Protein AF-0000000066116203 (afdb_homodimer)

pLDDT: mean 93.69, std 8.97, range [34.09, 98.94]

Radius of gyration: 23.57 Å; Cα contacts (8 Å, |Δi|>4): 1132; chains: 2; bounding box: 52×73×51 Å

Sequence (568 aa):
MGPGKEKFALITGCGDGGIGHALANNFVQNGFIVIATLLPHESRTHLEHAKIHVIDLDVTKEDQMIPFRSTLEEITGGTLDVLVNNAGICYTMTAADTDVKQVEKMFAVNVFGPMRLVHHLHRMLIAAPRGVIVNIGSIGGVCPYVFGASYNATKAALHHWGNTLRVEMKPFGVHVVNIISGEVATNILKSDVRDNRTLPEDSVYAPLAQLFKDHVNRTPDAMSPDDYARGVVAMVQRRSLPAWFWHGNATGFIWTLDSFFPRTIWDWLFTRWFKLENLVGTQGMGPGKEKFALITGCGDGGIGHALANNFVQNGFIVIATLLPHESRTHLEHAKIHVIDLDVTKEDQMIPFRSTLEEITGGTLDVLVNNAGICYTMTAADTDVKQVEKMFAVNVFGPMRLVHHLHRMLIAAPRGVIVNIGSIGGVCPYVFGASYNATKAALHHWGNTLRVEMKPFGVHVVNIISGEVATNILKSDVRDNRTLPEDSVYAPLAQLFKDHVNRTPDAMSPDDYARGVVAMVQRRSLPAWFWHGNATGFIWTLDSFFPRTIWDWLFTRWFKLENLVGTQG

Structure (mmCIF, N/CA/C/O backbone):
data_AF-0000000066116203-model_v1
#
loop_
_entity.id
_entity.type
_entity.pdbx_description
1 polymer 'Short-chain dehydrogenase RED1'
#
loop_
_atom_site.group_PDB
_atom_site.id
_atom_site.type_symbol
_atom_site.label_atom_id
_atom_site.label_alt_id
_atom_site.label_comp_id
_atom_site.label_asym_id
_atom_site.label_entity_id
_atom_site.label_seq_id
_atom_site.pdbx_PDB_ins_code
_atom_site.Cartn_x
_atom_site.Cartn_y
_atom_site.Cartn_z
_atom_site.occupancy
_atom_site.B_iso_or_equiv
_atom_site.auth_seq_id
_atom_site.auth_comp_id
_atom_site.auth_asym_id
_atom_site.auth_atom_id
_atom_site.pdbx_PDB_model_num
ATOM 1 N N . MET A 1 1 ? 0.349 27.109 24.297 1 34.44 1 MET A N 1
ATOM 2 C CA . MET A 1 1 ? 0.078 27.766 23.031 1 34.44 1 MET A CA 1
ATOM 3 C C . MET A 1 1 ? -0.519 29.156 23.266 1 34.44 1 MET A C 1
ATOM 5 O O . MET A 1 1 ? -1.485 29.297 24.016 1 34.44 1 MET A O 1
ATOM 9 N N . GLY A 1 2 ? 0.107 30.141 23.109 1 39.03 2 GLY A N 1
ATOM 10 C CA . GLY A 1 2 ? -0.394 31.438 23.547 1 39.03 2 GLY A CA 1
ATOM 11 C C . GLY A 1 2 ? -1.8 31.734 23.062 1 39.03 2 GLY A C 1
ATOM 12 O O . GLY A 1 2 ? -2.252 31.141 22.078 1 39.03 2 GLY A O 1
ATOM 13 N N . PRO A 1 3 ? -2.758 32.188 23.938 1 51.47 3 PRO A N 1
ATOM 14 C CA . PRO A 1 3 ? -4.188 32.438 23.734 1 51.47 3 PRO A CA 1
ATOM 15 C C . PRO A 1 3 ? -4.551 32.625 22.266 1 51.47 3 PRO A C 1
ATOM 17 O O . PRO A 1 3 ? -5.625 32.188 21.828 1 51.47 3 PRO A O 1
ATOM 20 N N . GLY A 1 4 ? -3.957 33.656 21.328 1 59.47 4 GLY A N 1
ATOM 21 C CA . GLY A 1 4 ? -4.441 34.531 20.25 1 59.47 4 GLY A CA 1
ATOM 22 C C . GLY A 1 4 ? -4.199 33.938 18.875 1 59.47 4 GLY A C 1
ATOM 23 O O . GLY A 1 4 ? -4.57 34.562 17.859 1 59.47 4 GLY A O 1
ATOM 24 N N . LYS A 1 5 ? -3.369 32.844 18.688 1 79.38 5 LYS A N 1
ATOM 25 C CA . LYS A 1 5 ? -3.053 32.531 17.297 1 79.38 5 LYS A CA 1
ATOM 26 C C . LYS A 1 5 ? -4.066 31.531 16.703 1 79.38 5 LYS A C 1
ATOM 28 O O . LYS A 1 5 ? -4.438 30.562 17.359 1 79.38 5 LYS A O 1
ATOM 33 N N . GLU A 1 6 ? -4.758 31.922 15.742 1 93.81 6 GLU A N 1
ATOM 34 C CA . GLU A 1 6 ? -5.672 31.094 14.969 1 93.81 6 GLU A CA 1
ATOM 35 C C . GLU A 1 6 ? -5.035 29.75 14.609 1 93.81 6 GLU A C 1
ATOM 37 O O . GLU A 1 6 ? -3.84 29.688 14.32 1 93.81 6 GLU A O 1
ATOM 42 N N . LYS A 1 7 ? -5.781 28.672 14.859 1 97.56 7 LYS A N 1
ATOM 43 C CA . LYS A 1 7 ? -5.363 27.344 14.43 1 97.56 7 LYS A CA 1
ATOM 44 C C . LYS A 1 7 ? -6.039 26.953 13.117 1 97.56 7 LYS A C 1
ATOM 46 O O . LYS A 1 7 ? -7.238 27.188 12.938 1 97.56 7 LYS A O 1
ATOM 51 N N . PHE A 1 8 ? -5.293 26.406 12.234 1 98.62 8 PHE A N 1
ATOM 52 C CA . PHE A 1 8 ? -5.797 26.094 10.906 1 98.62 8 PHE A CA 1
ATOM 53 C C . PHE A 1 8 ? -5.805 24.578 10.672 1 98.62 8 PHE A C 1
ATOM 55 O O . PHE A 1 8 ? -4.832 23.891 11 1 98.62 8 PHE A O 1
ATOM 62 N N . ALA A 1 9 ? -6.883 24.031 10.156 1 98.88 9 ALA A N 1
ATOM 63 C CA . ALA A 1 9 ? -6.996 22.641 9.734 1 98.88 9 ALA A CA 1
ATOM 64 C C . ALA A 1 9 ? -7.352 22.547 8.25 1 98.88 9 ALA A C 1
ATOM 66 O O . ALA A 1 9 ? -8.305 23.172 7.793 1 98.88 9 ALA A O 1
ATOM 67 N N . LEU A 1 10 ? -6.547 21.844 7.508 1 98.94 10 LEU A N 1
ATOM 68 C CA . LEU A 1 10 ? -6.855 21.516 6.125 1 98.94 10 LEU A CA 1
ATOM 69 C C . LEU A 1 10 ? -7.438 20.109 6.023 1 98.94 10 LEU A C 1
ATOM 71 O O . LEU A 1 10 ? -6.844 19.156 6.52 1 98.94 10 LEU A O 1
ATOM 75 N N . ILE A 1 11 ? -8.562 19.969 5.406 1 98.94 11 ILE A N 1
ATOM 76 C CA . ILE A 1 11 ? -9.227 18.672 5.223 1 98.94 11 ILE A CA 1
ATOM 77 C C . ILE A 1 11 ? -9.523 18.453 3.74 1 98.94 11 ILE A C 1
ATOM 79 O O . ILE A 1 11 ? -10.203 19.266 3.107 1 98.94 11 ILE A O 1
ATOM 83 N N . THR A 1 12 ? -9.016 17.391 3.217 1 98.75 12 THR A N 1
ATOM 84 C CA . THR A 1 12 ? -9.273 17.109 1.809 1 98.75 12 THR A CA 1
ATOM 85 C C . THR A 1 12 ? -10.531 16.266 1.647 1 98.75 12 THR A C 1
ATOM 87 O O . THR A 1 12 ? -10.82 15.406 2.488 1 98.75 12 THR A O 1
ATOM 90 N N . GLY A 1 13 ? -11.219 16.422 0.532 1 97.06 13 GLY A N 1
ATOM 91 C CA . GLY A 1 13 ? -12.383 15.609 0.219 1 97.06 13 GLY A CA 1
ATOM 92 C C . GLY A 1 13 ? -13.539 15.828 1.175 1 97.06 13 GLY A C 1
ATOM 93 O O . GLY A 1 13 ? -14 14.891 1.826 1 97.06 13 GLY A O 1
ATOM 94 N N . CYS A 1 14 ? -14.141 17.031 1.116 1 97.62 14 CYS A N 1
ATOM 95 C CA . CYS A 1 14 ? -15.18 17.391 2.074 1 97.62 14 CYS A CA 1
ATOM 96 C C . CYS A 1 14 ? -16.562 17.359 1.418 1 97.62 14 CYS A C 1
ATOM 98 O O . CYS A 1 14 ? -17.359 18.266 1.607 1 97.62 14 CYS A O 1
ATOM 100 N N . GLY A 1 15 ? -16.781 16.312 0.708 1 94.12 15 GLY A N 1
ATOM 101 C CA . GLY A 1 15 ? -18.078 16.172 0.064 1 94.12 15 GLY A CA 1
ATOM 102 C C . GLY A 1 15 ? -19.234 16.141 1.047 1 94.12 15 GLY A C 1
ATOM 103 O O . GLY A 1 15 ? -19.062 15.766 2.207 1 94.12 15 GLY A O 1
ATOM 104 N N . ASP A 1 16 ? -20.438 16.391 0.539 1 93.12 16 ASP A N 1
ATOM 105 C CA . ASP A 1 16 ? -21.641 16.484 1.35 1 93.12 16 ASP A CA 1
ATOM 106 C C . ASP A 1 16 ? -22 15.133 1.964 1 93.12 16 ASP A C 1
ATOM 108 O O . ASP A 1 16 ? -22.047 14.117 1.262 1 93.12 16 ASP A O 1
ATOM 112 N N . GLY A 1 17 ? -22.125 15.141 3.285 1 88.5 17 GLY A N 1
ATOM 113 C CA . GLY A 1 17 ? -22.562 13.938 3.979 1 88.5 17 GLY A CA 1
ATOM 114 C C . GLY A 1 17 ? -21.422 12.984 4.293 1 88.5 17 GLY A C 1
ATOM 115 O O . GLY A 1 17 ? -21.641 11.914 4.863 1 88.5 17 GLY A O 1
ATOM 116 N N . GLY A 1 18 ? -20.234 13.375 3.998 1 91.19 18 GLY A N 1
ATOM 117 C CA . GLY A 1 18 ? -19.109 12.484 4.223 1 91.19 18 GLY A CA 1
ATOM 118 C C . GLY A 1 18 ? -18.359 12.797 5.504 1 91.19 18 GLY A C 1
ATOM 119 O O . GLY A 1 18 ? -18.75 13.664 6.273 1 91.19 18 GLY A O 1
ATOM 120 N N . ILE A 1 19 ? -17.344 12.008 5.715 1 93.81 19 ILE A N 1
ATOM 121 C CA . ILE A 1 19 ? -16.484 12.172 6.883 1 93.81 19 ILE A CA 1
ATOM 122 C C . ILE A 1 19 ? -15.852 13.562 6.863 1 93.81 19 ILE A C 1
ATOM 124 O O . ILE A 1 19 ? -15.781 14.234 7.898 1 93.81 19 ILE A O 1
ATOM 128 N N . GLY A 1 20 ? -15.438 14.016 5.691 1 96.81 20 GLY A N 1
ATOM 129 C CA . GLY A 1 20 ? -14.797 15.312 5.562 1 96.81 20 GLY A CA 1
ATOM 130 C C . GLY A 1 20 ? -15.688 16.469 5.996 1 96.81 20 GLY A C 1
ATOM 131 O O . GLY A 1 20 ? -15.234 17.391 6.676 1 96.81 20 GLY A O 1
ATOM 132 N N . HIS A 1 21 ? -16.922 16.375 5.578 1 96.56 21 HIS A N 1
ATOM 133 C CA . HIS A 1 21 ? -17.891 17.375 5.973 1 96.56 21 HIS A CA 1
ATOM 134 C C . HIS A 1 21 ? -18.062 17.422 7.488 1 96.56 21 HIS A C 1
ATOM 136 O O . HIS A 1 21 ? -18.047 18.5 8.094 1 96.56 21 HIS A O 1
ATOM 142 N N . ALA A 1 22 ? -18.203 16.281 8.086 1 97.12 22 ALA A N 1
ATOM 143 C CA . ALA A 1 22 ? -18.375 16.188 9.531 1 97.12 22 ALA A CA 1
ATOM 144 C C . ALA A 1 22 ? -17.125 16.688 10.258 1 97.12 22 ALA A C 1
ATOM 146 O O . ALA A 1 22 ? -17.234 17.359 11.281 1 97.12 22 ALA A O 1
ATOM 147 N N . LEU A 1 23 ? -15.977 16.375 9.727 1 98.5 23 LEU A N 1
ATOM 148 C CA . LEU A 1 23 ? -14.719 16.844 10.312 1 98.5 23 LEU A CA 1
ATOM 149 C C . LEU A 1 23 ? -14.625 18.359 10.258 1 98.5 23 LEU A C 1
ATOM 151 O O . LEU A 1 23 ? -14.25 19 11.234 1 98.5 23 LEU A O 1
ATOM 155 N N . ALA A 1 24 ? -14.961 18.891 9.109 1 98.69 24 ALA A N 1
ATOM 156 C CA . ALA A 1 24 ? -14.906 20.344 8.953 1 98.69 24 ALA A CA 1
ATOM 157 C C . ALA A 1 24 ? -15.758 21.031 10.016 1 98.69 24 ALA A C 1
ATOM 159 O O . ALA A 1 24 ? -15.273 21.938 10.703 1 98.69 24 ALA A O 1
ATOM 160 N N . ASN A 1 25 ? -16.938 20.562 10.188 1 98.25 25 ASN A N 1
ATOM 161 C CA . ASN A 1 25 ? -17.844 21.141 11.164 1 98.25 25 ASN A CA 1
ATOM 162 C C . ASN A 1 25 ? -17.312 21 12.586 1 98.25 25 ASN A C 1
ATOM 164 O O . ASN A 1 25 ? -17.359 21.953 13.375 1 98.25 25 ASN A O 1
ATOM 168 N N . ASN A 1 26 ? -16.812 19.859 12.906 1 98.56 26 ASN A N 1
ATOM 169 C CA . ASN A 1 26 ? -16.328 19.609 14.258 1 98.56 26 ASN A CA 1
ATOM 170 C C . ASN A 1 26 ? -15.062 20.406 14.562 1 98.56 26 ASN A C 1
ATOM 172 O O . ASN A 1 26 ? -14.875 20.875 15.688 1 98.56 26 ASN A O 1
ATOM 176 N N . PHE A 1 27 ? -14.164 20.562 13.594 1 98.81 27 PHE A N 1
ATOM 177 C CA . PHE A 1 27 ? -12.984 21.391 13.797 1 98.81 27 PHE A CA 1
ATOM 178 C C . PHE A 1 27 ? -13.383 22.844 14.062 1 98.81 27 PHE A C 1
ATOM 180 O O . PHE A 1 27 ? -12.82 23.484 14.945 1 98.81 27 PHE A O 1
ATOM 187 N N . VAL A 1 28 ? -14.383 23.344 13.336 1 98.56 28 VAL A N 1
ATOM 188 C CA . VAL A 1 28 ? -14.875 24.703 13.547 1 98.56 28 VAL A CA 1
ATOM 189 C C . VAL A 1 28 ? -15.43 24.844 14.961 1 98.56 28 VAL A C 1
ATOM 191 O O . VAL A 1 28 ? -15.117 25.812 15.664 1 98.56 28 VAL A O 1
ATOM 194 N N . GLN A 1 29 ? -16.156 23.875 15.359 1 98.12 29 GLN A N 1
ATOM 195 C CA . GLN A 1 29 ? -16.766 23.875 16.688 1 98.12 29 GLN A CA 1
ATOM 196 C C . GLN A 1 29 ? -15.695 23.875 17.781 1 98.12 29 GLN A C 1
ATOM 198 O O . GLN A 1 29 ? -15.953 24.297 18.906 1 98.12 29 GLN A O 1
ATOM 203 N N . ASN A 1 30 ? -14.562 23.438 17.453 1 98 30 ASN A N 1
ATOM 204 C CA . ASN A 1 30 ? -13.477 23.359 18.422 1 98 30 ASN A CA 1
ATOM 205 C C . ASN A 1 30 ? -12.469 24.484 18.234 1 98 30 ASN A C 1
ATOM 207 O O . ASN A 1 30 ? -11.328 24.391 18.688 1 98 30 ASN A O 1
ATOM 211 N N . GLY A 1 31 ? -12.805 25.5 17.438 1 97.56 31 GLY A N 1
ATOM 212 C CA . GLY A 1 31 ? -12.062 26.75 17.422 1 97.56 31 GLY A CA 1
ATOM 213 C C . GLY A 1 31 ? -11.086 26.859 16.281 1 97.56 31 GLY A C 1
ATOM 214 O O . GLY A 1 31 ? -10.336 27.828 16.188 1 97.56 31 GLY A O 1
ATOM 215 N N . PHE A 1 32 ? -11.078 25.922 15.352 1 98.44 32 PHE A N 1
ATOM 216 C CA . PHE A 1 32 ? -10.172 25.984 14.211 1 98.44 32 PHE A CA 1
ATOM 217 C C . PHE A 1 32 ? -10.773 26.797 13.078 1 98.44 32 PHE A C 1
ATOM 219 O O . PHE A 1 32 ? -12 26.859 12.938 1 98.44 32 PHE A O 1
ATOM 226 N N . ILE A 1 33 ? -9.977 27.406 12.328 1 98.69 33 ILE A N 1
ATOM 227 C CA . ILE A 1 33 ? -10.328 27.828 10.977 1 98.69 33 ILE A CA 1
ATOM 228 C C . ILE A 1 33 ? -10.055 26.672 10 1 98.69 33 ILE A C 1
ATOM 230 O O . ILE A 1 33 ? -8.961 26.094 10.008 1 98.69 33 ILE A O 1
ATOM 234 N N . VAL A 1 34 ? -11.031 26.422 9.188 1 98.81 34 VAL A N 1
ATOM 235 C CA . VAL A 1 34 ? -10.938 25.203 8.383 1 98.81 34 VAL A CA 1
ATOM 236 C C . VAL A 1 34 ? -10.773 25.578 6.91 1 98.81 34 VAL A C 1
ATOM 238 O O . VAL A 1 34 ? -11.453 26.484 6.414 1 98.81 34 VAL A O 1
ATOM 241 N N . ILE A 1 35 ? -9.844 25 6.242 1 98.88 35 ILE A N 1
ATOM 242 C CA . ILE A 1 35 ? -9.781 24.953 4.785 1 98.88 35 ILE A CA 1
ATOM 243 C C . ILE A 1 35 ? -10.297 23.609 4.289 1 98.88 35 ILE A C 1
ATOM 245 O O . ILE A 1 35 ? -9.695 22.562 4.559 1 98.88 35 ILE A O 1
ATOM 249 N N . ALA A 1 36 ? -11.398 23.594 3.639 1 98.75 36 ALA A N 1
ATOM 250 C CA . ALA A 1 36 ? -12.031 22.406 3.1 1 98.75 36 ALA A CA 1
ATOM 251 C C . ALA A 1 36 ? -11.859 22.328 1.584 1 98.75 36 ALA A C 1
ATOM 253 O O . ALA A 1 36 ? -12.062 23.312 0.88 1 98.75 36 ALA A O 1
ATOM 254 N N . THR A 1 37 ? -11.453 21.172 1.104 1 98.62 37 THR A N 1
ATOM 255 C CA . THR A 1 37 ? -11.312 21.062 -0.344 1 98.62 37 THR A CA 1
ATOM 256 C C . THR A 1 37 ? -12.383 20.141 -0.916 1 98.62 37 THR A C 1
ATOM 258 O O . THR A 1 37 ? -12.859 19.234 -0.229 1 98.62 37 THR A O 1
ATOM 261 N N . LEU A 1 38 ? -12.734 20.406 -2.135 1 96.62 38 LEU A N 1
ATOM 262 C CA . LEU A 1 38 ? -13.672 19.625 -2.943 1 96.62 38 LEU A CA 1
ATOM 263 C C . LEU A 1 38 ? -13.219 19.578 -4.398 1 96.62 38 LEU A C 1
ATOM 265 O O . LEU A 1 38 ? -12.359 20.359 -4.816 1 96.62 38 LEU A O 1
ATOM 269 N N . LEU A 1 39 ? -13.812 18.609 -5.062 1 96.31 39 LEU A N 1
ATOM 270 C CA . LEU A 1 39 ? -13.68 18.703 -6.512 1 96.31 39 LEU A CA 1
ATOM 271 C C . LEU A 1 39 ? -14.539 19.828 -7.078 1 96.31 39 LEU A C 1
ATOM 273 O O . LEU A 1 39 ? -15.57 20.172 -6.504 1 96.31 39 LEU A O 1
ATOM 277 N N . PRO A 1 40 ? -14.18 20.375 -8.242 1 94.44 40 PRO A N 1
ATOM 278 C CA . PRO A 1 40 ? -14.859 21.547 -8.789 1 94.44 40 PRO A CA 1
ATOM 279 C C . PRO A 1 40 ? -16.344 21.312 -9.031 1 94.44 40 PRO A C 1
ATOM 281 O O . PRO A 1 40 ? -17.156 22.234 -8.898 1 94.44 40 PRO A O 1
ATOM 284 N N . HIS A 1 41 ? -16.719 20.109 -9.336 1 95.31 41 HIS A N 1
ATOM 285 C CA . HIS A 1 41 ? -18.094 19.844 -9.727 1 95.31 41 HIS A CA 1
ATOM 286 C C . HIS A 1 41 ? -18.969 19.547 -8.516 1 95.31 41 HIS A C 1
ATOM 288 O O . HIS A 1 41 ? -20.188 19.438 -8.633 1 95.31 41 HIS A O 1
ATOM 294 N N . GLU A 1 42 ? -18.438 19.453 -7.391 1 94.62 42 GLU A N 1
ATOM 295 C CA . GLU A 1 42 ? -19.188 19.078 -6.191 1 94.62 42 GLU A CA 1
ATOM 296 C C . GLU A 1 42 ? -19.844 20.312 -5.562 1 94.62 42 GLU A C 1
ATOM 298 O O . GLU A 1 42 ? -19.281 21.406 -5.574 1 94.62 42 GLU A O 1
ATOM 303 N N . SER A 1 43 ? -21.031 20.078 -4.953 1 94.5 43 SER A N 1
ATOM 304 C CA . SER A 1 43 ? -21.719 21.141 -4.23 1 94.5 43 SER A CA 1
ATOM 305 C C . SER A 1 43 ? -20.922 21.578 -3.006 1 94.5 43 SER A C 1
ATOM 307 O O . SER A 1 43 ? -20.312 20.75 -2.32 1 94.5 43 SER A O 1
ATOM 309 N N . ARG A 1 44 ? -20.922 22.828 -2.738 1 95.94 44 ARG A N 1
ATOM 310 C CA . ARG A 1 44 ? -20.188 23.328 -1.586 1 95.94 44 ARG A CA 1
ATOM 311 C C . ARG A 1 44 ? -21.109 24.062 -0.623 1 95.94 44 ARG A C 1
ATOM 313 O O . ARG A 1 44 ? -20.641 24.625 0.374 1 95.94 44 ARG A O 1
ATOM 320 N N . THR A 1 45 ? -22.391 24.047 -0.82 1 97.38 45 THR A N 1
ATOM 321 C CA . THR A 1 45 ? -23.359 24.766 -0.006 1 97.38 45 THR A CA 1
ATOM 322 C C . THR A 1 45 ? -23.344 24.25 1.431 1 97.38 45 THR A C 1
ATOM 324 O O . THR A 1 45 ? -23.547 25.016 2.373 1 97.38 45 THR A O 1
ATOM 327 N N . HIS A 1 46 ? -23.078 22.984 1.616 1 96.81 46 HIS A N 1
ATOM 328 C CA . HIS A 1 46 ? -23.109 22.359 2.934 1 96.81 46 HIS A CA 1
ATOM 329 C C . HIS A 1 46 ? -21.938 22.797 3.789 1 96.81 46 HIS A C 1
ATOM 331 O O . HIS A 1 46 ? -21.906 22.547 4.996 1 96.81 46 HIS A O 1
ATOM 337 N N . LEU A 1 47 ? -20.984 23.531 3.172 1 97.94 47 LEU A N 1
ATOM 338 C CA . LEU A 1 47 ? -19.781 23.953 3.875 1 97.94 47 LEU A CA 1
ATOM 339 C C . LEU A 1 47 ? -19.812 25.469 4.141 1 97.94 47 LEU A C 1
ATOM 341 O O . LEU A 1 47 ? -18.812 26.031 4.59 1 97.94 47 LEU A O 1
ATOM 345 N N . GLU A 1 48 ? -20.875 26.078 3.807 1 97.5 48 GLU A N 1
ATOM 346 C CA . GLU A 1 48 ? -20.969 27.531 4.016 1 97.5 48 GLU A CA 1
ATOM 347 C C . GLU A 1 48 ? -20.906 27.875 5.5 1 97.5 48 GLU A C 1
ATOM 349 O O . GLU A 1 48 ? -21.781 27.5 6.273 1 97.5 48 GLU A O 1
ATOM 354 N N . HIS A 1 49 ? -19.922 28.5 5.883 1 97.75 49 HIS A N 1
ATOM 355 C CA . HIS A 1 49 ? -19.641 28.922 7.246 1 97.75 49 HIS A CA 1
ATOM 356 C C . HIS A 1 49 ? -18.547 29.984 7.277 1 97.75 49 HIS A C 1
ATOM 358 O O . HIS A 1 49 ? -17.594 29.938 6.484 1 97.75 49 HIS A O 1
ATOM 364 N N . ALA A 1 50 ? -18.531 30.953 8.219 1 97.69 50 ALA A N 1
ATOM 365 C CA . ALA A 1 50 ? -17.594 32.094 8.281 1 97.69 50 ALA A CA 1
ATOM 366 C C . ALA A 1 50 ? -16.172 31.609 8.531 1 97.69 50 ALA A C 1
ATOM 368 O O . ALA A 1 50 ? -15.211 32.281 8.133 1 97.69 50 ALA A O 1
ATOM 369 N N . LYS A 1 51 ? -16.047 30.453 9.148 1 98.25 51 LYS A N 1
ATOM 370 C CA . LYS A 1 51 ? -14.711 29.969 9.523 1 98.25 51 LYS A CA 1
ATOM 371 C C . LYS A 1 51 ? -14.266 28.828 8.617 1 98.25 51 LYS A C 1
ATOM 373 O O . LYS A 1 51 ? -13.336 28.094 8.953 1 98.25 51 LYS A O 1
ATOM 378 N N . ILE A 1 52 ? -14.914 28.562 7.484 1 98.62 52 ILE A N 1
ATOM 379 C CA . ILE A 1 52 ? -14.523 27.547 6.52 1 98.62 52 ILE A CA 1
ATOM 380 C C . ILE A 1 52 ? -14.203 28.203 5.176 1 98.62 52 ILE A C 1
ATOM 382 O O . ILE A 1 52 ? -15.055 28.891 4.594 1 98.62 52 ILE A O 1
ATOM 386 N N . HIS A 1 53 ? -13.016 28.047 4.715 1 98.56 53 HIS A N 1
ATOM 387 C CA . HIS A 1 53 ? -12.617 28.375 3.352 1 98.56 53 HIS A CA 1
ATOM 388 C C . HIS A 1 53 ? -12.711 27.156 2.439 1 98.56 53 HIS A C 1
ATOM 390 O O . HIS A 1 53 ? -12.039 26.156 2.67 1 98.56 53 HIS A O 1
ATOM 396 N N . VAL A 1 54 ? -13.531 27.266 1.423 1 98.44 54 VAL A N 1
ATOM 397 C CA . VAL A 1 54 ? -13.695 26.141 0.504 1 98.44 54 VAL A CA 1
ATOM 398 C C . VAL A 1 54 ? -12.859 26.375 -0.75 1 98.44 54 VAL A C 1
ATOM 400 O O . VAL A 1 54 ? -12.992 27.406 -1.411 1 98.44 54 VAL A O 1
ATOM 403 N N . ILE A 1 55 ? -11.992 25.453 -1.073 1 98.38 55 ILE A N 1
ATOM 404 C CA . ILE A 1 55 ? -11.094 25.594 -2.219 1 98.38 55 ILE A CA 1
ATOM 405 C C . ILE A 1 55 ? -11.227 24.359 -3.115 1 98.38 55 ILE A C 1
ATOM 407 O O . ILE A 1 55 ? -11.273 23.234 -2.627 1 98.38 55 ILE A O 1
ATOM 411 N N . ASP A 1 56 ? -11.281 24.547 -4.418 1 97.94 56 ASP A N 1
ATOM 412 C CA . ASP A 1 56 ? -11.258 23.453 -5.383 1 97.94 56 ASP A CA 1
ATOM 413 C C . ASP A 1 56 ? -9.875 22.797 -5.441 1 97.94 56 ASP A C 1
ATOM 415 O O . ASP A 1 56 ? -8.867 23.484 -5.617 1 97.94 56 ASP A O 1
ATOM 419 N N . LEU A 1 57 ? -9.891 21.469 -5.281 1 98.38 57 LEU A N 1
ATOM 420 C CA . LEU A 1 57 ? -8.625 20.75 -5.383 1 98.38 57 LEU A CA 1
ATOM 421 C C . LEU A 1 57 ? -8.867 19.297 -5.809 1 98.38 57 LEU A C 1
ATOM 423 O O . LEU A 1 57 ? -9.719 18.609 -5.242 1 98.38 57 LEU A O 1
ATOM 427 N N . ASP A 1 58 ? -8.234 18.906 -6.805 1 98.5 58 ASP A N 1
ATOM 428 C CA . ASP A 1 58 ? -8.055 17.5 -7.152 1 98.5 58 ASP A CA 1
ATOM 429 C C . ASP A 1 58 ? -6.684 16.984 -6.703 1 98.5 58 ASP A C 1
ATOM 431 O O . ASP A 1 58 ? -5.664 17.328 -7.309 1 98.5 58 ASP A O 1
ATOM 435 N N . VAL A 1 59 ? -6.68 16.172 -5.688 1 98.5 59 VAL A N 1
ATOM 436 C CA . VAL A 1 59 ? -5.438 15.789 -5.035 1 98.5 59 VAL A CA 1
ATOM 437 C C . VAL A 1 59 ? -4.578 14.969 -5.996 1 98.5 59 VAL A C 1
ATOM 439 O O . VAL A 1 59 ? -3.4 14.719 -5.727 1 98.5 59 VAL A O 1
ATOM 442 N N . THR A 1 60 ? -5.152 14.547 -7.168 1 98.25 60 THR A N 1
ATOM 443 C CA . THR A 1 60 ? -4.398 13.75 -8.125 1 98.25 60 THR A CA 1
ATOM 444 C C . THR A 1 60 ? -3.639 14.648 -9.102 1 98.25 60 THR A C 1
ATOM 446 O O . THR A 1 60 ? -2.863 14.164 -9.922 1 98.25 60 THR A O 1
ATOM 449 N N . LYS A 1 61 ? -3.846 15.945 -9.016 1 98.25 61 LYS A N 1
ATOM 450 C CA . LYS A 1 61 ? -3.289 16.844 -10.008 1 98.25 61 LYS A CA 1
ATOM 451 C C . LYS A 1 61 ? -2.09 17.609 -9.453 1 98.25 61 LYS A C 1
ATOM 453 O O . LYS A 1 61 ? -2.254 18.578 -8.711 1 98.25 61 LYS A O 1
ATOM 458 N N . GLU A 1 62 ? -0.959 17.281 -9.938 1 97.88 62 GLU A N 1
ATOM 459 C CA . GLU A 1 62 ? 0.287 17.891 -9.5 1 97.88 62 GLU A CA 1
ATOM 460 C C . GLU A 1 62 ? 0.306 19.391 -9.828 1 97.88 62 GLU A C 1
ATOM 462 O O . GLU A 1 62 ? 0.81 20.188 -9.047 1 97.88 62 GLU A O 1
ATOM 467 N N . ASP A 1 63 ? -0.206 19.75 -10.906 1 97.5 63 ASP A N 1
ATOM 468 C CA . ASP A 1 63 ? -0.117 21.125 -11.391 1 97.5 63 ASP A CA 1
ATOM 469 C C . ASP A 1 63 ? -0.982 22.047 -10.547 1 97.5 63 ASP A C 1
ATOM 471 O O . ASP A 1 63 ? -0.832 23.281 -10.617 1 97.5 63 ASP A O 1
ATOM 475 N N . GLN A 1 64 ? -1.852 21.547 -9.711 1 98 64 GLN A N 1
ATOM 476 C CA . GLN A 1 64 ? -2.701 22.375 -8.852 1 98 64 GLN A CA 1
ATOM 477 C C . GLN A 1 64 ? -2.018 22.672 -7.52 1 98 64 GLN A C 1
ATOM 479 O O . GLN A 1 64 ? -2.453 23.547 -6.777 1 98 64 GLN A O 1
ATOM 484 N N . MET A 1 65 ? -0.907 22 -7.227 1 98 65 MET A N 1
ATOM 485 C CA . MET A 1 65 ? -0.36 22.016 -5.871 1 98 65 MET A CA 1
ATOM 486 C C . MET A 1 65 ? 0.31 23.344 -5.566 1 98 65 MET A C 1
ATOM 488 O O . MET A 1 65 ? 0.165 23.891 -4.465 1 98 65 MET A O 1
ATOM 492 N N . ILE A 1 66 ? 1.016 23.891 -6.48 1 97.44 66 ILE A N 1
ATOM 493 C CA . ILE A 1 66 ? 1.738 25.141 -6.223 1 97.44 66 ILE A CA 1
ATOM 494 C C . ILE A 1 66 ? 0.746 26.281 -6.027 1 97.44 66 ILE A C 1
ATOM 496 O O . ILE A 1 66 ? 0.798 26.984 -5.02 1 97.44 66 ILE A O 1
ATOM 500 N N . PRO A 1 67 ? -0.22 26.469 -6.984 1 98.12 67 PRO A N 1
ATOM 501 C CA . PRO A 1 67 ? -1.238 27.484 -6.73 1 98.12 67 PRO A CA 1
ATOM 502 C C . PRO A 1 67 ? -2.01 27.25 -5.438 1 98.12 67 PRO A C 1
ATOM 504 O O . PRO A 1 67 ? -2.338 28.203 -4.723 1 98.12 67 PRO A O 1
ATOM 507 N N . PHE A 1 68 ? -2.299 26.047 -5.117 1 98.5 68 PHE A N 1
ATOM 508 C CA . PHE A 1 68 ? -3.012 25.703 -3.895 1 98.5 68 PHE A CA 1
ATOM 509 C C . PHE A 1 68 ? -2.221 26.125 -2.662 1 98.5 68 PHE A C 1
ATOM 511 O O . PHE A 1 68 ? -2.764 26.75 -1.754 1 98.5 68 PHE A O 1
ATOM 518 N N . ARG A 1 69 ? -0.95 25.766 -2.617 1 98.31 69 ARG A N 1
ATOM 519 C CA . ARG A 1 69 ? -0.079 26.141 -1.51 1 98.31 69 ARG A CA 1
ATOM 520 C C . ARG A 1 69 ? -0.037 27.656 -1.339 1 98.31 69 ARG A C 1
ATOM 522 O O . ARG A 1 69 ? -0.08 28.156 -0.215 1 98.31 69 ARG A O 1
ATOM 529 N N . SER A 1 70 ? 0.071 28.344 -2.438 1 98.19 70 SER A N 1
ATOM 530 C CA . SER A 1 70 ? 0.091 29.812 -2.383 1 98.19 70 SER A CA 1
ATOM 531 C C . SER A 1 70 ? -1.182 30.359 -1.746 1 98.19 70 SER A C 1
ATOM 533 O O . SER A 1 70 ? -1.124 31.25 -0.903 1 98.19 70 SER A O 1
ATOM 535 N N . THR A 1 71 ? -2.291 29.828 -2.133 1 98.25 71 THR A N 1
ATOM 536 C CA . THR A 1 71 ? -3.568 30.219 -1.554 1 98.25 71 THR A CA 1
ATOM 537 C C . THR A 1 71 ? -3.6 29.938 -0.056 1 98.25 71 THR A C 1
ATOM 539 O O . THR A 1 71 ? -4.078 30.75 0.73 1 98.25 71 THR A O 1
ATOM 542 N N . LEU A 1 72 ? -3.1 28.781 0.365 1 98.25 72 LEU A N 1
ATOM 543 C CA . LEU A 1 72 ? -3.043 28.422 1.774 1 98.25 72 LEU A CA 1
ATOM 544 C C . LEU A 1 72 ? -2.182 29.391 2.562 1 98.25 72 LEU A C 1
ATOM 546 O O . LEU A 1 72 ? -2.543 29.797 3.672 1 98.25 72 LEU A O 1
ATOM 550 N N . GLU A 1 73 ? -1.072 29.719 1.952 1 97.81 73 GLU A N 1
ATOM 551 C CA . GLU A 1 73 ? -0.171 30.656 2.607 1 97.81 73 GLU A CA 1
ATOM 552 C C . GLU A 1 73 ? -0.848 32 2.824 1 97.81 73 GLU A C 1
ATOM 554 O O . GLU A 1 73 ? -0.658 32.656 3.863 1 97.81 73 GLU A O 1
ATOM 559 N N . GLU A 1 74 ? -1.598 32.406 1.87 1 98.06 74 GLU A N 1
ATOM 560 C CA . GLU A 1 74 ? -2.318 33.656 1.986 1 98.06 74 GLU A CA 1
ATOM 561 C C . GLU A 1 74 ? -3.346 33.625 3.113 1 98.06 74 GLU A C 1
ATOM 563 O O . GLU A 1 74 ? -3.508 34.594 3.855 1 98.06 74 GLU A O 1
ATOM 568 N N . ILE A 1 75 ? -3.963 32.5 3.262 1 97.69 75 ILE A N 1
ATOM 569 C CA . ILE A 1 75 ? -5.031 32.344 4.242 1 97.69 75 ILE A CA 1
ATOM 570 C C . ILE A 1 75 ? -4.43 32.219 5.641 1 97.69 75 ILE A C 1
ATOM 572 O O . ILE A 1 75 ? -4.922 32.812 6.602 1 97.69 75 ILE A O 1
ATOM 576 N N . THR A 1 76 ? -3.303 31.438 5.797 1 97.5 76 THR A N 1
ATOM 577 C CA . THR A 1 76 ? -2.869 30.969 7.105 1 97.5 76 THR A CA 1
ATOM 578 C C . THR A 1 76 ? -1.648 31.734 7.59 1 97.5 76 THR A C 1
ATOM 580 O O . THR A 1 76 ? -1.235 31.594 8.742 1 97.5 76 THR A O 1
ATOM 583 N N . GLY A 1 77 ? -0.984 32.5 6.715 1 96.75 77 GLY A N 1
ATOM 584 C CA . GLY A 1 77 ? 0.274 33.156 7.051 1 96.75 77 GLY A CA 1
ATOM 585 C C . GLY A 1 77 ? 1.455 32.188 7.047 1 96.75 77 GLY A C 1
ATOM 586 O O . GLY A 1 77 ? 2.486 32.469 7.66 1 96.75 77 GLY A O 1
ATOM 587 N N . GLY A 1 78 ? 1.237 31.031 6.457 1 96.94 78 GLY A N 1
ATOM 588 C CA . GLY A 1 78 ? 2.359 30.125 6.25 1 96.94 78 GLY A CA 1
ATOM 589 C C . GLY A 1 78 ? 2.418 29 7.27 1 96.94 78 GLY A C 1
ATOM 590 O O . GLY A 1 78 ? 3.367 28.219 7.281 1 96.94 78 GLY A O 1
ATOM 591 N N . THR A 1 79 ? 1.37 28.938 8.141 1 97.31 79 THR A N 1
ATOM 592 C CA . THR A 1 79 ? 1.343 27.875 9.156 1 97.31 79 THR A CA 1
ATOM 593 C C . THR A 1 79 ? 0.097 27.016 9 1 97.31 79 THR A C 1
ATOM 595 O O . THR A 1 79 ? -0.98 27.516 8.672 1 97.31 79 THR A O 1
ATOM 598 N N . LEU A 1 80 ? 0.238 25.734 9.18 1 98.38 80 LEU A N 1
ATOM 599 C CA . LEU A 1 80 ? -0.855 24.766 9.18 1 98.38 80 LEU A CA 1
ATOM 600 C C . LEU A 1 80 ? -0.769 23.844 10.391 1 98.38 80 LEU A C 1
ATOM 602 O O . LEU A 1 80 ? 0.231 23.141 10.57 1 98.38 80 LEU A O 1
ATOM 606 N N . ASP A 1 81 ? -1.758 23.844 11.219 1 98.56 81 ASP A N 1
ATOM 607 C CA . ASP A 1 81 ? -1.706 23.078 12.461 1 98.56 81 ASP A CA 1
ATOM 608 C C . ASP A 1 81 ? -2.074 21.625 12.227 1 98.56 81 ASP A C 1
ATOM 610 O O . ASP A 1 81 ? -1.507 20.719 12.852 1 98.56 81 ASP A O 1
ATOM 614 N N . VAL A 1 82 ? -3.068 21.375 11.336 1 98.88 82 VAL A N 1
ATOM 615 C CA . VAL A 1 82 ? -3.543 20.016 11.109 1 98.88 82 VAL A CA 1
ATOM 616 C C . VAL A 1 82 ? -3.791 19.797 9.617 1 98.88 82 VAL A C 1
ATOM 618 O O . VAL A 1 82 ? -4.43 20.625 8.961 1 98.88 82 VAL A O 1
ATOM 621 N N . LEU A 1 83 ? -3.242 18.812 9.062 1 98.94 83 LEU A N 1
ATOM 622 C CA . LEU A 1 83 ? -3.586 18.281 7.746 1 98.94 83 LEU A CA 1
ATOM 623 C C . LEU A 1 83 ? -4.328 16.969 7.871 1 98.94 83 LEU A C 1
ATOM 625 O O . LEU A 1 83 ? -3.789 15.992 8.422 1 98.94 83 LEU A O 1
ATOM 629 N N . VAL A 1 84 ? -5.555 16.906 7.449 1 98.94 84 VAL A N 1
ATOM 630 C CA . VAL A 1 84 ? -6.324 15.672 7.426 1 98.94 84 VAL A CA 1
ATOM 631 C C . VAL A 1 84 ? -6.43 15.156 5.992 1 98.94 84 VAL A C 1
ATOM 633 O O . VAL A 1 84 ? -7.199 15.688 5.188 1 98.94 84 VAL A O 1
ATOM 636 N N . ASN A 1 85 ? -5.648 14.164 5.723 1 98.81 85 ASN A N 1
ATOM 637 C CA . ASN A 1 85 ? -5.801 13.43 4.469 1 98.81 85 ASN A CA 1
ATOM 638 C C . ASN A 1 85 ? -7.039 12.539 4.492 1 98.81 85 ASN A C 1
ATOM 640 O O . ASN A 1 85 ? -6.965 11.375 4.898 1 98.81 85 ASN A O 1
ATOM 644 N N . ASN A 1 86 ? -8.102 13.078 3.93 1 98.19 86 ASN A N 1
ATOM 645 C CA . ASN A 1 86 ? -9.406 12.422 4.027 1 98.19 86 ASN A CA 1
ATOM 646 C C . ASN A 1 86 ? -9.914 11.992 2.658 1 98.19 86 ASN A C 1
ATOM 648 O O . ASN A 1 86 ? -10.656 11.008 2.549 1 98.19 86 ASN A O 1
ATOM 652 N N . ALA A 1 87 ? -9.523 12.734 1.592 1 97.38 87 ALA A N 1
ATOM 653 C CA . ALA A 1 87 ? -9.984 12.367 0.257 1 97.38 87 ALA A CA 1
ATOM 654 C C . ALA A 1 87 ? -9.703 10.898 -0.037 1 97.38 87 ALA A C 1
ATOM 656 O O . ALA A 1 87 ? -8.594 10.414 0.205 1 97.38 87 ALA A O 1
ATOM 657 N N . GLY A 1 88 ? -10.68 10.211 -0.485 1 95.31 88 GLY A N 1
ATOM 658 C CA . GLY A 1 88 ? -10.547 8.797 -0.793 1 95.31 88 GLY A CA 1
ATOM 659 C C . GLY A 1 88 ? -11.703 8.25 -1.6 1 95.31 88 GLY A C 1
ATOM 660 O O . GLY A 1 88 ? -12.812 8.789 -1.558 1 95.31 88 GLY A O 1
ATOM 661 N N . ILE A 1 89 ? -11.453 7.238 -2.34 1 94.88 89 ILE A N 1
ATOM 662 C CA . ILE A 1 89 ? -12.477 6.539 -3.107 1 94.88 89 ILE A CA 1
ATOM 663 C C . ILE A 1 89 ? -12.297 5.031 -2.953 1 94.88 89 ILE A C 1
ATOM 665 O O . ILE A 1 89 ? -11.266 4.57 -2.457 1 94.88 89 ILE A O 1
ATOM 669 N N . CYS A 1 90 ? -13.328 4.32 -3.289 1 94 90 CYS A N 1
ATOM 670 C CA . CYS A 1 90 ? -13.312 2.869 -3.156 1 94 90 CYS A CA 1
ATOM 671 C C . CYS A 1 90 ? -13.656 2.197 -4.48 1 94 90 CYS A C 1
ATOM 673 O O . CYS A 1 90 ? -14.484 2.705 -5.246 1 94 90 CYS A O 1
ATOM 675 N N . TYR A 1 91 ? -13.008 1.175 -4.812 1 94.94 91 TYR A N 1
ATOM 676 C CA . TYR A 1 91 ? -13.273 0.245 -5.902 1 94.94 91 TYR A CA 1
ATOM 677 C C . TYR A 1 91 ? -13.422 -1.18 -5.383 1 94.94 91 TYR A C 1
ATOM 679 O O . TYR A 1 91 ? -12.445 -1.792 -4.945 1 94.94 91 TYR A O 1
ATOM 687 N N . THR A 1 92 ? -14.68 -1.708 -5.41 1 94.88 92 THR A N 1
ATOM 688 C CA . THR A 1 92 ? -14.977 -3.045 -4.91 1 94.88 92 THR A CA 1
ATOM 689 C C . THR A 1 92 ? -14.891 -4.074 -6.031 1 94.88 92 THR A C 1
ATOM 691 O O . THR A 1 92 ? -15.539 -3.926 -7.066 1 94.88 92 THR A O 1
ATOM 694 N N . MET A 1 93 ? -14.133 -5.082 -5.863 1 97.56 93 MET A N 1
ATOM 695 C CA . MET A 1 93 ? -13.984 -6.191 -6.801 1 97.56 93 MET A CA 1
ATOM 696 C C . MET A 1 93 ? -13.117 -7.297 -6.199 1 97.56 93 MET A C 1
ATOM 698 O O . MET A 1 93 ? -12.328 -7.051 -5.293 1 97.56 93 MET A O 1
ATOM 702 N N . THR A 1 94 ? -13.344 -8.531 -6.637 1 97.94 94 THR A N 1
ATOM 703 C CA . THR A 1 94 ? -12.414 -9.586 -6.262 1 97.94 94 THR A CA 1
ATOM 704 C C . THR A 1 94 ? -11.016 -9.297 -6.809 1 97.94 94 THR A C 1
ATOM 706 O O . THR A 1 94 ? -10.867 -8.586 -7.809 1 97.94 94 THR A O 1
ATOM 709 N N . ALA A 1 95 ? -10.008 -9.812 -6.16 1 98.38 95 ALA A N 1
ATOM 710 C CA . ALA A 1 95 ? -8.633 -9.578 -6.59 1 98.38 95 ALA A CA 1
ATOM 711 C C . ALA A 1 95 ? -8.414 -10.062 -8.016 1 98.38 95 ALA A C 1
ATOM 713 O O . ALA A 1 95 ? -7.801 -9.367 -8.828 1 98.38 95 ALA A O 1
ATOM 714 N N . ALA A 1 96 ? -8.961 -11.195 -8.336 1 98.19 96 ALA A N 1
ATOM 715 C CA . ALA A 1 96 ? -8.711 -11.828 -9.633 1 98.19 96 ALA A CA 1
ATOM 716 C C . ALA A 1 96 ? -9.469 -11.109 -10.75 1 98.19 96 ALA A C 1
ATOM 718 O O . ALA A 1 96 ? -9.07 -11.164 -11.914 1 98.19 96 ALA A O 1
ATOM 719 N N . ASP A 1 97 ? -10.555 -10.414 -10.422 1 98.12 97 ASP A N 1
ATOM 720 C CA . ASP A 1 97 ? -11.391 -9.773 -11.43 1 98.12 97 ASP A CA 1
ATOM 721 C C . ASP A 1 97 ? -11.062 -8.281 -11.547 1 98.12 97 ASP A C 1
ATOM 723 O O . ASP A 1 97 ? -11.703 -7.555 -12.305 1 98.12 97 ASP A O 1
ATOM 727 N N . THR A 1 98 ? -10.078 -7.898 -10.953 1 96.38 98 THR A N 1
ATOM 728 C CA . THR A 1 98 ? -9.742 -6.492 -10.773 1 96.38 98 THR A CA 1
ATOM 729 C C . THR A 1 98 ? -9.453 -5.828 -12.125 1 96.38 98 THR A C 1
ATOM 731 O O . THR A 1 98 ? -8.758 -6.398 -12.961 1 96.38 98 THR A O 1
ATOM 734 N N . ASP A 1 99 ? -10.047 -4.668 -12.336 1 96.06 99 ASP A N 1
ATOM 735 C CA . ASP A 1 99 ? -9.633 -3.752 -13.398 1 96.06 99 ASP A CA 1
ATOM 736 C C . ASP A 1 99 ? -8.523 -2.818 -12.906 1 96.06 99 ASP A C 1
ATOM 738 O O . ASP A 1 99 ? -8.789 -1.86 -12.18 1 96.06 99 ASP A O 1
ATOM 742 N N . VAL A 1 100 ? -7.34 -2.994 -13.391 1 97.69 100 VAL A N 1
ATOM 743 C CA . VAL A 1 100 ? -6.164 -2.32 -12.852 1 97.69 100 VAL A CA 1
ATOM 744 C C . VAL A 1 100 ? -6.262 -0.82 -13.117 1 97.69 100 VAL A C 1
ATOM 746 O O . VAL A 1 100 ? -5.785 -0.011 -12.312 1 97.69 100 VAL A O 1
ATOM 749 N N . LYS A 1 101 ? -6.891 -0.436 -14.203 1 97.06 101 LYS A N 1
ATOM 750 C CA . LYS A 1 101 ? -7.051 0.989 -14.477 1 97.06 101 LYS A CA 1
ATOM 751 C C . LYS A 1 101 ? -7.855 1.674 -13.375 1 97.06 101 LYS A C 1
ATOM 753 O O . LYS A 1 101 ? -7.543 2.799 -12.984 1 97.06 101 LYS A O 1
ATOM 758 N N . GLN A 1 102 ? -8.906 1.02 -12.891 1 96.94 102 GLN A N 1
ATOM 759 C CA . GLN A 1 102 ? -9.695 1.545 -11.781 1 96.94 102 GLN A CA 1
ATOM 760 C C . GLN A 1 102 ? -8.875 1.595 -10.492 1 96.94 102 GLN A C 1
ATOM 762 O O . GLN A 1 102 ? -9.008 2.525 -9.695 1 96.94 102 GLN A O 1
ATOM 767 N N . VAL A 1 103 ? -8.07 0.625 -10.352 1 98.25 103 VAL A N 1
ATOM 768 C CA . VAL A 1 103 ? -7.211 0.557 -9.172 1 98.25 103 VAL A CA 1
ATOM 769 C C . VAL A 1 103 ? -6.215 1.715 -9.195 1 98.25 103 VAL A C 1
ATOM 771 O O . VAL A 1 103 ? -5.965 2.342 -8.164 1 98.25 103 VAL A O 1
ATOM 774 N N . GLU A 1 104 ? -5.629 1.939 -10.352 1 98.5 104 GLU A N 1
ATOM 775 C CA . GLU A 1 104 ? -4.691 3.049 -10.492 1 98.5 104 GLU A CA 1
ATOM 776 C C . GLU A 1 104 ? -5.34 4.375 -10.109 1 98.5 104 GLU A C 1
ATOM 778 O O . GLU A 1 104 ? -4.73 5.195 -9.422 1 98.5 104 GLU A O 1
ATOM 783 N N . LYS A 1 105 ? -6.547 4.598 -10.523 1 97.81 105 LYS A N 1
ATOM 784 C CA . LYS A 1 105 ? -7.281 5.805 -10.156 1 97.81 105 LYS A CA 1
ATOM 785 C C . LYS A 1 105 ? -7.473 5.891 -8.641 1 97.81 105 LYS A C 1
ATOM 787 O O . LYS A 1 105 ? -7.32 6.961 -8.055 1 97.81 105 LYS A O 1
ATOM 792 N N . MET A 1 106 ? -7.828 4.805 -8.055 1 98.19 106 MET A N 1
ATOM 793 C CA . MET A 1 106 ? -8.047 4.754 -6.609 1 98.19 106 MET A CA 1
ATOM 794 C C . MET A 1 106 ? -6.758 5.066 -5.855 1 98.19 106 MET A C 1
ATOM 796 O O . MET A 1 106 ? -6.766 5.844 -4.898 1 98.19 106 MET A O 1
ATOM 800 N N . PHE A 1 107 ? -5.613 4.523 -6.277 1 98.81 107 PHE A N 1
ATOM 801 C CA . PHE A 1 107 ? -4.332 4.789 -5.637 1 98.81 107 PHE A CA 1
ATOM 802 C C . PHE A 1 107 ? -3.936 6.25 -5.809 1 98.81 107 PHE A C 1
ATOM 804 O O . PHE A 1 107 ? -3.328 6.844 -4.914 1 98.81 107 PHE A O 1
ATOM 811 N N . ALA A 1 108 ? -4.234 6.809 -6.973 1 98.75 108 ALA A N 1
ATOM 812 C CA . ALA A 1 108 ? -3.926 8.211 -7.23 1 98.75 108 ALA A CA 1
ATOM 813 C C . ALA A 1 108 ? -4.547 9.117 -6.168 1 98.75 108 ALA A C 1
ATOM 815 O O . ALA A 1 108 ? -3.934 10.094 -5.746 1 98.75 108 ALA A O 1
ATOM 816 N N . VAL A 1 109 ? -5.68 8.766 -5.695 1 98.38 109 VAL A N 1
ATOM 817 C CA . VAL A 1 109 ? -6.391 9.562 -4.703 1 98.38 109 VAL A CA 1
ATOM 818 C C . VAL A 1 109 ? -5.961 9.148 -3.301 1 98.38 109 VAL A C 1
ATOM 820 O O . VAL A 1 109 ? -5.496 9.969 -2.514 1 98.38 109 VAL A O 1
ATOM 823 N N . ASN A 1 110 ? -6.043 7.855 -2.994 1 98.62 110 ASN A N 1
ATOM 824 C CA . ASN A 1 110 ? -5.961 7.34 -1.63 1 98.62 110 ASN A CA 1
ATOM 825 C C . ASN A 1 110 ? -4.531 7.363 -1.106 1 98.62 110 ASN A C 1
ATOM 827 O O . ASN A 1 110 ? -4.309 7.402 0.105 1 98.62 110 ASN A O 1
ATOM 831 N N . VAL A 1 111 ? -3.586 7.281 -2.023 1 98.88 111 VAL A N 1
ATOM 832 C CA . VAL A 1 111 ? -2.211 7.074 -1.584 1 98.88 111 VAL A CA 1
ATOM 833 C C . VAL A 1 111 ? -1.328 8.211 -2.094 1 98.88 111 VAL A C 1
ATOM 835 O O . VAL A 1 111 ? -0.657 8.883 -1.309 1 98.88 111 VAL A O 1
ATOM 838 N N . PHE A 1 112 ? -1.404 8.5 -3.385 1 98.88 112 PHE A N 1
ATOM 839 C CA . PHE A 1 112 ? -0.516 9.508 -3.953 1 98.88 112 PHE A CA 1
ATOM 840 C C . PHE A 1 112 ? -0.988 10.906 -3.59 1 98.88 112 PHE A C 1
ATOM 842 O O . PHE A 1 112 ? -0.18 11.836 -3.494 1 98.88 112 PHE A O 1
ATOM 849 N N . GLY A 1 113 ? -2.291 11.086 -3.391 1 98.75 113 GLY A N 1
ATOM 850 C CA . GLY A 1 113 ? -2.822 12.359 -2.93 1 98.75 113 GLY A CA 1
ATOM 851 C C . GLY A 1 113 ? -2.176 12.844 -1.646 1 98.75 113 GLY A C 1
ATOM 852 O O . GLY A 1 113 ? -1.552 13.906 -1.623 1 98.75 113 GLY A O 1
ATOM 853 N N . PRO A 1 114 ? -2.283 12.031 -0.607 1 98.88 114 PRO A N 1
ATOM 854 C CA . PRO A 1 114 ? -1.616 12.391 0.648 1 98.88 114 PRO A CA 1
ATOM 855 C C . PRO A 1 114 ? -0.124 12.656 0.467 1 98.88 114 PRO A C 1
ATOM 857 O O . PRO A 1 114 ? 0.416 13.586 1.07 1 98.88 114 PRO A O 1
ATOM 860 N N . MET A 1 115 ? 0.572 11.859 -0.318 1 98.81 115 MET A N 1
ATOM 861 C CA . MET A 1 115 ? 2 12.062 -0.547 1 98.81 115 MET A CA 1
ATOM 862 C C . MET A 1 115 ? 2.268 13.43 -1.168 1 98.81 115 MET A C 1
ATOM 864 O O . MET A 1 115 ? 3.203 14.125 -0.769 1 98.81 115 MET A O 1
ATOM 868 N N . ARG A 1 116 ? 1.438 13.742 -2.15 1 98.62 116 ARG A N 1
ATOM 869 C CA . ARG A 1 116 ? 1.582 15.031 -2.824 1 98.62 116 ARG A CA 1
ATOM 870 C C . ARG A 1 116 ? 1.363 16.188 -1.852 1 98.62 116 ARG A C 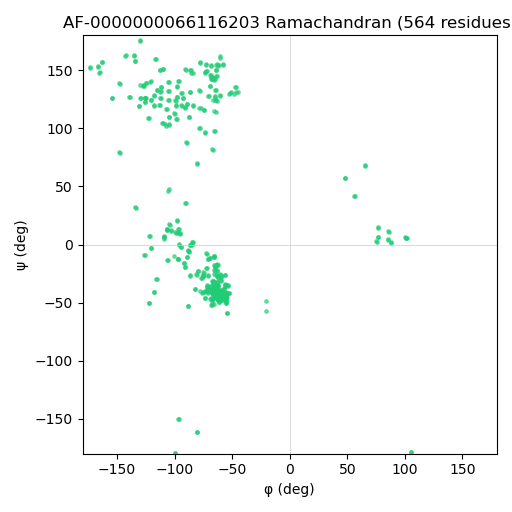1
ATOM 872 O O . ARG A 1 116 ? 2.123 17.156 -1.854 1 98.62 116 ARG A O 1
ATOM 879 N N . LEU A 1 117 ? 0.372 16.094 -1.034 1 98.81 117 LEU A N 1
ATOM 880 C CA . LEU A 1 117 ? 0.055 17.141 -0.075 1 98.81 117 LEU A CA 1
ATOM 881 C C . LEU A 1 117 ? 1.193 17.328 0.923 1 98.81 117 LEU A C 1
ATOM 883 O O . LEU A 1 117 ? 1.617 18.469 1.186 1 98.81 117 LEU A O 1
ATOM 887 N N . VAL A 1 118 ? 1.724 16.25 1.462 1 98.75 118 VAL A N 1
ATOM 888 C CA . VAL A 1 118 ? 2.811 16.344 2.432 1 98.75 118 VAL A CA 1
ATOM 889 C C . VAL A 1 118 ? 4.051 16.938 1.766 1 98.75 118 VAL A C 1
ATOM 891 O O . VAL A 1 118 ? 4.73 17.781 2.352 1 98.75 118 VAL A O 1
ATOM 894 N N . HIS A 1 119 ? 4.316 16.5 0.56 1 98.44 119 HIS A N 1
ATOM 895 C CA . HIS A 1 119 ? 5.473 17.031 -0.159 1 98.44 119 HIS A CA 1
ATOM 896 C C . HIS A 1 119 ? 5.414 18.547 -0.266 1 98.44 119 HIS A C 1
ATOM 898 O O . HIS A 1 119 ? 6.414 19.234 -0.036 1 98.44 119 HIS A O 1
ATOM 904 N N . HIS A 1 120 ? 4.289 19.094 -0.528 1 98.38 120 HIS A N 1
ATOM 905 C CA . HIS A 1 120 ? 4.168 20.516 -0.829 1 98.38 120 HIS A CA 1
ATOM 906 C C . HIS A 1 120 ? 3.908 21.328 0.436 1 98.38 120 HIS A C 1
ATOM 908 O O . HIS A 1 120 ? 4.188 22.516 0.477 1 98.38 120 HIS A O 1
ATOM 914 N N . LEU A 1 121 ? 3.432 20.656 1.542 1 98.69 121 LEU A N 1
ATOM 915 C CA . LEU A 1 121 ? 2.914 21.453 2.646 1 98.69 121 LEU A CA 1
ATOM 916 C C . LEU A 1 121 ? 3.695 21.188 3.928 1 98.69 121 LEU A C 1
ATOM 918 O O . LEU A 1 121 ? 3.443 21.812 4.961 1 98.69 121 LEU A O 1
ATOM 922 N N . HIS A 1 122 ? 4.672 20.25 3.908 1 98.44 122 HIS A N 1
ATOM 923 C CA . HIS A 1 122 ? 5.312 19.797 5.141 1 98.44 122 HIS A CA 1
ATOM 924 C C . HIS A 1 122 ? 5.977 20.969 5.867 1 98.44 122 HIS A C 1
ATOM 926 O O . HIS A 1 122 ? 6.027 20.984 7.102 1 98.44 122 HIS A O 1
ATOM 932 N N . ARG A 1 123 ? 6.41 22 5.148 1 97.94 123 ARG A N 1
ATOM 933 C CA . ARG A 1 123 ? 7.074 23.125 5.805 1 97.94 123 ARG A CA 1
ATOM 934 C C . ARG A 1 123 ? 6.082 23.953 6.613 1 97.94 123 ARG A C 1
ATOM 936 O O . ARG A 1 123 ? 6.43 24.5 7.66 1 97.94 123 ARG A O 1
ATOM 943 N N . MET A 1 124 ? 4.883 24.094 6.137 1 98.31 124 MET A N 1
ATOM 944 C CA . MET A 1 124 ? 3.848 24.812 6.875 1 98.31 124 MET A CA 1
ATOM 945 C C . MET A 1 124 ? 3.482 24.062 8.156 1 98.31 124 MET A C 1
ATOM 947 O O . MET A 1 124 ? 3.131 24.688 9.164 1 98.31 124 MET A O 1
ATOM 951 N N . LEU A 1 125 ? 3.562 22.734 8.125 1 98.5 125 LEU A N 1
ATOM 952 C CA . LEU A 1 125 ? 3.293 21.906 9.297 1 98.5 125 LEU A CA 1
ATOM 953 C C . LEU A 1 125 ? 4.43 22.031 10.312 1 98.5 125 LEU A C 1
ATOM 955 O O . LEU A 1 125 ? 4.191 22.062 11.516 1 98.5 125 LEU A O 1
ATOM 959 N N . ILE A 1 126 ? 5.629 22.062 9.812 1 98.06 126 ILE A N 1
ATOM 960 C CA . ILE A 1 126 ? 6.805 22.219 10.656 1 98.06 126 ILE A CA 1
ATOM 961 C C . ILE A 1 126 ? 6.773 23.578 11.344 1 98.06 126 ILE A C 1
ATOM 963 O O . ILE A 1 126 ? 7.172 23.719 12.5 1 98.06 126 ILE A O 1
ATOM 967 N N . ALA A 1 127 ? 6.246 24.594 10.641 1 97.06 127 ALA A N 1
ATOM 968 C CA . ALA A 1 127 ? 6.215 25.969 11.148 1 97.06 127 ALA A CA 1
ATOM 969 C C . ALA A 1 127 ? 5.191 26.109 12.273 1 97.06 127 ALA A C 1
ATOM 971 O O . ALA A 1 127 ? 5.242 27.062 13.047 1 97.06 127 ALA A O 1
ATOM 972 N N . ALA A 1 128 ? 4.234 25.203 12.367 1 96.31 128 ALA A N 1
ATOM 973 C CA . ALA A 1 128 ? 3.23 25.234 13.43 1 96.31 128 ALA A CA 1
ATOM 974 C C . ALA A 1 128 ? 3.834 24.812 14.766 1 96.31 128 ALA A C 1
ATOM 976 O O . ALA A 1 128 ? 4.789 24.031 14.797 1 96.31 128 ALA A O 1
ATOM 977 N N . PRO A 1 129 ? 3.348 25.359 15.852 1 93.31 129 PRO A N 1
ATOM 978 C CA . PRO A 1 129 ? 3.861 24.953 17.156 1 93.31 129 PRO A CA 1
ATOM 979 C C . PRO A 1 129 ? 3.758 23.438 17.391 1 93.31 129 PRO A C 1
ATOM 981 O O . PRO A 1 129 ? 4.633 22.844 18.031 1 93.31 129 PRO A O 1
ATOM 984 N N . ARG A 1 130 ? 2.686 22.891 16.844 1 94.38 130 ARG A N 1
ATOM 985 C CA . ARG A 1 130 ? 2.447 21.453 16.953 1 94.38 130 ARG A CA 1
ATOM 986 C C . ARG A 1 130 ? 1.73 20.922 15.711 1 94.38 130 ARG A C 1
ATOM 988 O O . ARG A 1 130 ? 0.524 20.672 15.742 1 94.38 130 ARG A O 1
ATOM 995 N N . GLY A 1 131 ? 2.479 20.719 14.641 1 97.69 131 GLY A N 1
ATOM 996 C CA . GLY A 1 131 ? 1.862 20.219 13.422 1 97.69 131 GLY A CA 1
ATOM 997 C C . GLY A 1 131 ? 1.385 18.781 13.539 1 97.69 131 GLY A C 1
ATOM 998 O O . GLY A 1 131 ? 2.047 17.953 14.164 1 97.69 131 GLY A O 1
ATOM 999 N N . VAL A 1 132 ? 0.167 18.469 13.031 1 98.81 132 VAL A N 1
ATOM 1000 C CA . VAL A 1 132 ? -0.404 17.141 13.07 1 98.81 132 VAL A CA 1
ATOM 1001 C C . VAL A 1 132 ? -0.88 16.734 11.68 1 98.81 132 VAL A C 1
ATOM 1003 O O . VAL A 1 132 ? -1.577 17.5 11.008 1 98.81 132 VAL A O 1
ATOM 1006 N N . ILE A 1 133 ? -0.435 15.625 11.219 1 98.88 133 ILE A N 1
ATOM 1007 C CA . ILE A 1 133 ? -0.952 15 10.008 1 98.88 133 ILE A CA 1
ATOM 1008 C C . ILE A 1 133 ? -1.826 13.805 10.375 1 98.88 133 ILE A C 1
ATOM 1010 O O . ILE A 1 133 ? -1.397 12.914 11.109 1 98.88 133 ILE A O 1
ATOM 1014 N N . VAL A 1 134 ? -3.039 13.812 9.914 1 98.94 134 VAL A N 1
ATOM 1015 C CA . VAL A 1 134 ? -3.992 12.734 10.141 1 98.94 134 VAL A CA 1
ATOM 1016 C C . VAL A 1 134 ? -4.305 12.031 8.828 1 98.94 134 VAL A C 1
ATOM 1018 O O . VAL A 1 134 ? -4.746 12.664 7.867 1 98.94 134 VAL A O 1
ATOM 1021 N N . ASN A 1 135 ? -4.031 10.766 8.734 1 98.81 135 ASN A N 1
ATOM 1022 C CA . ASN A 1 135 ? -4.438 9.938 7.602 1 98.81 135 ASN A CA 1
ATOM 1023 C C . ASN A 1 135 ? -5.699 9.133 7.914 1 98.81 135 ASN A C 1
ATOM 1025 O O . ASN A 1 135 ? -5.707 8.32 8.836 1 98.81 135 ASN A O 1
ATOM 1029 N N . ILE A 1 136 ? -6.734 9.367 7.168 1 97.94 136 ILE A N 1
ATOM 1030 C CA . ILE A 1 136 ? -7.953 8.586 7.363 1 97.94 136 ILE A CA 1
ATOM 1031 C C . ILE A 1 136 ? -7.793 7.211 6.715 1 97.94 136 ILE A C 1
ATOM 1033 O O . ILE A 1 136 ? -7.957 7.07 5.5 1 97.94 136 ILE A O 1
ATOM 1037 N N . GLY A 1 137 ? -7.516 6.289 7.559 1 96.88 137 GLY A N 1
ATOM 1038 C CA . GLY A 1 137 ? -7.336 4.918 7.109 1 96.88 137 GLY A CA 1
ATOM 1039 C C . GLY A 1 137 ? -8.586 4.07 7.266 1 96.88 137 GLY A C 1
ATOM 1040 O O . GLY A 1 137 ? -9.703 4.562 7.086 1 96.88 137 GLY A O 1
ATOM 1041 N N . SER A 1 138 ? -8.391 2.783 7.484 1 94.44 138 SER A N 1
ATOM 1042 C CA . SER A 1 138 ? -9.484 1.819 7.547 1 94.44 138 SER A CA 1
ATOM 1043 C C . SER A 1 138 ? -9.031 0.517 8.203 1 94.44 138 SER A C 1
ATOM 1045 O O . SER A 1 138 ? -7.848 0.176 8.172 1 94.44 138 SER A O 1
ATOM 1047 N N . ILE A 1 139 ? -9.984 -0.174 8.703 1 93.31 139 ILE A N 1
ATOM 1048 C CA . ILE A 1 139 ? -9.727 -1.54 9.148 1 93.31 139 ILE A CA 1
ATOM 1049 C C . ILE A 1 139 ? -9.383 -2.42 7.949 1 93.31 139 ILE A C 1
ATOM 1051 O O . ILE A 1 139 ? -8.703 -3.439 8.094 1 93.31 139 ILE A O 1
ATOM 1055 N N . GLY A 1 140 ? -9.805 -1.979 6.777 1 94 140 GLY A N 1
ATOM 1056 C CA . GLY A 1 140 ? -9.461 -2.689 5.559 1 94 140 GLY A CA 1
ATOM 1057 C C . GLY A 1 140 ? -7.965 -2.703 5.281 1 94 140 GLY A C 1
ATOM 1058 O O . GLY A 1 140 ? -7.488 -3.498 4.469 1 94 140 GLY A O 1
ATOM 1059 N N . GLY A 1 141 ? -7.23 -1.846 5.906 1 96.06 141 GLY A N 1
ATOM 1060 C CA . GLY A 1 141 ? -5.781 -1.842 5.793 1 96.06 141 GLY A CA 1
ATOM 1061 C C . GLY A 1 141 ? -5.102 -2.775 6.781 1 96.06 141 GLY A C 1
ATOM 1062 O O . GLY A 1 141 ? -3.875 -2.881 6.801 1 96.06 141 GLY A O 1
ATOM 1063 N N . VAL A 1 142 ? -5.926 -3.441 7.594 1 94.69 142 VAL A N 1
ATOM 1064 C CA . VAL A 1 142 ? -5.41 -4.328 8.633 1 94.69 142 VAL A CA 1
ATOM 1065 C C . VAL A 1 142 ? -5.871 -5.758 8.367 1 94.69 142 VAL A C 1
ATOM 1067 O O . VAL A 1 142 ? -5.086 -6.703 8.477 1 94.69 142 VAL A O 1
ATOM 1070 N N . CYS A 1 143 ? -7.098 -5.918 7.961 1 94.62 143 CYS A N 1
ATOM 1071 C CA . CYS A 1 143 ? -7.633 -7.25 7.703 1 94.62 143 CYS A CA 1
ATOM 1072 C C . CYS A 1 143 ? -7.922 -7.441 6.219 1 94.62 143 CYS A C 1
ATOM 1074 O O . CYS A 1 143 ? -8.273 -6.488 5.523 1 94.62 143 CYS A O 1
ATOM 1076 N N . PRO A 1 144 ? -7.816 -8.656 5.75 1 95.94 144 PRO A N 1
ATOM 1077 C CA . PRO A 1 144 ? -8.062 -8.945 4.336 1 95.94 144 PRO A CA 1
ATOM 1078 C C . PRO A 1 144 ? -9.547 -9.062 4.008 1 95.94 144 PRO A C 1
ATOM 1080 O O . PRO A 1 144 ? -10.008 -10.125 3.576 1 95.94 144 PRO A O 1
ATOM 1083 N N . TYR A 1 145 ? -10.227 -7.984 4.051 1 93.94 145 TYR A N 1
ATOM 1084 C CA . TYR A 1 145 ? -11.664 -7.965 3.791 1 93.94 145 TYR A CA 1
ATOM 1085 C C . TYR A 1 145 ? -11.961 -8.352 2.348 1 93.94 145 TYR A C 1
ATOM 1087 O O . TYR A 1 145 ? -11.422 -7.754 1.413 1 93.94 145 TYR A O 1
ATOM 1095 N N . VAL A 1 146 ? -12.836 -9.336 2.164 1 96.19 146 VAL A N 1
ATOM 1096 C CA . VAL A 1 146 ? -13.133 -9.945 0.872 1 96.19 146 VAL A CA 1
ATOM 1097 C C . VAL A 1 146 ? -13.867 -8.938 -0.014 1 96.19 146 VAL A C 1
ATOM 1099 O O . VAL A 1 146 ? -14.594 -8.07 0.485 1 96.19 146 VAL A O 1
ATOM 1102 N N . PHE A 1 147 ? -13.641 -8.953 -1.342 1 95.81 147 PHE A N 1
ATOM 1103 C CA . PHE A 1 147 ? -14.227 -8.117 -2.385 1 95.81 147 PHE A CA 1
ATOM 1104 C C . PHE A 1 147 ? -13.594 -6.73 -2.379 1 95.81 147 PHE A C 1
ATOM 1106 O O . PHE A 1 147 ? -14.016 -5.848 -3.131 1 95.81 147 PHE A O 1
ATOM 1113 N N . GLY A 1 148 ? -12.578 -6.504 -1.58 1 96 148 GLY A N 1
ATOM 1114 C CA . GLY A 1 148 ? -11.938 -5.207 -1.476 1 96 148 GLY A CA 1
ATOM 1115 C C . GLY A 1 148 ? -10.422 -5.289 -1.511 1 96 148 GLY A C 1
ATOM 1116 O O . GLY A 1 148 ? -9.734 -4.504 -0.85 1 96 148 GLY A O 1
ATOM 1117 N N . ALA A 1 149 ? -9.906 -6.238 -2.219 1 98 149 ALA A N 1
ATOM 1118 C CA . ALA A 1 149 ? -8.477 -6.535 -2.188 1 98 149 ALA A CA 1
ATOM 1119 C C . ALA A 1 149 ? -7.652 -5.297 -2.525 1 98 149 ALA A C 1
ATOM 1121 O O . ALA A 1 149 ? -6.711 -4.953 -1.806 1 98 149 ALA A O 1
ATOM 1122 N N . SER A 1 150 ? -8.008 -4.633 -3.641 1 98.25 150 SER A N 1
ATOM 1123 C CA . SER A 1 150 ? -7.223 -3.477 -4.062 1 98.25 150 SER A CA 1
ATOM 1124 C C . SER A 1 150 ? -7.441 -2.291 -3.129 1 98.25 150 SER A C 1
ATOM 1126 O O . SER A 1 150 ? -6.516 -1.524 -2.859 1 98.25 150 SER A O 1
ATOM 1128 N N . TYR A 1 151 ? -8.648 -2.084 -2.615 1 97.44 151 TYR A N 1
ATOM 1129 C CA . TYR A 1 151 ? -8.922 -1.042 -1.629 1 97.44 151 TYR A CA 1
ATOM 1130 C C . TYR A 1 151 ? -8.125 -1.284 -0.352 1 97.44 151 TYR A C 1
ATOM 1132 O O . TYR A 1 151 ? -7.496 -0.365 0.178 1 97.44 151 TYR A O 1
ATOM 1140 N N . ASN A 1 152 ? -8.164 -2.539 0.129 1 98.06 152 ASN A N 1
ATOM 1141 C CA . ASN A 1 152 ? -7.359 -2.916 1.287 1 98.06 152 ASN A CA 1
ATOM 1142 C C . ASN A 1 152 ? -5.891 -2.549 1.094 1 98.06 152 ASN A C 1
ATOM 1144 O O . ASN A 1 152 ? -5.242 -2.062 2.021 1 98.06 152 ASN A O 1
ATOM 1148 N N . ALA A 1 153 ? -5.438 -2.797 -0.088 1 98.75 153 ALA A N 1
ATOM 1149 C CA . ALA A 1 153 ? -4.047 -2.504 -0.419 1 98.75 153 ALA A CA 1
ATOM 1150 C C . ALA A 1 153 ? -3.758 -1.011 -0.303 1 98.75 153 ALA A C 1
ATOM 1152 O O . ALA A 1 153 ? -2.699 -0.613 0.189 1 98.75 153 ALA A O 1
ATOM 1153 N N . THR A 1 154 ? -4.641 -0.133 -0.762 1 98.69 154 THR A N 1
ATOM 1154 C CA . THR A 1 154 ? -4.445 1.31 -0.667 1 98.69 154 THR A CA 1
ATOM 1155 C C . THR A 1 154 ? -4.336 1.746 0.791 1 98.69 154 THR A C 1
ATOM 1157 O O . THR A 1 154 ? -3.484 2.568 1.136 1 98.69 154 THR A O 1
ATOM 1160 N N . LYS A 1 155 ? -5.195 1.215 1.585 1 98.56 155 LYS A N 1
ATOM 1161 C CA . LYS A 1 155 ? -5.227 1.635 2.982 1 98.56 155 LYS A CA 1
ATOM 1162 C C . LYS A 1 155 ? -4.012 1.104 3.742 1 98.56 155 LYS A C 1
ATOM 1164 O O . LYS A 1 155 ? -3.463 1.793 4.605 1 98.56 155 LYS A O 1
ATOM 1169 N N . ALA A 1 156 ? -3.594 -0.097 3.396 1 98.69 156 ALA A N 1
ATOM 1170 C CA . ALA A 1 156 ? -2.348 -0.604 3.967 1 98.69 156 ALA A CA 1
ATOM 1171 C C . ALA A 1 156 ? -1.165 0.27 3.562 1 98.69 156 ALA A C 1
ATOM 1173 O O . ALA A 1 156 ? -0.295 0.568 4.383 1 98.69 156 ALA A O 1
ATOM 1174 N N . ALA A 1 157 ? -1.136 0.608 2.295 1 98.88 157 ALA A N 1
ATOM 1175 C CA . ALA A 1 157 ? -0.078 1.484 1.796 1 98.88 157 ALA A CA 1
ATOM 1176 C C . ALA A 1 157 ? -0.075 2.816 2.539 1 98.88 157 ALA A C 1
ATOM 1178 O O . ALA A 1 157 ? 0.979 3.293 2.967 1 98.88 157 ALA A O 1
ATOM 1179 N N . LEU A 1 158 ? -1.214 3.379 2.721 1 98.81 158 LEU A N 1
ATOM 1180 C CA . LEU A 1 158 ? -1.35 4.66 3.408 1 98.81 158 LEU A CA 1
ATOM 1181 C C . LEU A 1 158 ? -0.87 4.555 4.852 1 98.81 158 LEU A C 1
ATOM 1183 O O . LEU A 1 158 ? -0.129 5.414 5.328 1 98.81 158 LEU A O 1
ATOM 1187 N N . HIS A 1 159 ? -1.334 3.492 5.562 1 98.62 159 HIS A N 1
ATOM 1188 C CA . HIS A 1 159 ? -0.904 3.275 6.938 1 98.62 159 HIS A CA 1
ATOM 1189 C C . HIS A 1 159 ? 0.616 3.209 7.035 1 98.62 159 HIS A C 1
ATOM 1191 O O . HIS A 1 159 ? 1.217 3.871 7.887 1 98.62 159 HIS A O 1
ATOM 1197 N N . HIS A 1 160 ? 1.143 2.412 6.168 1 98.62 160 HIS A N 1
ATOM 1198 C CA . HIS A 1 160 ? 2.57 2.143 6.297 1 98.62 160 HIS A CA 1
ATOM 1199 C C . HIS A 1 160 ? 3.4 3.35 5.871 1 98.62 160 HIS A C 1
ATOM 1201 O O . HIS A 1 160 ? 4.445 3.629 6.461 1 98.62 160 HIS A O 1
ATOM 1207 N N . TRP A 1 161 ? 2.998 4.031 4.805 1 98.81 161 TRP A N 1
ATOM 1208 C CA . TRP A 1 161 ? 3.613 5.309 4.453 1 98.81 161 TRP A CA 1
ATOM 1209 C C . TRP A 1 161 ? 3.547 6.281 5.625 1 98.81 161 TRP A C 1
ATOM 1211 O O . TRP A 1 161 ? 4.547 6.914 5.973 1 98.81 161 TRP A O 1
ATOM 1221 N N . GLY A 1 162 ? 2.404 6.375 6.266 1 98.75 162 GLY A N 1
ATOM 1222 C CA . GLY A 1 162 ? 2.215 7.223 7.434 1 98.75 162 GLY A CA 1
ATOM 1223 C C . GLY A 1 162 ? 3.133 6.859 8.586 1 98.75 162 GLY A C 1
ATOM 1224 O O . GLY A 1 162 ? 3.637 7.742 9.289 1 98.75 162 GLY A O 1
ATOM 1225 N N . ASN A 1 163 ? 3.348 5.582 8.805 1 98.44 163 ASN A N 1
ATOM 1226 C CA . ASN A 1 163 ? 4.27 5.141 9.852 1 98.44 163 ASN A CA 1
ATOM 1227 C C . ASN A 1 163 ? 5.68 5.676 9.617 1 98.44 163 ASN A C 1
ATOM 1229 O O . ASN A 1 163 ? 6.332 6.137 10.555 1 98.44 163 ASN A O 1
ATOM 1233 N N . THR A 1 164 ? 6.16 5.539 8.383 1 98.44 164 THR A N 1
ATOM 1234 C CA . THR A 1 164 ? 7.504 6.02 8.086 1 98.44 164 THR A CA 1
ATOM 1235 C C . THR A 1 164 ? 7.566 7.543 8.164 1 98.44 164 THR A C 1
ATOM 1237 O O . THR A 1 164 ? 8.531 8.102 8.68 1 98.44 164 THR A O 1
ATOM 1240 N N . LEU A 1 165 ? 6.547 8.164 7.656 1 98.69 165 LEU A N 1
ATOM 1241 C CA . LEU A 1 165 ? 6.449 9.617 7.758 1 98.69 165 LEU A CA 1
ATOM 1242 C C . LEU A 1 165 ? 6.535 10.07 9.211 1 98.69 165 LEU A C 1
ATOM 1244 O O . LEU A 1 165 ? 7.207 11.055 9.523 1 98.69 165 LEU A O 1
ATOM 1248 N N . ARG A 1 166 ? 5.859 9.391 10.102 1 98.44 166 ARG A N 1
ATOM 1249 C CA . ARG A 1 166 ? 5.863 9.703 11.531 1 98.44 166 ARG A CA 1
ATOM 1250 C C . ARG A 1 166 ? 7.285 9.711 12.086 1 98.44 166 ARG A C 1
ATOM 1252 O O . ARG A 1 166 ? 7.688 10.656 12.766 1 98.44 166 ARG A O 1
ATOM 1259 N N . VAL A 1 167 ? 8.023 8.672 11.727 1 98.06 167 VAL A N 1
ATOM 1260 C CA . VAL A 1 167 ? 9.398 8.547 12.203 1 98.06 167 VAL A CA 1
ATOM 1261 C C . VAL A 1 167 ? 10.242 9.695 11.641 1 98.06 167 VAL A C 1
ATOM 1263 O O . VAL A 1 167 ? 10.984 10.344 12.383 1 98.06 167 VAL A O 1
ATOM 1266 N N . GLU A 1 168 ? 10.094 10.023 10.422 1 98.25 168 GLU A N 1
ATOM 1267 C CA . GLU A 1 168 ? 10.938 10.984 9.727 1 98.25 168 GLU A CA 1
ATOM 1268 C C . GLU A 1 168 ? 10.609 12.414 10.148 1 98.25 168 GLU A C 1
ATOM 1270 O O . GLU A 1 168 ? 11.477 13.297 10.117 1 98.25 168 GLU A O 1
ATOM 1275 N N . MET A 1 169 ? 9.391 12.664 10.562 1 97.88 169 MET A N 1
ATOM 1276 C CA . MET A 1 169 ? 8.961 14.031 10.844 1 97.88 169 MET A CA 1
ATOM 1277 C C . MET A 1 169 ? 9.07 14.344 12.336 1 97.88 169 MET A C 1
ATOM 1279 O O . MET A 1 169 ? 9.008 15.508 12.734 1 97.88 169 MET A O 1
ATOM 1283 N N . LYS A 1 170 ? 9.266 13.359 13.109 1 96.75 170 LYS A N 1
ATOM 1284 C CA . LYS A 1 170 ? 9.289 13.492 14.562 1 96.75 170 LYS A CA 1
ATOM 1285 C C . LYS A 1 170 ? 10.32 14.523 15.008 1 96.75 170 LYS A C 1
ATOM 1287 O O . LYS A 1 170 ? 10.031 15.367 15.859 1 96.75 170 LYS A O 1
ATOM 1292 N N . PRO A 1 171 ? 11.492 14.562 14.398 1 96.56 171 PRO A N 1
ATOM 1293 C CA . PRO A 1 171 ? 12.492 15.523 14.859 1 96.56 171 PRO A CA 1
ATOM 1294 C C . PRO A 1 171 ? 12.07 16.969 14.641 1 96.56 171 PRO A C 1
ATOM 1296 O O . PRO A 1 171 ? 12.625 17.891 15.258 1 96.56 171 PRO A O 1
ATOM 1299 N N . PHE A 1 172 ? 11.133 17.188 13.789 1 97.25 172 PHE A N 1
ATOM 1300 C CA . PHE A 1 172 ? 10.695 18.531 13.469 1 97.25 172 PHE A CA 1
ATOM 1301 C C . PHE A 1 172 ? 9.477 18.922 14.289 1 97.25 172 PHE A C 1
ATOM 1303 O O . PHE A 1 172 ? 8.875 19.969 14.062 1 97.25 172 PHE A O 1
ATOM 1310 N N . GLY A 1 173 ? 9.023 18 15.148 1 95.88 173 GLY A N 1
ATOM 1311 C CA . GLY A 1 173 ? 7.902 18.297 16.031 1 95.88 173 GLY A CA 1
ATOM 1312 C C . GLY A 1 173 ? 6.551 18.062 15.375 1 95.88 173 GLY A C 1
ATOM 1313 O O . GLY A 1 173 ? 5.523 18.516 15.883 1 95.88 173 GLY A O 1
ATOM 1314 N N . VAL A 1 174 ? 6.527 17.438 14.25 1 97.94 174 VAL A N 1
ATOM 1315 C CA . VAL A 1 174 ? 5.277 17.156 13.555 1 97.94 174 VAL A CA 1
ATOM 1316 C C . VAL A 1 174 ? 4.793 15.75 13.922 1 97.94 174 VAL A C 1
ATOM 1318 O O . VAL A 1 174 ? 5.57 14.789 13.891 1 97.94 174 VAL A O 1
ATOM 1321 N N . HIS A 1 175 ? 3.553 15.617 14.305 1 98.25 175 HIS A N 1
ATOM 1322 C CA . HIS A 1 175 ? 2.936 14.344 14.656 1 98.25 175 HIS A CA 1
ATOM 1323 C C . HIS A 1 175 ? 2.174 13.758 13.477 1 98.25 175 HIS A C 1
ATOM 1325 O O . HIS A 1 175 ? 1.576 14.492 12.688 1 98.25 175 HIS A O 1
ATOM 1331 N N . VAL A 1 176 ? 2.26 12.469 13.328 1 98.62 176 VAL A N 1
ATOM 1332 C CA . VAL A 1 176 ? 1.521 11.766 12.289 1 98.62 176 VAL A CA 1
ATOM 1333 C C . VAL A 1 176 ? 0.685 10.648 12.914 1 98.62 176 VAL A C 1
ATOM 1335 O O . VAL A 1 176 ? 1.209 9.812 13.648 1 98.62 176 VAL A O 1
ATOM 1338 N N . VAL A 1 177 ? -0.612 10.648 12.625 1 98.69 177 VAL A N 1
ATOM 1339 C CA . VAL A 1 177 ? -1.527 9.664 13.18 1 98.69 177 VAL A CA 1
ATOM 1340 C C . VAL A 1 177 ? -2.283 8.961 12.047 1 98.69 177 VAL A C 1
ATOM 1342 O O . VAL A 1 177 ? -2.85 9.625 11.172 1 98.69 177 VAL A O 1
ATOM 1345 N N . ASN A 1 178 ? -2.227 7.668 12.031 1 98.5 178 ASN A N 1
ATOM 1346 C CA . ASN A 1 178 ? -3.119 6.871 11.195 1 98.5 178 ASN A CA 1
ATOM 1347 C C . ASN A 1 178 ? -4.414 6.527 11.93 1 98.5 178 ASN A C 1
ATOM 1349 O O . ASN A 1 178 ? -4.383 5.918 13 1 98.5 178 ASN A O 1
ATOM 1353 N N . ILE A 1 179 ? -5.52 6.941 11.367 1 98.25 179 ILE A N 1
ATOM 1354 C CA . ILE A 1 179 ? -6.797 6.488 11.906 1 98.25 179 ILE A CA 1
ATOM 1355 C C . ILE A 1 179 ? -7.145 5.121 11.312 1 98.25 179 ILE A C 1
ATOM 1357 O O . ILE A 1 179 ? -7.195 4.961 10.094 1 98.25 179 ILE A O 1
ATOM 1361 N N . ILE A 1 180 ? -7.293 4.152 12.125 1 97.19 180 ILE A N 1
ATOM 1362 C CA . ILE A 1 180 ? -7.828 2.865 11.695 1 97.19 180 ILE A CA 1
ATOM 1363 C C . ILE A 1 180 ? -9.344 2.863 11.836 1 97.19 180 ILE A C 1
ATOM 1365 O O . ILE A 1 180 ? -9.875 2.465 12.875 1 97.19 180 ILE A O 1
ATOM 1369 N N . SER A 1 181 ? -9.914 3.316 10.781 1 93.31 181 SER A N 1
ATOM 1370 C CA . SER A 1 181 ? -11.352 3.596 10.781 1 93.31 181 SER A CA 1
ATOM 1371 C C . SER A 1 181 ? -12.164 2.314 10.633 1 93.31 181 SER A C 1
ATOM 1373 O O . SER A 1 181 ? -11.875 1.493 9.758 1 93.31 181 SER A O 1
ATOM 1375 N N . GLY A 1 182 ? -13.102 2.164 11.422 1 89.5 182 GLY A N 1
ATOM 1376 C CA . GLY A 1 182 ? -14.117 1.145 11.211 1 89.5 182 GLY A CA 1
ATOM 1377 C C . GLY A 1 182 ? -15.18 1.56 10.211 1 89.5 182 GLY A C 1
ATOM 1378 O O . GLY A 1 182 ? -14.938 2.422 9.359 1 89.5 182 GLY A O 1
ATOM 1379 N N . GLU A 1 183 ? -16.312 0.886 10.25 1 80.31 183 GLU A N 1
ATOM 1380 C CA . GLU A 1 183 ? -17.406 1.205 9.328 1 80.31 183 GLU A CA 1
ATOM 1381 C C . GLU A 1 183 ? -18.109 2.494 9.734 1 80.31 183 GLU A C 1
ATOM 1383 O O . GLU A 1 183 ? -18.547 2.641 10.875 1 80.31 183 GLU A O 1
ATOM 1388 N N . VAL A 1 184 ? -17.969 3.406 8.859 1 74.5 184 VAL A N 1
ATOM 1389 C CA . VAL A 1 184 ? -18.672 4.672 9.031 1 74.5 184 VAL A CA 1
ATOM 1390 C C . VAL A 1 184 ? -19.766 4.812 7.957 1 74.5 184 VAL A C 1
ATOM 1392 O O . VAL A 1 184 ? -19.547 4.418 6.805 1 74.5 184 VAL A O 1
ATOM 1395 N N . ALA A 1 185 ? -20.906 5.238 8.367 1 71.5 185 ALA A N 1
ATOM 1396 C CA . ALA A 1 185 ? -22.031 5.426 7.449 1 71.5 185 ALA A CA 1
ATOM 1397 C C . ALA A 1 185 ? -21.75 6.559 6.465 1 71.5 185 ALA A C 1
ATOM 1399 O O . ALA A 1 185 ? -22.078 7.719 6.73 1 71.5 185 ALA A O 1
ATOM 1400 N N . THR A 1 186 ? -21.031 6.172 5.488 1 68.25 186 THR A N 1
ATOM 1401 C CA . THR A 1 186 ? -20.656 7.191 4.512 1 68.25 186 THR A CA 1
ATOM 1402 C C . THR A 1 186 ? -20.953 6.707 3.092 1 68.25 186 THR A C 1
ATOM 1404 O O . THR A 1 186 ? -21.391 5.574 2.896 1 68.25 186 THR A O 1
ATOM 1407 N N . ASN A 1 187 ? -20.719 7.648 2.264 1 65.69 187 ASN A N 1
ATOM 1408 C CA . ASN A 1 187 ? -20.953 7.395 0.845 1 65.69 187 ASN A CA 1
ATOM 1409 C C . ASN A 1 187 ? -19.703 6.84 0.163 1 65.69 187 ASN A C 1
ATOM 1411 O O . ASN A 1 187 ? -19.422 7.156 -0.996 1 65.69 187 ASN A O 1
ATOM 1415 N N . ILE A 1 188 ? -18.938 6.043 0.833 1 71.75 188 ILE A N 1
ATOM 1416 C CA . ILE A 1 188 ? -17.672 5.605 0.241 1 71.75 188 ILE A CA 1
ATOM 1417 C C . ILE A 1 188 ? -17.953 4.641 -0.911 1 71.75 188 ILE A C 1
ATOM 1419 O O . ILE A 1 188 ? -17.172 4.555 -1.857 1 71.75 188 ILE A O 1
ATOM 1423 N N . LEU A 1 189 ? -19.062 3.998 -0.809 1 71.5 189 LEU A N 1
ATOM 1424 C CA . LEU A 1 189 ? -19.406 3.037 -1.849 1 71.5 189 LEU A CA 1
ATOM 1425 C C . LEU A 1 189 ? -20.312 3.676 -2.895 1 71.5 189 LEU A C 1
ATOM 1427 O O . LEU A 1 189 ? -20.859 2.984 -3.766 1 71.5 189 LEU A O 1
ATOM 1431 N N . LYS A 1 190 ? -20.5 4.945 -2.854 1 73.81 190 LYS A N 1
ATOM 1432 C CA . LYS A 1 190 ? -21.438 5.648 -3.719 1 73.81 190 LYS A CA 1
ATOM 1433 C C . LYS A 1 190 ? -21.156 5.363 -5.191 1 73.81 190 LYS A C 1
ATOM 1435 O O . LYS A 1 190 ? -22.078 5.137 -5.977 1 73.81 190 LYS A O 1
ATOM 1440 N N . SER A 1 191 ? -19.891 5.441 -5.488 1 76.06 191 SER A N 1
ATOM 1441 C CA . SER A 1 191 ? -19.547 5.195 -6.887 1 76.06 191 SER A CA 1
ATOM 1442 C C . SER A 1 191 ? -19.844 3.756 -7.285 1 76.06 191 SER A C 1
ATOM 1444 O O . SER A 1 191 ? -20.281 3.496 -8.406 1 76.06 191 SER A O 1
ATOM 1446 N N . ASP A 1 192 ? -19.594 2.795 -6.461 1 83.88 192 ASP A N 1
ATOM 1447 C CA . ASP A 1 192 ? -19.906 1.395 -6.742 1 83.88 192 ASP A CA 1
ATOM 1448 C C . ASP A 1 192 ? -21.406 1.185 -6.949 1 83.88 192 ASP A C 1
ATOM 1450 O O . ASP A 1 192 ? -21.812 0.451 -7.852 1 83.88 192 ASP A O 1
ATOM 1454 N N . VAL A 1 193 ? -22.188 1.874 -6.109 1 83.06 193 VAL A N 1
ATOM 1455 C CA . VAL A 1 193 ? -23.641 1.783 -6.207 1 83.06 193 VAL A CA 1
ATOM 1456 C C . VAL A 1 193 ? -24.125 2.451 -7.492 1 83.06 193 VAL A C 1
ATOM 1458 O O . VAL A 1 193 ? -24.906 1.871 -8.25 1 83.06 193 VAL A O 1
ATOM 1461 N N . ARG A 1 194 ? -23.609 3.602 -7.73 1 82.44 194 ARG A N 1
ATOM 1462 C CA . ARG A 1 194 ? -24 4.371 -8.906 1 82.44 194 ARG A CA 1
ATOM 1463 C C . ARG A 1 194 ? -23.688 3.609 -10.188 1 82.44 194 ARG A C 1
ATOM 1465 O O . ARG A 1 194 ? -24.484 3.584 -11.117 1 82.44 194 ARG A O 1
ATOM 1472 N N . ASP A 1 195 ? -22.531 2.965 -10.18 1 85.69 195 ASP A N 1
ATOM 1473 C CA . ASP A 1 195 ? -22.062 2.268 -11.375 1 85.69 195 ASP A CA 1
ATOM 1474 C C . ASP A 1 195 ? -22.656 0.859 -11.445 1 85.69 195 ASP A C 1
ATOM 1476 O O . ASP A 1 195 ? -22.406 0.127 -12.406 1 85.69 195 ASP A O 1
ATOM 1480 N N . ASN A 1 196 ? -23.438 0.493 -10.5 1 88.25 196 ASN A N 1
ATOM 1481 C CA . ASN A 1 196 ? -23.984 -0.854 -10.445 1 88.25 196 ASN A CA 1
ATOM 1482 C C . ASN A 1 196 ? -22.922 -1.915 -10.664 1 88.25 196 ASN A C 1
ATOM 1484 O O . ASN A 1 196 ? -23.047 -2.766 -11.547 1 88.25 196 ASN A O 1
ATOM 1488 N N . ARG A 1 197 ? -21.953 -1.85 -9.836 1 92.12 197 ARG A N 1
ATOM 1489 C CA . ARG A 1 197 ? -20.812 -2.76 -9.961 1 92.12 197 ARG A CA 1
ATOM 1490 C C . ARG A 1 197 ? -21.266 -4.211 -9.828 1 92.12 197 ARG A C 1
ATOM 1492 O O . ARG A 1 197 ? -21.984 -4.562 -8.891 1 92.12 197 ARG A O 1
ATOM 1499 N N . THR A 1 198 ? -20.859 -4.996 -10.805 1 94.75 198 THR A N 1
ATOM 1500 C CA . THR A 1 198 ? -21.141 -6.426 -10.797 1 94.75 198 THR A CA 1
ATOM 1501 C C . THR A 1 198 ? -19.891 -7.223 -11.172 1 94.75 198 THR A C 1
ATOM 1503 O O . THR A 1 198 ? -18.938 -6.672 -11.734 1 94.75 198 THR A O 1
ATOM 1506 N N . LEU A 1 199 ? -19.891 -8.453 -10.773 1 96.25 199 LEU A N 1
ATOM 1507 C CA . LEU A 1 199 ? -18.828 -9.336 -11.242 1 96.25 199 LEU A CA 1
ATOM 1508 C C . LEU A 1 199 ? -18.906 -9.523 -12.75 1 96.25 199 LEU A C 1
ATOM 1510 O O . LEU A 1 199 ? -20 -9.523 -13.328 1 96.25 199 LEU A O 1
ATOM 1514 N N . PRO A 1 200 ? -17.703 -9.648 -13.367 1 95.5 200 PRO A N 1
ATOM 1515 C CA . PRO A 1 200 ? -17.766 -10.008 -14.789 1 95.5 200 PRO A CA 1
ATOM 1516 C C . PRO A 1 200 ? -18.5 -11.32 -15.039 1 95.5 200 PRO A C 1
ATOM 1518 O O . PRO A 1 200 ? -18.531 -12.203 -14.172 1 95.5 200 PRO A O 1
ATOM 1521 N N . GLU A 1 201 ? -19.031 -11.469 -16.203 1 92.5 201 GLU A N 1
ATOM 1522 C CA . GLU A 1 201 ? -19.844 -12.641 -16.562 1 92.5 201 GLU A CA 1
ATOM 1523 C C . GLU A 1 201 ? -19.016 -13.922 -16.484 1 92.5 201 GLU A C 1
ATOM 1525 O O . GLU A 1 201 ? -19.516 -14.969 -16.078 1 92.5 201 GLU A O 1
ATOM 1530 N N . ASP A 1 202 ? -17.812 -13.859 -16.828 1 94.31 202 ASP A N 1
ATOM 1531 C CA . ASP A 1 202 ? -16.984 -15.055 -16.891 1 94.31 202 ASP A CA 1
ATOM 1532 C C . ASP A 1 202 ? -16.141 -15.195 -15.625 1 94.31 202 ASP A C 1
ATOM 1534 O O . ASP A 1 202 ? -15.156 -15.938 -15.602 1 94.31 202 ASP A O 1
ATOM 1538 N N . SER A 1 203 ? -16.547 -14.539 -14.562 1 97.38 203 SER A N 1
ATOM 1539 C CA . SER A 1 203 ? -15.789 -14.586 -13.312 1 97.38 203 SER A CA 1
ATOM 1540 C C . SER A 1 203 ? -15.836 -15.984 -12.695 1 97.38 203 SER A C 1
ATOM 1542 O O . SER A 1 203 ? -16.891 -16.625 -12.688 1 97.38 203 SER A O 1
ATOM 1544 N N . VAL A 1 204 ? -14.742 -16.406 -12.125 1 97.38 204 VAL A N 1
ATOM 1545 C CA . VAL A 1 204 ? -14.719 -17.672 -11.398 1 97.38 204 VAL A CA 1
ATOM 1546 C C . VAL A 1 204 ? -15.539 -17.547 -10.117 1 97.38 204 VAL A C 1
ATOM 1548 O O . VAL A 1 204 ? -15.891 -18.562 -9.5 1 97.38 204 VAL A O 1
ATOM 1551 N N . TYR A 1 205 ? -15.914 -16.328 -9.758 1 97.44 205 TYR A N 1
ATOM 1552 C CA . TYR A 1 205 ? -16.719 -16.062 -8.562 1 97.44 205 TYR A CA 1
ATOM 1553 C C . TYR A 1 205 ? -18.188 -15.945 -8.922 1 97.44 205 TYR A C 1
ATOM 1555 O O . TYR A 1 205 ? -19 -15.508 -8.094 1 97.44 205 TYR A O 1
ATOM 1563 N N . ALA A 1 206 ? -18.594 -16.328 -10.07 1 95.69 206 ALA A N 1
ATOM 1564 C CA . ALA A 1 206 ? -19.953 -16.156 -10.578 1 95.69 206 ALA A CA 1
ATOM 1565 C C . ALA A 1 206 ? -20.984 -16.734 -9.617 1 95.69 206 ALA A C 1
ATOM 1567 O O . ALA A 1 206 ? -22.062 -16.156 -9.445 1 95.69 206 ALA A O 1
ATOM 1568 N N . PRO A 1 207 ? -20.703 -17.797 -8.945 1 95.56 207 PRO A N 1
ATOM 1569 C CA . PRO A 1 207 ? -21.672 -18.344 -7.992 1 95.56 207 PRO A CA 1
ATOM 1570 C C . PRO A 1 207 ? -21.969 -17.375 -6.836 1 95.56 207 PRO A C 1
ATOM 1572 O O . PRO A 1 207 ? -22.969 -17.531 -6.141 1 95.56 207 PRO A O 1
ATOM 1575 N N . LEU A 1 208 ? -21.141 -16.422 -6.621 1 96.25 208 LEU A N 1
ATOM 1576 C CA . LEU A 1 208 ? -21.312 -15.469 -5.531 1 96.25 208 LEU A CA 1
ATOM 1577 C C . LEU A 1 208 ? -21.797 -14.125 -6.059 1 96.25 208 LEU A C 1
ATOM 1579 O O . LEU A 1 208 ? -21.703 -13.109 -5.363 1 96.25 208 LEU A O 1
ATOM 1583 N N . ALA A 1 209 ? -22.312 -14.094 -7.262 1 95.75 209 ALA A N 1
ATOM 1584 C CA . ALA A 1 209 ? -22.672 -12.844 -7.926 1 95.75 209 ALA A CA 1
ATOM 1585 C C . ALA A 1 209 ? -23.688 -12.062 -7.105 1 95.75 209 ALA A C 1
ATOM 1587 O O . ALA A 1 209 ? -23.578 -10.844 -6.957 1 95.75 209 ALA A O 1
ATOM 1588 N N . GLN A 1 210 ? -24.703 -12.734 -6.582 1 95 210 GLN A N 1
ATOM 1589 C CA . GLN A 1 210 ? -25.719 -12.047 -5.801 1 95 210 GLN A CA 1
ATOM 1590 C C . GLN A 1 210 ? -25.156 -11.523 -4.488 1 95 210 GLN A C 1
ATOM 1592 O O . GLN A 1 210 ? -25.469 -10.406 -4.07 1 95 210 GLN A O 1
ATOM 1597 N N . LEU A 1 211 ? -24.375 -12.305 -3.893 1 94.5 211 LEU A N 1
ATOM 1598 C CA . LEU A 1 211 ? -23.734 -11.867 -2.66 1 94.5 211 LEU A CA 1
ATOM 1599 C C . LEU A 1 211 ? -22.875 -10.633 -2.906 1 94.5 211 LEU A C 1
ATOM 1601 O O . LEU A 1 211 ? -22.875 -9.703 -2.09 1 94.5 211 LEU A O 1
ATOM 1605 N N . PHE A 1 212 ? -22.125 -10.672 -3.965 1 95.38 212 PHE A N 1
ATOM 1606 C CA . PHE A 1 212 ? -21.312 -9.523 -4.348 1 95.38 212 PHE A CA 1
ATOM 1607 C C . PHE A 1 212 ? -22.172 -8.281 -4.547 1 95.38 212 PHE A C 1
ATOM 1609 O O . PHE A 1 212 ? -21.859 -7.207 -4.039 1 95.38 212 PHE A O 1
ATOM 1616 N N . LYS A 1 213 ? -23.25 -8.461 -5.234 1 93.06 213 LYS A N 1
ATOM 1617 C CA . LYS A 1 213 ? -24.156 -7.352 -5.484 1 93.06 213 LYS A CA 1
ATOM 1618 C C . LYS A 1 213 ? -24.75 -6.812 -4.184 1 93.06 213 LYS A C 1
ATOM 1620 O O . LYS A 1 213 ? -24.859 -5.598 -4.004 1 93.06 213 LYS A O 1
ATOM 1625 N N . ASP A 1 214 ? -25.094 -7.668 -3.324 1 91 214 ASP A N 1
ATOM 1626 C CA . ASP A 1 214 ? -25.609 -7.266 -2.023 1 91 214 ASP A CA 1
ATOM 1627 C C . ASP A 1 214 ? -24.562 -6.496 -1.223 1 91 214 ASP A C 1
ATOM 1629 O O . ASP A 1 214 ? -24.891 -5.551 -0.505 1 91 214 ASP A O 1
ATOM 1633 N N . HIS A 1 215 ? -23.344 -6.957 -1.353 1 89.31 215 HIS A N 1
ATOM 1634 C CA . HIS A 1 215 ? -22.25 -6.301 -0.658 1 89.31 215 HIS A CA 1
ATOM 1635 C C . HIS A 1 215 ? -22.062 -4.871 -1.152 1 89.31 215 HIS A C 1
ATOM 1637 O O . HIS A 1 215 ? -21.844 -3.957 -0.352 1 89.31 215 HIS A O 1
ATOM 1643 N N . VAL A 1 216 ? -22.094 -4.664 -2.377 1 87.31 216 VAL A N 1
ATOM 1644 C CA . VAL A 1 216 ? -21.938 -3.357 -3.01 1 87.31 216 VAL A CA 1
ATOM 1645 C C . VAL A 1 216 ? -23.062 -2.43 -2.566 1 87.31 216 VAL A C 1
ATOM 1647 O O . VAL A 1 216 ? -22.859 -1.226 -2.395 1 87.31 216 VAL A O 1
ATOM 1650 N N . ASN A 1 217 ? -24.188 -2.961 -2.256 1 83.31 217 ASN A N 1
ATOM 1651 C CA . ASN A 1 217 ? -25.359 -2.152 -1.96 1 83.31 217 ASN A CA 1
ATOM 1652 C C . ASN A 1 217 ? -25.672 -2.145 -0.467 1 83.31 217 ASN A C 1
ATOM 1654 O O . ASN A 1 217 ? -26.734 -1.668 -0.053 1 83.31 217 ASN A O 1
ATOM 1658 N N . ARG A 1 218 ? -24.766 -2.613 0.25 1 79 218 ARG A N 1
ATOM 1659 C CA . ARG A 1 218 ? -25.016 -2.756 1.678 1 79 218 ARG A CA 1
ATOM 1660 C C . ARG A 1 218 ? -25.047 -1.397 2.369 1 79 218 ARG A C 1
ATOM 1662 O O . ARG A 1 218 ? -24.422 -0.443 1.896 1 79 218 ARG A O 1
ATOM 1669 N N . THR A 1 219 ? -25.859 -1.362 3.412 1 67.44 219 THR A N 1
ATOM 1670 C CA . THR A 1 219 ? -25.812 -0.254 4.359 1 67.44 219 THR A CA 1
ATOM 1671 C C . THR A 1 219 ? -25.203 -0.695 5.684 1 67.44 219 THR A C 1
ATOM 1673 O O . THR A 1 219 ? -25.781 -1.513 6.402 1 67.44 219 THR A O 1
ATOM 1676 N N . PRO A 1 220 ? -24.047 -0.358 5.906 1 61.56 220 PRO A N 1
ATOM 1677 C CA . PRO A 1 220 ? -23.422 -0.859 7.137 1 61.56 220 PRO A CA 1
ATOM 1678 C C . PRO A 1 220 ? -24.047 -0.267 8.398 1 61.56 220 PRO A C 1
ATOM 1680 O O . PRO A 1 220 ? -24.641 0.819 8.352 1 61.56 220 PRO A O 1
ATOM 1683 N N . ASP A 1 221 ? -24.109 -1.16 9.461 1 66.12 221 ASP A N 1
ATOM 1684 C CA . ASP A 1 221 ? -24.297 -0.603 10.797 1 66.12 221 ASP A CA 1
ATOM 1685 C C . ASP A 1 221 ? -23.078 0.227 11.219 1 66.12 221 ASP A C 1
ATOM 1687 O O . ASP A 1 221 ? -22.031 -0.324 11.586 1 66.12 221 ASP A O 1
ATOM 1691 N N . ALA A 1 222 ? -23.234 1.567 11.016 1 77.31 222 ALA A N 1
ATOM 1692 C CA . ALA A 1 222 ? -22.047 2.412 10.977 1 77.31 222 ALA A CA 1
ATOM 1693 C C . ALA A 1 222 ? -22.172 3.588 11.938 1 77.31 222 ALA A C 1
ATOM 1695 O O . ALA A 1 222 ? -23.297 4.039 12.234 1 77.31 222 ALA A O 1
ATOM 1696 N N . MET A 1 223 ? -21.062 3.885 12.711 1 86.25 223 MET A N 1
ATOM 1697 C CA . MET A 1 223 ? -20.922 5.145 13.438 1 86.25 223 MET A CA 1
ATOM 1698 C C . MET A 1 223 ? -21.281 6.328 12.547 1 86.25 223 MET A C 1
ATOM 1700 O O . MET A 1 223 ? -20.969 6.332 11.359 1 86.25 223 MET A O 1
ATOM 1704 N N . SER A 1 224 ? -22.062 7.262 13.148 1 89.81 224 SER A N 1
ATOM 1705 C CA . SER A 1 224 ? -22.391 8.438 12.359 1 89.81 224 SER A CA 1
ATOM 1706 C C . SER A 1 224 ? -21.156 9.25 12.016 1 89.81 224 SER A C 1
ATOM 1708 O O . SER A 1 224 ? -20.203 9.305 12.812 1 89.81 224 SER A O 1
ATOM 1710 N N . PRO A 1 225 ? -21.188 9.898 10.93 1 92.25 225 PRO A N 1
ATOM 1711 C CA . PRO A 1 225 ? -20.047 10.75 10.578 1 92.25 225 PRO A CA 1
ATOM 1712 C C . PRO A 1 225 ? -19.734 11.789 11.648 1 92.25 225 PRO A C 1
ATOM 1714 O O . PRO A 1 225 ? -18.562 12.07 11.93 1 92.25 225 PRO A O 1
ATOM 1717 N N . ASP A 1 226 ? -20.766 12.312 12.273 1 94.31 226 ASP A N 1
ATOM 1718 C CA . ASP A 1 226 ? -20.578 13.328 13.305 1 94.31 226 ASP A CA 1
ATOM 1719 C C . ASP A 1 226 ? -19.875 12.742 14.531 1 94.31 226 ASP A C 1
ATOM 1721 O O . ASP A 1 226 ? -18.938 13.344 15.07 1 94.31 226 ASP A O 1
ATOM 1725 N N . ASP A 1 227 ? -20.359 11.602 14.953 1 94.88 227 ASP A N 1
ATOM 1726 C CA . ASP A 1 227 ? -19.703 10.938 16.094 1 94.88 227 ASP A CA 1
ATOM 1727 C C . ASP A 1 227 ? -18.266 10.562 15.758 1 94.88 227 ASP A C 1
ATOM 1729 O O . ASP A 1 227 ? -17.375 10.711 16.594 1 94.88 227 ASP A O 1
ATOM 1733 N N . TYR A 1 228 ? -18.094 10.094 14.586 1 95.44 228 TYR A N 1
ATOM 1734 C CA . TYR A 1 228 ? -16.75 9.766 14.109 1 95.44 228 TYR A CA 1
ATOM 1735 C C . TYR A 1 228 ? -15.844 10.984 14.156 1 95.44 228 TYR A C 1
ATOM 1737 O O . TYR A 1 228 ? -14.742 10.922 14.711 1 95.44 228 TYR A O 1
ATOM 1745 N N . ALA A 1 229 ? -16.328 12.07 13.648 1 97.5 229 ALA A N 1
ATOM 1746 C CA . ALA A 1 229 ? -15.555 13.305 13.57 1 97.5 229 ALA A CA 1
ATOM 1747 C C . ALA A 1 229 ? -15.234 13.836 14.961 1 97.5 229 ALA A C 1
ATOM 1749 O O . ALA A 1 229 ? -14.117 14.312 15.211 1 97.5 229 ALA A O 1
ATOM 1750 N N . ARG A 1 230 ? -16.156 13.766 15.883 1 97.81 230 ARG A N 1
ATOM 1751 C CA . ARG A 1 230 ? -15.945 14.219 17.25 1 97.81 230 ARG A CA 1
ATOM 1752 C C . ARG A 1 230 ? -14.773 13.484 17.891 1 97.81 230 ARG A C 1
ATOM 1754 O O . ARG A 1 230 ? -13.953 14.094 18.578 1 97.81 230 ARG A O 1
ATOM 1761 N N . GLY A 1 231 ? -14.773 12.188 17.672 1 97.69 231 GLY A N 1
ATOM 1762 C CA . GLY A 1 231 ? -13.688 11.391 18.219 1 97.69 231 GLY A CA 1
ATOM 1763 C C . GLY A 1 231 ? -12.328 11.758 17.625 1 97.69 231 GLY A C 1
ATOM 1764 O O . GLY A 1 231 ? -11.352 11.883 18.359 1 97.69 231 GLY A O 1
ATOM 1765 N N . VAL A 1 232 ? -12.25 11.961 16.344 1 98.19 232 VAL A N 1
ATOM 1766 C CA . VAL A 1 232 ? -11 12.273 15.656 1 98.19 232 VAL A CA 1
ATOM 1767 C C . VAL A 1 232 ? -10.5 13.648 16.109 1 98.19 232 VAL A C 1
ATOM 1769 O O . VAL A 1 232 ? -9.32 13.805 16.438 1 98.19 232 VAL A O 1
ATOM 1772 N N . VAL A 1 233 ? -11.367 14.648 16.172 1 98.62 233 VAL A N 1
ATOM 1773 C CA . VAL A 1 233 ? -10.977 16.016 16.531 1 98.62 233 VAL A CA 1
ATOM 1774 C C . VAL A 1 233 ? -10.523 16.047 17.984 1 98.62 233 VAL A C 1
ATOM 1776 O O . VAL A 1 233 ? -9.539 16.703 18.328 1 98.62 233 VAL A O 1
ATOM 1779 N N . ALA A 1 234 ? -11.227 15.297 18.844 1 98.44 234 ALA A N 1
ATOM 1780 C CA . ALA A 1 234 ? -10.812 15.203 20.25 1 98.44 234 ALA A CA 1
ATOM 1781 C C . ALA A 1 234 ? -9.414 14.602 20.359 1 98.44 234 ALA A C 1
ATOM 1783 O O . ALA A 1 234 ? -8.586 15.086 21.141 1 98.44 234 ALA A O 1
ATOM 1784 N N . MET A 1 235 ? -9.156 13.57 19.594 1 98.06 235 MET A N 1
ATOM 1785 C CA . MET A 1 235 ? -7.855 12.906 19.609 1 98.06 235 MET A CA 1
ATOM 1786 C C . MET A 1 235 ? -6.75 13.859 19.172 1 98.06 235 MET A C 1
ATOM 1788 O O . MET A 1 235 ? -5.676 13.898 19.766 1 98.06 235 MET A O 1
ATOM 1792 N N . VAL A 1 236 ? -6.992 14.664 18.172 1 98 236 VAL A N 1
ATOM 1793 C CA . VAL A 1 236 ? -6.012 15.586 17.594 1 98 236 VAL A CA 1
ATOM 1794 C C . VAL A 1 236 ? -5.594 16.609 18.656 1 98 236 VAL A C 1
ATOM 1796 O O . VAL A 1 236 ? -4.465 17.109 18.625 1 98 236 VAL A O 1
ATOM 1799 N N . GLN A 1 237 ? -6.41 16.891 19.594 1 96.69 237 GLN A N 1
ATOM 1800 C CA . GLN A 1 237 ? -6.172 17.953 20.562 1 96.69 237 GLN A CA 1
ATOM 1801 C C . GLN A 1 237 ? -5.516 17.406 21.828 1 96.69 237 GLN A C 1
ATOM 1803 O O . GLN A 1 237 ? -5.188 18.172 22.75 1 96.69 237 GLN A O 1
ATOM 1808 N N . ARG A 1 238 ? -5.328 16.125 21.844 1 96.56 238 ARG A N 1
ATOM 1809 C CA . ARG A 1 238 ? -4.66 15.531 23 1 96.56 238 ARG A CA 1
ATOM 1810 C C . ARG A 1 238 ? -3.193 15.945 23.047 1 96.56 238 ARG A C 1
ATOM 1812 O O . ARG A 1 238 ? -2.604 16.281 22.031 1 96.56 238 ARG A O 1
ATOM 1819 N N . ARG A 1 239 ? -2.646 15.938 24.234 1 93.31 239 ARG A N 1
ATOM 1820 C CA . ARG A 1 239 ? -1.239 16.266 24.422 1 93.31 239 ARG A CA 1
ATOM 1821 C C . ARG A 1 239 ? -0.335 15.219 23.797 1 93.31 239 ARG A C 1
ATOM 1823 O O . ARG A 1 239 ? 0.661 15.547 23.156 1 93.31 239 ARG A O 1
ATOM 1830 N N . SER A 1 240 ? -0.742 13.961 24.016 1 94.5 240 SER A N 1
ATOM 1831 C CA . SER A 1 240 ? -0.032 12.828 23.422 1 94.5 240 SER A CA 1
ATOM 1832 C C . SER A 1 240 ? -0.886 12.125 22.359 1 94.5 240 SER A C 1
ATOM 1834 O O . SER A 1 240 ? -2.029 11.75 22.641 1 94.5 240 SER A O 1
ATOM 1836 N N . LEU A 1 241 ? -0.317 12 21.234 1 96.81 241 LEU A N 1
ATOM 1837 C CA . LEU A 1 241 ? -1.059 11.406 20.141 1 96.81 241 LEU A CA 1
ATOM 1838 C C . LEU A 1 241 ? -0.58 9.984 19.859 1 96.81 241 LEU A C 1
ATOM 1840 O O . LEU A 1 241 ? 0.618 9.695 19.953 1 96.81 241 LEU A O 1
ATOM 1844 N N . PRO A 1 242 ? -1.44 9.078 19.578 1 96.19 242 PRO A N 1
ATOM 1845 C CA . PRO A 1 242 ? -1.049 7.715 19.219 1 96.19 242 PRO A CA 1
ATOM 1846 C C . PRO A 1 242 ? -0.55 7.602 17.781 1 96.19 242 PRO A C 1
ATOM 1848 O O . PRO A 1 242 ? -0.876 8.445 16.938 1 96.19 242 PRO A O 1
ATOM 1851 N N . ALA A 1 243 ? 0.244 6.582 17.516 1 96.38 243 ALA A N 1
ATOM 1852 C CA . ALA A 1 243 ? 0.626 6.301 16.141 1 96.38 243 ALA A CA 1
ATOM 1853 C C . ALA A 1 243 ? -0.576 5.84 15.32 1 96.38 243 ALA A C 1
ATOM 1855 O O . ALA A 1 243 ? -0.757 6.262 14.172 1 96.38 243 ALA A O 1
ATOM 1856 N N . TRP A 1 244 ? -1.316 4.93 15.891 1 96.81 244 TRP A N 1
ATOM 1857 C CA . TRP A 1 244 ? -2.572 4.441 15.336 1 96.81 244 TRP A CA 1
ATOM 1858 C C . TRP A 1 244 ? -3.736 4.738 16.266 1 96.81 244 TRP A C 1
ATOM 1860 O O . TRP A 1 244 ? -3.646 4.496 17.484 1 96.81 244 TRP A O 1
ATOM 1870 N N . PHE A 1 245 ? -4.742 5.336 15.758 1 97.69 245 PHE A N 1
ATOM 1871 C CA . PHE A 1 245 ? -5.969 5.59 16.5 1 97.69 245 PHE A CA 1
ATOM 1872 C C . PHE A 1 245 ? -7.113 4.738 15.969 1 97.69 245 PHE A C 1
ATOM 1874 O O . PHE A 1 245 ? -7.652 5.016 14.898 1 97.69 245 PHE A O 1
ATOM 1881 N N . TRP A 1 246 ? -7.477 3.701 16.672 1 95.88 246 TRP A N 1
ATOM 1882 C CA . TRP A 1 246 ? -8.586 2.828 16.312 1 95.88 246 TRP A CA 1
ATOM 1883 C C . TRP A 1 246 ? -9.922 3.469 16.656 1 95.88 246 TRP A C 1
ATOM 1885 O O . TRP A 1 246 ? -10.188 3.762 17.828 1 95.88 246 TRP A O 1
ATOM 1895 N N . HIS A 1 247 ? -10.695 3.693 15.656 1 94.19 247 HIS A N 1
ATOM 1896 C CA . HIS A 1 247 ? -11.922 4.453 15.875 1 94.19 247 HIS A CA 1
ATOM 1897 C C . HIS A 1 247 ? -13.023 3.998 14.93 1 94.19 247 HIS A C 1
ATOM 1899 O O . HIS A 1 247 ? -12.773 3.758 13.742 1 94.19 247 HIS A O 1
ATOM 1905 N N . GLY A 1 248 ? -14.25 3.879 15.406 1 90 248 GLY A N 1
ATOM 1906 C CA . GLY A 1 248 ? -15.398 3.432 14.625 1 90 248 GLY A CA 1
ATOM 1907 C C . GLY A 1 248 ? -15.82 2.012 14.953 1 90 248 GLY A C 1
ATOM 1908 O O . GLY A 1 248 ? -15.188 1.342 15.773 1 90 248 GLY A O 1
ATOM 1909 N N . ASN A 1 249 ? -16.844 1.508 14.273 1 86.31 249 ASN A N 1
ATOM 1910 C CA . ASN A 1 249 ? -17.422 0.202 14.562 1 86.31 249 ASN A CA 1
ATOM 1911 C C . ASN A 1 249 ? -16.469 -0.931 14.203 1 86.31 249 ASN A C 1
ATOM 1913 O O . ASN A 1 249 ? -15.703 -0.826 13.242 1 86.31 249 ASN A O 1
ATOM 1917 N N . ALA A 1 250 ? -16.438 -1.968 14.938 1 86.56 250 ALA A N 1
ATOM 1918 C CA . ALA A 1 250 ? -15.773 -3.244 14.695 1 86.56 250 ALA A CA 1
ATOM 1919 C C . ALA A 1 250 ? -14.266 -3.127 14.93 1 86.56 250 ALA A C 1
ATOM 1921 O O . ALA A 1 250 ? -13.531 -4.102 14.766 1 86.56 250 ALA A O 1
ATOM 1922 N N . THR A 1 251 ? -13.797 -1.942 15.344 1 88.06 251 THR A N 1
ATOM 1923 C CA . THR A 1 251 ? -12.359 -1.759 15.461 1 88.06 251 THR A CA 1
ATOM 1924 C C . THR A 1 251 ? -11.797 -2.588 16.625 1 88.06 251 THR A C 1
ATOM 1926 O O . THR A 1 251 ? -10.711 -3.15 16.516 1 88.06 251 THR A O 1
ATOM 1929 N N . GLY A 1 252 ? -12.562 -2.617 17.719 1 86.88 252 GLY A N 1
ATOM 1930 C CA . GLY A 1 252 ? -12.102 -3.438 18.828 1 86.88 252 GLY A CA 1
ATOM 1931 C C . GLY A 1 252 ? -11.977 -4.906 18.469 1 86.88 252 GLY A C 1
ATOM 1932 O O . GLY A 1 252 ? -11 -5.559 18.828 1 86.88 252 GLY A O 1
ATOM 1933 N N . PHE A 1 253 ? -12.945 -5.391 17.75 1 88.75 253 PHE A N 1
ATOM 1934 C CA . PHE A 1 253 ? -12.969 -6.777 17.297 1 88.75 253 PHE A CA 1
ATOM 1935 C C . PHE A 1 253 ? -11.797 -7.062 16.375 1 88.75 253 PHE A C 1
ATOM 1937 O O . PHE A 1 253 ? -11.086 -8.055 16.547 1 88.75 253 PHE A O 1
ATOM 1944 N N . ILE A 1 254 ? -11.539 -6.188 15.477 1 89.31 254 ILE A N 1
ATOM 1945 C CA . ILE A 1 254 ? -10.477 -6.371 14.492 1 89.31 254 ILE A CA 1
ATOM 1946 C C . ILE A 1 254 ? -9.117 -6.238 15.18 1 89.31 254 ILE A C 1
ATOM 1948 O O . ILE A 1 254 ? -8.195 -7.012 14.898 1 89.31 254 ILE A O 1
ATOM 1952 N N . TRP A 1 255 ? -9.008 -5.32 16.031 1 88.56 255 TRP A N 1
ATOM 1953 C CA . TRP A 1 255 ? -7.766 -5.141 16.781 1 88.56 255 TRP A CA 1
ATOM 1954 C C . TRP A 1 255 ? -7.414 -6.402 17.562 1 88.56 255 TRP A C 1
ATOM 1956 O O . TRP A 1 255 ? -6.258 -6.828 17.578 1 88.56 255 TRP A O 1
ATOM 1966 N N . THR A 1 256 ? -8.383 -6.996 18.219 1 89.5 256 THR A N 1
ATOM 1967 C CA . THR A 1 256 ? -8.164 -8.195 19.016 1 89.5 256 THR A CA 1
ATOM 1968 C C . THR A 1 256 ? -7.668 -9.344 18.156 1 89.5 256 THR A C 1
ATOM 1970 O O . THR A 1 256 ? -6.684 -10.008 18.484 1 89.5 256 THR A O 1
ATOM 1973 N N . LEU A 1 257 ? -8.344 -9.516 17.062 1 89.19 257 LEU A N 1
ATOM 1974 C CA . LEU A 1 257 ? -7.969 -10.609 16.172 1 89.19 257 LEU A CA 1
ATOM 1975 C C . LEU A 1 257 ? -6.582 -10.375 15.578 1 89.19 257 LEU A C 1
ATOM 1977 O O . LEU A 1 257 ? -5.766 -11.297 15.523 1 89.19 257 LEU A O 1
ATOM 1981 N N . ASP A 1 258 ? -6.328 -9.188 15.195 1 87.25 258 ASP A N 1
ATOM 1982 C CA . ASP A 1 258 ? -5.059 -8.844 14.562 1 87.25 258 ASP A CA 1
ATOM 1983 C C . ASP A 1 258 ? -3.904 -8.961 15.555 1 87.25 258 ASP A C 1
ATOM 1985 O O . ASP A 1 258 ? -2.801 -9.367 15.188 1 87.25 258 ASP A O 1
ATOM 1989 N N . SER A 1 259 ? -4.168 -8.633 16.828 1 85.38 259 SER A N 1
ATOM 1990 C CA . SER A 1 259 ? -3.117 -8.539 17.828 1 85.38 259 SER A CA 1
ATOM 1991 C C . SER A 1 259 ? -2.84 -9.898 18.469 1 85.38 259 SER A C 1
ATOM 1993 O O . SER A 1 259 ? -1.705 -10.195 18.844 1 85.38 259 SER A O 1
ATOM 1995 N N . PHE A 1 260 ? -3.861 -10.781 18.469 1 87.69 260 PHE A N 1
ATOM 1996 C CA . PHE A 1 260 ? -3.684 -11.906 19.375 1 87.69 260 PHE A CA 1
ATOM 1997 C C . PHE A 1 260 ? -3.848 -13.227 18.641 1 87.69 260 PHE A C 1
ATOM 1999 O O . PHE A 1 260 ? -3.576 -14.289 19.203 1 87.69 260 PHE A O 1
ATOM 2006 N N . PHE A 1 261 ? -4.277 -13.234 17.422 1 88.75 261 PHE A N 1
ATOM 2007 C CA . PHE A 1 261 ? -4.504 -14.477 16.688 1 88.75 261 PHE A CA 1
ATOM 2008 C C . PHE A 1 261 ? -3.582 -14.57 15.477 1 88.75 261 PHE A C 1
ATOM 2010 O O . PHE A 1 261 ? -3.07 -13.555 15 1 88.75 261 PHE A O 1
ATOM 2017 N N . PRO A 1 262 ? -3.418 -15.789 15.031 1 88.25 262 PRO A N 1
ATOM 2018 C CA . PRO A 1 262 ? -2.609 -15.945 13.82 1 88.25 262 PRO A CA 1
ATOM 2019 C C . PRO A 1 262 ? -3.236 -15.273 12.602 1 88.25 262 PRO A C 1
ATOM 2021 O O . PRO A 1 262 ? -4.457 -15.094 12.547 1 88.25 262 PRO A O 1
ATOM 2024 N N . ARG A 1 263 ? -2.404 -14.938 11.695 1 86.12 263 ARG A N 1
ATOM 2025 C CA . ARG A 1 263 ? -2.818 -14.227 10.492 1 86.12 263 ARG A CA 1
ATOM 2026 C C . ARG A 1 263 ? -3.912 -14.992 9.75 1 86.12 263 ARG A C 1
ATOM 2028 O O . ARG A 1 263 ? -4.75 -14.391 9.078 1 86.12 263 ARG A O 1
ATOM 2035 N N . THR A 1 264 ? -3.99 -16.281 9.891 1 90.25 264 THR A N 1
ATOM 2036 C CA . THR A 1 264 ? -4.918 -17.109 9.133 1 90.25 264 THR A CA 1
ATOM 2037 C C . THR A 1 264 ? -6.289 -17.141 9.812 1 90.25 264 THR A C 1
ATOM 2039 O O . THR A 1 264 ? -7.227 -17.75 9.297 1 90.25 264 THR A O 1
ATOM 2042 N N . ILE A 1 265 ? -6.402 -16.406 10.898 1 91.56 265 ILE A N 1
ATOM 2043 C CA . ILE A 1 265 ? -7.715 -16.281 11.523 1 91.56 265 ILE A CA 1
ATOM 2044 C C . ILE A 1 265 ? -8.688 -15.609 10.555 1 91.56 265 ILE A C 1
ATOM 2046 O O . ILE A 1 265 ? -9.875 -15.938 10.531 1 91.56 265 ILE A O 1
ATOM 2050 N N . TRP A 1 266 ? -8.18 -14.75 9.844 1 91.88 266 TRP A N 1
ATOM 2051 C CA . TRP A 1 266 ? -8.984 -14.016 8.875 1 91.88 266 TRP A CA 1
ATOM 2052 C C . TRP A 1 266 ? -9.5 -14.938 7.781 1 91.88 266 TRP A C 1
ATOM 2054 O O . TRP A 1 266 ? -10.609 -14.758 7.273 1 91.88 266 TRP A O 1
ATOM 2064 N N . ASP A 1 267 ? -8.633 -15.914 7.402 1 93.19 267 ASP A N 1
ATOM 2065 C CA . ASP A 1 267 ? -9.023 -16.875 6.375 1 93.19 267 ASP A CA 1
ATOM 2066 C C . ASP A 1 267 ? -10.289 -17.625 6.785 1 93.19 267 ASP A C 1
ATOM 2068 O O . ASP A 1 267 ? -11.227 -17.766 5.992 1 93.19 267 ASP A O 1
ATOM 2072 N N . TRP A 1 268 ? -10.219 -18.016 7.961 1 92.06 268 TRP A N 1
ATOM 2073 C CA . TRP A 1 268 ? -11.367 -18.75 8.492 1 92.06 268 TRP A CA 1
ATOM 2074 C C . TRP A 1 268 ? -12.594 -17.844 8.578 1 92.06 268 TRP A C 1
ATOM 2076 O O . TRP A 1 268 ? -13.672 -18.203 8.094 1 92.06 268 TRP A O 1
ATOM 2086 N N . LEU A 1 269 ? -12.477 -16.719 9.156 1 93.38 269 LEU A N 1
ATOM 2087 C CA . LEU A 1 269 ? -13.578 -15.797 9.422 1 93.38 269 LEU A CA 1
ATOM 2088 C C . LEU A 1 269 ? -14.219 -15.328 8.125 1 93.38 269 LEU A C 1
ATOM 2090 O O . LEU A 1 269 ? -15.445 -15.406 7.973 1 93.38 269 LEU A O 1
ATOM 2094 N N . PHE A 1 270 ? -13.445 -14.914 7.168 1 93.69 270 PHE A N 1
ATOM 2095 C CA . PHE A 1 270 ? -14.008 -14.289 5.973 1 93.69 270 PHE A CA 1
ATOM 2096 C C . PHE A 1 270 ? -14.5 -15.352 4.996 1 93.69 270 PHE A C 1
ATOM 2098 O O . PHE A 1 270 ? -15.414 -15.102 4.211 1 93.69 270 PHE A O 1
ATOM 2105 N N . THR A 1 271 ? -13.922 -16.562 5.055 1 93.88 271 THR A N 1
ATOM 2106 C CA . THR A 1 271 ? -14.492 -17.672 4.289 1 93.88 271 THR A CA 1
ATOM 2107 C C . THR A 1 271 ? -15.938 -17.922 4.711 1 93.88 271 THR A C 1
ATOM 2109 O O . THR A 1 271 ? -16.812 -18.125 3.865 1 93.88 271 THR A O 1
ATOM 2112 N N . ARG A 1 272 ? -16.141 -17.859 6.004 1 93.06 272 ARG A N 1
ATOM 2113 C CA . ARG A 1 272 ? -17.484 -18.109 6.551 1 93.06 272 ARG A CA 1
ATOM 2114 C C . ARG A 1 272 ? -18.406 -16.938 6.277 1 93.06 272 ARG A C 1
ATOM 2116 O O . ARG A 1 272 ? -19.531 -17.125 5.809 1 93.06 272 ARG A O 1
ATOM 2123 N N . TRP A 1 273 ? -17.984 -15.727 6.508 1 91.88 273 TRP A N 1
ATOM 2124 C CA . TRP A 1 273 ? -18.797 -14.523 6.387 1 91.88 273 TRP A CA 1
ATOM 2125 C C . TRP A 1 273 ? -19.219 -14.289 4.941 1 91.88 273 TRP A C 1
ATOM 2127 O O . TRP A 1 273 ? -20.312 -13.781 4.68 1 91.88 273 TRP A O 1
ATOM 2137 N N . PHE A 1 274 ? -18.344 -14.695 4.023 1 94.5 274 PHE A N 1
ATOM 2138 C CA . PHE A 1 274 ? -18.625 -14.391 2.623 1 94.5 274 PHE A CA 1
ATOM 2139 C C . PHE A 1 274 ? -19 -15.656 1.857 1 94.5 274 PHE A C 1
ATOM 2141 O O . PHE A 1 274 ? -19.047 -15.656 0.625 1 94.5 274 PHE A O 1
ATOM 2148 N N . LYS A 1 275 ? -19.156 -16.781 2.564 1 94.88 275 LYS A N 1
ATOM 2149 C CA . LYS A 1 275 ? -19.641 -18.047 2.02 1 94.88 275 LYS A CA 1
ATOM 2150 C C . LYS A 1 275 ? -18.766 -18.5 0.851 1 94.88 275 LYS A C 1
ATOM 2152 O O . LYS A 1 275 ? -19.281 -18.906 -0.197 1 94.88 275 LYS A O 1
ATOM 2157 N N . LEU A 1 276 ? -17.484 -18.328 1.035 1 95.62 276 LEU A N 1
ATOM 2158 C CA . LEU A 1 276 ? -16.562 -18.688 -0.03 1 95.62 276 LEU A CA 1
ATOM 2159 C C . LEU A 1 276 ? -16.562 -20.188 -0.288 1 95.62 276 LEU A C 1
ATOM 2161 O O . LEU A 1 276 ? -16.109 -20.641 -1.343 1 95.62 276 LEU A O 1
ATOM 2165 N N . GLU A 1 277 ? -17.047 -20.938 0.612 1 93.56 277 GLU A N 1
ATOM 2166 C CA . GLU A 1 277 ? -17.141 -22.391 0.456 1 93.56 277 GLU A CA 1
ATOM 2167 C C . GLU A 1 277 ? -18.016 -22.766 -0.734 1 93.56 277 GLU A C 1
ATOM 2169 O O . GLU A 1 277 ? -17.875 -23.844 -1.31 1 93.56 277 GLU A O 1
ATOM 2174 N N . ASN A 1 278 ? -18.922 -21.875 -1.078 1 93.75 278 ASN A N 1
ATOM 2175 C CA . ASN A 1 278 ? -19.812 -22.109 -2.207 1 93.75 278 ASN A CA 1
ATOM 2176 C C . ASN A 1 278 ? -19.047 -22.156 -3.527 1 93.75 278 ASN A C 1
ATOM 2178 O O . ASN A 1 278 ? -19.594 -22.578 -4.551 1 93.75 278 ASN A O 1
ATOM 2182 N N . LEU A 1 279 ? -17.797 -21.781 -3.488 1 95 279 LEU A N 1
ATOM 2183 C CA . LEU A 1 279 ? -16.984 -21.781 -4.695 1 95 279 LEU A CA 1
ATOM 2184 C C . LEU A 1 279 ? -16.25 -23.109 -4.867 1 95 279 LEU A C 1
ATOM 2186 O O . LEU A 1 279 ? -15.734 -23.406 -5.945 1 95 279 LEU A O 1
ATOM 2190 N N . VAL A 1 280 ? -16.172 -23.891 -3.852 1 93.62 280 VAL A N 1
ATOM 2191 C CA . VAL A 1 280 ? -15.422 -25.141 -3.887 1 93.62 280 VAL A CA 1
ATOM 2192 C C . VAL A 1 280 ? -16.062 -26.094 -4.891 1 93.62 280 VAL A C 1
ATOM 2194 O O . VAL A 1 280 ? -17.266 -26.328 -4.859 1 93.62 280 VAL A O 1
ATOM 2197 N N . GLY A 1 281 ? -15.297 -26.578 -5.871 1 88.44 281 GLY A N 1
ATOM 2198 C CA . GLY A 1 281 ? -15.766 -27.578 -6.816 1 88.44 281 GLY A CA 1
ATOM 2199 C C . GLY A 1 281 ? -16.453 -26.984 -8.031 1 88.44 281 GLY A C 1
ATOM 2200 O O . GLY A 1 281 ? -16.984 -27.703 -8.875 1 88.44 281 GLY A O 1
ATOM 2201 N N . THR A 1 282 ? -16.516 -25.656 -8.102 1 85.38 282 THR A N 1
ATOM 2202 C CA . THR A 1 282 ? -17.219 -25.016 -9.203 1 85.38 282 THR A CA 1
ATOM 2203 C C . THR A 1 282 ? -16.359 -24.984 -10.461 1 85.38 282 THR A C 1
ATOM 2205 O O . THR A 1 282 ? -16.844 -24.719 -11.555 1 85.38 282 THR A O 1
ATOM 2208 N N . GLN A 1 283 ? -14.969 -25.062 -10.414 1 75.81 283 GLN A N 1
ATOM 2209 C CA . GLN A 1 283 ? -14.094 -24.953 -11.586 1 75.81 283 GLN A CA 1
ATOM 2210 C C . GLN A 1 283 ? -13.703 -26.328 -12.109 1 75.81 283 GLN A C 1
ATOM 2212 O O . GLN A 1 283 ? -12.977 -26.438 -13.094 1 75.81 283 GLN A O 1
ATOM 2217 N N . GLY A 1 284 ? -14.367 -27.344 -11.602 1 58.69 284 GLY A N 1
ATOM 2218 C CA . GLY A 1 284 ? -14.148 -28.688 -12.117 1 58.69 284 GLY A CA 1
ATOM 2219 C C . GLY A 1 284 ? -15.047 -29.047 -13.289 1 58.69 284 GLY A C 1
ATOM 2220 O O . GLY A 1 284 ? -16.062 -28.391 -13.508 1 58.69 284 GLY A O 1
ATOM 2221 N N . MET B 1 1 ? 0.73 -36.062 -7.086 1 34.09 1 MET B N 1
ATOM 2222 C CA . MET B 1 1 ? 0.861 -35.5 -8.422 1 34.09 1 MET B CA 1
ATOM 2223 C C . MET B 1 1 ? 1.444 -36.5 -9.398 1 34.09 1 MET B C 1
ATOM 2225 O O . MET B 1 1 ? 2.461 -37.125 -9.109 1 34.09 1 MET B O 1
ATOM 2229 N N . GLY B 1 2 ? 0.768 -37.062 -10.219 1 38.94 2 GLY B N 1
ATOM 2230 C CA . GLY B 1 2 ? 1.271 -38.188 -10.969 1 38.94 2 GLY B CA 1
ATOM 2231 C C . GLY B 1 2 ? 2.641 -37.969 -11.578 1 38.94 2 GLY B C 1
ATOM 2232 O O . GLY B 1 2 ? 3.041 -36.812 -11.781 1 38.94 2 GLY B O 1
ATOM 2233 N N . PRO B 1 3 ? 3.645 -38.875 -11.414 1 52.25 3 PRO B N 1
ATOM 2234 C CA . PRO B 1 3 ? 5.051 -38.844 -11.812 1 52.25 3 PRO B CA 1
ATOM 2235 C C . PRO B 1 3 ? 5.328 -37.844 -12.938 1 52.25 3 PRO B C 1
ATOM 2237 O O . PRO B 1 3 ? 6.406 -37.25 -12.984 1 52.25 3 PRO B O 1
ATOM 2240 N N . GLY B 1 4 ? 4.516 -37.719 -14.242 1 60.25 4 GLY B N 1
ATOM 2241 C CA . GLY B 1 4 ? 4.879 -37.375 -15.609 1 60.25 4 GLY B CA 1
ATOM 2242 C C . GLY B 1 4 ? 4.547 -35.938 -15.977 1 60.25 4 GLY B C 1
ATOM 2243 O O . GLY B 1 4 ? 4.824 -35.5 -17.094 1 60.25 4 GLY B O 1
ATOM 2244 N N . LYS B 1 5 ? 3.77 -35.125 -15.133 1 79.62 5 LYS B N 1
ATOM 2245 C CA . LYS B 1 5 ? 3.336 -33.844 -15.695 1 79.62 5 LYS B CA 1
ATOM 2246 C C . LYS B 1 5 ? 4.336 -32.75 -15.383 1 79.62 5 LYS B C 1
ATOM 2248 O O . LYS B 1 5 ? 4.816 -32.625 -14.25 1 79.62 5 LYS B O 1
ATOM 2253 N N . GLU B 1 6 ? 4.898 -32.188 -16.359 1 93.88 6 GLU B N 1
ATOM 2254 C CA . GLU B 1 6 ? 5.773 -31.016 -16.25 1 93.88 6 GLU B CA 1
ATOM 2255 C C . GLU B 1 6 ? 5.164 -29.938 -15.359 1 93.88 6 GLU B C 1
ATOM 2257 O O . GLU B 1 6 ? 3.951 -29.734 -15.375 1 93.88 6 GLU B O 1
ATOM 2262 N N . LYS B 1 7 ? 5.977 -29.453 -14.43 1 97.62 7 LYS B N 1
ATOM 2263 C CA . LYS B 1 7 ? 5.578 -28.312 -13.602 1 97.62 7 LYS B CA 1
ATOM 2264 C C . LYS B 1 7 ? 6.152 -27 -14.148 1 97.62 7 LYS B C 1
ATOM 2266 O O . LYS B 1 7 ? 7.32 -26.953 -14.539 1 97.62 7 LYS B O 1
ATOM 2271 N N . PHE B 1 8 ? 5.355 -26.016 -14.172 1 98.62 8 PHE B N 1
ATOM 2272 C CA . PHE B 1 8 ? 5.754 -24.734 -14.773 1 98.62 8 PHE B CA 1
ATOM 2273 C C . PHE B 1 8 ? 5.805 -23.641 -13.727 1 98.62 8 PHE B C 1
ATOM 2275 O O . PHE B 1 8 ? 4.895 -23.516 -12.898 1 98.62 8 PHE B O 1
ATOM 2282 N N . ALA B 1 9 ? 6.863 -22.844 -13.695 1 98.88 9 ALA B N 1
ATOM 2283 C CA . ALA B 1 9 ? 6.996 -21.656 -12.859 1 98.88 9 ALA B CA 1
ATOM 2284 C C . ALA B 1 9 ? 7.227 -20.406 -13.711 1 98.88 9 ALA B C 1
ATOM 2286 O O . ALA B 1 9 ? 8.109 -20.391 -14.57 1 98.88 9 ALA B O 1
ATOM 2287 N N . LEU B 1 10 ? 6.398 -19.438 -13.539 1 98.94 10 LEU B N 1
ATOM 2288 C CA . LEU B 1 10 ? 6.602 -18.109 -14.141 1 98.94 10 LEU B CA 1
ATOM 2289 C C . LEU B 1 10 ? 7.23 -17.156 -13.133 1 98.94 10 LEU B C 1
ATOM 2291 O O . LEU B 1 10 ? 6.723 -16.984 -12.023 1 98.94 10 LEU B O 1
ATOM 2295 N N . ILE B 1 11 ? 8.305 -16.531 -13.484 1 98.94 11 ILE B N 1
ATOM 2296 C CA . ILE B 1 11 ? 9 -15.57 -12.641 1 98.94 11 ILE B CA 1
ATOM 2297 C C . ILE B 1 11 ? 9.18 -14.258 -13.391 1 98.94 11 ILE B C 1
ATOM 2299 O O . ILE B 1 11 ? 9.773 -14.227 -14.469 1 98.94 11 ILE B O 1
ATOM 2303 N N . THR B 1 12 ? 8.68 -13.211 -12.82 1 98.75 12 THR B N 1
ATOM 2304 C CA . THR B 1 12 ? 8.828 -11.914 -13.484 1 98.75 12 THR B CA 1
ATOM 2305 C C . THR B 1 12 ? 10.102 -11.211 -13.016 1 98.75 12 THR B C 1
ATOM 2307 O O . THR B 1 12 ? 10.5 -11.344 -11.852 1 98.75 12 THR B O 1
ATOM 2310 N N . GLY B 1 13 ? 10.68 -10.398 -13.875 1 97.06 13 GLY B N 1
ATOM 2311 C CA . GLY B 1 13 ? 11.852 -9.602 -13.523 1 97.06 13 GLY B CA 1
ATOM 2312 C C . GLY B 1 13 ? 13.07 -10.445 -13.219 1 97.06 13 GLY B C 1
ATOM 2313 O O . GLY B 1 13 ? 13.633 -10.367 -12.125 1 97.06 13 GLY B O 1
ATOM 2314 N N . CYS B 1 14 ? 13.602 -11.117 -14.258 1 97.62 14 CYS B N 1
ATOM 2315 C CA . CYS B 1 14 ? 14.711 -12.039 -14.047 1 97.62 14 CYS B CA 1
ATOM 2316 C C . CYS B 1 14 ? 16.016 -11.438 -14.539 1 97.62 14 CYS B C 1
ATOM 2318 O O . CYS B 1 14 ? 16.797 -12.109 -15.219 1 97.62 14 CYS B O 1
ATOM 2320 N N . GLY B 1 15 ? 16.234 -10.234 -14.156 1 94.12 15 GLY B N 1
ATOM 2321 C CA . GLY B 1 15 ? 17.469 -9.578 -14.547 1 94.12 15 GLY B CA 1
ATOM 2322 C C . GLY B 1 15 ? 18.703 -10.289 -14.031 1 94.12 15 GLY B C 1
ATOM 2323 O O . GLY B 1 15 ? 18.656 -10.984 -13.016 1 94.12 15 GLY B O 1
ATOM 2324 N N . ASP B 1 16 ? 19.828 -10 -14.648 1 93.12 16 ASP B N 1
ATOM 2325 C CA . ASP B 1 16 ? 21.109 -10.641 -14.336 1 93.12 16 ASP B CA 1
ATOM 2326 C C . ASP B 1 16 ? 21.562 -10.289 -12.922 1 93.12 16 ASP B C 1
ATOM 2328 O O . ASP B 1 16 ? 21.594 -9.109 -12.547 1 93.12 16 ASP B O 1
ATOM 2332 N N . GLY B 1 17 ? 21.797 -11.328 -12.133 1 88.5 17 GLY B N 1
ATOM 2333 C CA . GLY B 1 17 ? 22.344 -11.125 -10.805 1 88.5 17 GLY B CA 1
ATOM 2334 C C . GLY B 1 17 ? 21.281 -10.836 -9.758 1 88.5 17 GLY B C 1
ATOM 2335 O O . GLY B 1 17 ? 21.594 -10.625 -8.586 1 88.5 17 GLY B O 1
ATOM 2336 N N . GLY B 1 18 ? 20.062 -10.898 -10.148 1 91.25 18 GLY B N 1
ATOM 2337 C CA . GLY B 1 18 ? 19 -10.586 -9.211 1 91.25 18 GLY B CA 1
ATOM 2338 C C . GLY B 1 18 ? 18.344 -11.812 -8.609 1 91.25 18 GLY B C 1
ATOM 2339 O O . GLY B 1 18 ? 18.781 -12.938 -8.867 1 91.25 18 GLY B O 1
ATOM 2340 N N . ILE B 1 19 ? 17.391 -11.539 -7.777 1 93.88 19 ILE B N 1
ATOM 2341 C CA . ILE B 1 19 ? 16.625 -12.602 -7.129 1 93.88 19 ILE B CA 1
ATOM 2342 C C . ILE B 1 19 ? 15.938 -13.469 -8.188 1 93.88 19 ILE B C 1
ATOM 2344 O O . ILE B 1 19 ? 15.93 -14.695 -8.078 1 93.88 19 ILE B O 1
ATOM 2348 N N . GLY B 1 20 ? 15.406 -12.836 -9.211 1 96.88 20 GLY B N 1
ATOM 2349 C CA . GLY B 1 20 ? 14.703 -13.555 -10.258 1 96.88 20 GLY B CA 1
ATOM 2350 C C . GLY B 1 20 ? 15.578 -14.562 -10.984 1 96.88 20 GLY B C 1
ATOM 2351 O O . GLY B 1 20 ? 15.148 -15.68 -11.266 1 96.88 20 GLY B O 1
ATOM 2352 N N . HIS B 1 21 ? 16.781 -14.109 -11.281 1 96.62 21 HIS B N 1
ATOM 2353 C CA . HIS B 1 21 ? 17.734 -15 -11.922 1 96.62 21 HIS B CA 1
ATOM 2354 C C . HIS B 1 21 ? 18.031 -16.219 -11.047 1 96.62 21 HIS B C 1
ATOM 2356 O O . HIS B 1 21 ? 18.031 -17.344 -11.531 1 96.62 21 HIS B O 1
ATOM 2362 N N . ALA B 1 22 ? 18.281 -15.984 -9.797 1 97.19 22 ALA B N 1
ATOM 2363 C CA . ALA B 1 22 ? 18.562 -17.062 -8.852 1 97.19 22 ALA B CA 1
ATOM 2364 C C . ALA B 1 22 ? 17.375 -18 -8.703 1 97.19 22 ALA B C 1
ATOM 2366 O O . ALA B 1 22 ? 17.531 -19.219 -8.633 1 97.19 22 ALA B O 1
ATOM 2367 N N . LEU B 1 23 ? 16.188 -17.453 -8.68 1 98.5 23 LEU B N 1
ATOM 2368 C CA . LEU B 1 23 ? 14.977 -18.25 -8.586 1 98.5 23 LEU B CA 1
ATOM 2369 C C . LEU B 1 23 ? 14.812 -19.141 -9.82 1 98.5 23 LEU B C 1
ATOM 2371 O O . LEU B 1 23 ? 14.5 -20.328 -9.703 1 98.5 23 LEU B O 1
ATOM 2375 N N . ALA B 1 24 ? 15.023 -18.531 -10.953 1 98.69 24 ALA B N 1
ATOM 2376 C CA . ALA B 1 24 ? 14.898 -19.281 -12.195 1 98.69 24 ALA B CA 1
ATOM 2377 C C . ALA B 1 24 ? 15.797 -20.516 -12.18 1 98.69 24 ALA B C 1
ATOM 2379 O O . ALA B 1 24 ? 15.344 -21.641 -12.438 1 98.69 24 ALA B O 1
ATOM 2380 N N . ASN B 1 25 ? 17.016 -20.312 -11.797 1 98.25 25 ASN 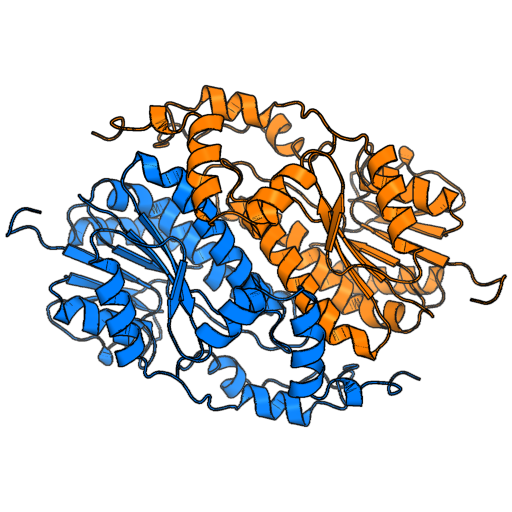B N 1
ATOM 2381 C CA . ASN B 1 25 ? 17.969 -21.406 -11.75 1 98.25 25 ASN B CA 1
ATOM 2382 C C . ASN B 1 25 ? 17.578 -22.469 -10.727 1 98.25 25 ASN B C 1
ATOM 2384 O O . ASN B 1 25 ? 17.656 -23.672 -11.008 1 98.25 25 ASN B O 1
ATOM 2388 N N . ASN B 1 26 ? 17.156 -22.047 -9.594 1 98.56 26 ASN B N 1
ATOM 2389 C CA . ASN B 1 26 ? 16.797 -22.984 -8.531 1 98.56 26 ASN B CA 1
ATOM 2390 C C . ASN B 1 26 ? 15.539 -23.766 -8.867 1 98.56 26 ASN B C 1
ATOM 2392 O O . ASN B 1 26 ? 15.438 -24.953 -8.547 1 98.56 26 ASN B O 1
ATOM 2396 N N . PHE B 1 27 ? 14.547 -23.125 -9.492 1 98.81 27 PHE B N 1
ATOM 2397 C CA . PHE B 1 27 ? 13.359 -23.844 -9.922 1 98.81 27 PHE B CA 1
ATOM 2398 C C . PHE B 1 27 ? 13.711 -24.922 -10.945 1 98.81 27 PHE B C 1
ATOM 2400 O O . PHE B 1 27 ? 13.203 -26.047 -10.875 1 98.81 27 PHE B O 1
ATOM 2407 N N . VAL B 1 28 ? 14.633 -24.625 -11.867 1 98.56 28 VAL B N 1
ATOM 2408 C CA . VAL B 1 28 ? 15.086 -25.594 -12.859 1 98.56 28 VAL B CA 1
ATOM 2409 C C . VAL B 1 28 ? 15.75 -26.781 -12.164 1 98.56 28 VAL B C 1
ATOM 2411 O O . VAL B 1 28 ? 15.461 -27.938 -12.477 1 98.56 28 VAL B O 1
ATOM 2414 N N . GLN B 1 29 ? 16.562 -26.469 -11.219 1 98.12 29 GLN B N 1
ATOM 2415 C CA . GLN B 1 29 ? 17.281 -27.5 -10.477 1 98.12 29 GLN B CA 1
ATOM 2416 C C . GLN B 1 29 ? 16.312 -28.406 -9.711 1 98.12 29 GLN B C 1
ATOM 2418 O O . GLN B 1 29 ? 16.656 -29.531 -9.383 1 98.12 29 GLN B O 1
ATOM 2423 N N . ASN B 1 30 ? 15.164 -27.922 -9.469 1 98 30 ASN B N 1
ATOM 2424 C CA . ASN B 1 30 ? 14.172 -28.688 -8.727 1 98 30 ASN B CA 1
ATOM 2425 C C . ASN B 1 30 ? 13.109 -29.281 -9.648 1 98 30 ASN B C 1
ATOM 2427 O O . ASN B 1 30 ? 12.016 -29.641 -9.195 1 98 30 ASN B O 1
ATOM 2431 N N . GLY B 1 31 ? 13.336 -29.234 -10.969 1 97.56 31 GLY B N 1
ATOM 2432 C CA . GLY B 1 31 ? 12.555 -30.031 -11.898 1 97.56 31 GLY B CA 1
ATOM 2433 C C . GLY B 1 31 ? 11.469 -29.234 -12.602 1 97.56 31 GLY B C 1
ATOM 2434 O O . GLY B 1 31 ? 10.672 -29.797 -13.359 1 97.56 31 GLY B O 1
ATOM 2435 N N . PHE B 1 32 ? 11.406 -27.922 -12.414 1 98.44 32 PHE B N 1
ATOM 2436 C CA . PHE B 1 32 ? 10.398 -27.094 -13.062 1 98.44 32 PHE B CA 1
ATOM 2437 C C . PHE B 1 32 ? 10.867 -26.672 -14.453 1 98.44 32 PHE B C 1
ATOM 2439 O O . PHE B 1 32 ? 12.07 -26.547 -14.695 1 98.44 32 PHE B O 1
ATOM 2446 N N . ILE B 1 33 ? 9.984 -26.484 -15.32 1 98.69 33 ILE B N 1
ATOM 2447 C CA . ILE B 1 33 ? 10.203 -25.656 -16.5 1 98.69 33 ILE B CA 1
ATOM 2448 C C . ILE B 1 33 ? 9.883 -24.203 -16.156 1 98.69 33 ILE B C 1
ATOM 2450 O O . ILE B 1 33 ? 8.828 -23.891 -15.602 1 98.69 33 ILE B O 1
ATOM 2454 N N . VAL B 1 34 ? 10.797 -23.344 -16.516 1 98.81 34 VAL B N 1
ATOM 2455 C CA . VAL B 1 34 ? 10.68 -21.969 -16.047 1 98.81 34 VAL B CA 1
ATOM 2456 C C . VAL B 1 34 ? 10.375 -21.047 -17.219 1 98.81 34 VAL B C 1
ATOM 2458 O O . VAL B 1 34 ? 10.977 -21.172 -18.297 1 98.81 34 VAL B O 1
ATOM 2461 N N . ILE B 1 35 ? 9.422 -20.203 -17.078 1 98.88 35 ILE B N 1
ATOM 2462 C CA . ILE B 1 35 ? 9.242 -19.031 -17.922 1 98.88 35 ILE B CA 1
ATOM 2463 C C . ILE B 1 35 ? 9.766 -17.781 -17.188 1 98.88 35 ILE B C 1
ATOM 2465 O O . ILE B 1 35 ? 9.234 -17.391 -16.156 1 98.88 35 ILE B O 1
ATOM 2469 N N . ALA B 1 36 ? 10.805 -17.219 -17.688 1 98.75 36 ALA B N 1
ATOM 2470 C CA . ALA B 1 36 ? 11.445 -16.047 -17.125 1 98.75 36 ALA B CA 1
ATOM 2471 C C . ALA B 1 36 ? 11.148 -14.805 -17.953 1 98.75 36 ALA B C 1
ATOM 2473 O O . ALA B 1 36 ? 11.258 -14.844 -19.188 1 98.75 36 ALA B O 1
ATOM 2474 N N . THR B 1 37 ? 10.75 -13.734 -17.312 1 98.62 37 THR B N 1
ATOM 2475 C CA . THR B 1 37 ? 10.492 -12.523 -18.078 1 98.62 37 THR B CA 1
ATOM 2476 C C . THR B 1 37 ? 11.547 -11.461 -17.781 1 98.62 37 THR B C 1
ATOM 2478 O O . THR B 1 37 ? 12.117 -11.438 -16.703 1 98.62 37 THR B O 1
ATOM 2481 N N . LEU B 1 38 ? 11.781 -10.641 -18.766 1 96.56 38 LEU B N 1
ATOM 2482 C CA . LEU B 1 38 ? 12.672 -9.484 -18.719 1 96.56 38 LEU B CA 1
ATOM 2483 C C . LEU B 1 38 ? 12.094 -8.32 -19.516 1 96.56 38 LEU B C 1
ATOM 2485 O O . LEU B 1 38 ? 11.172 -8.516 -20.312 1 96.56 38 LEU B O 1
ATOM 2489 N N . LEU B 1 39 ? 12.672 -7.184 -19.219 1 96.25 39 LEU B N 1
ATOM 2490 C CA . LEU B 1 39 ? 12.406 -6.094 -20.156 1 96.25 39 LEU B CA 1
ATOM 2491 C C . LEU B 1 39 ? 13.156 -6.297 -21.469 1 96.25 39 LEU B C 1
ATOM 2493 O O . LEU B 1 39 ? 14.227 -6.918 -21.484 1 96.25 39 LEU B O 1
ATOM 2497 N N . PRO B 1 40 ? 12.672 -5.738 -22.578 1 94.44 40 PRO B N 1
ATOM 2498 C CA . PRO B 1 40 ? 13.25 -6 -23.906 1 94.44 40 PRO B CA 1
ATOM 2499 C C . PRO B 1 40 ? 14.719 -5.59 -23.984 1 94.44 40 PRO B C 1
ATOM 2501 O O . PRO B 1 40 ? 15.492 -6.219 -24.719 1 94.44 40 PRO B O 1
ATOM 2504 N N . HIS B 1 41 ? 15.109 -4.602 -23.266 1 95.31 41 HIS B N 1
ATOM 2505 C CA . HIS B 1 41 ? 16.453 -4.07 -23.422 1 95.31 41 HIS B CA 1
ATOM 2506 C C . HIS B 1 41 ? 17.438 -4.812 -22.531 1 95.31 41 HIS B C 1
ATOM 2508 O O . HIS B 1 41 ? 18.656 -4.602 -22.625 1 95.31 41 HIS B O 1
ATOM 2514 N N . GLU B 1 42 ? 17.016 -5.664 -21.703 1 94.62 42 GLU B N 1
ATOM 2515 C CA . GLU B 1 42 ? 17.891 -6.355 -20.766 1 94.62 42 GLU B CA 1
ATOM 2516 C C . GLU B 1 42 ? 18.547 -7.574 -21.406 1 94.62 42 GLU B C 1
ATOM 2518 O O . GLU B 1 42 ? 17.922 -8.258 -22.234 1 94.62 42 GLU B O 1
ATOM 2523 N N . SER B 1 43 ? 19.797 -7.871 -20.969 1 94.5 43 SER B N 1
ATOM 2524 C CA . SER B 1 43 ? 20.484 -9.07 -21.438 1 94.5 43 SER B CA 1
ATOM 2525 C C . SER B 1 43 ? 19.781 -10.336 -20.953 1 94.5 43 SER B C 1
ATOM 2527 O O . SER B 1 43 ? 19.281 -10.383 -19.828 1 94.5 43 SER B O 1
ATOM 2529 N N . ARG B 1 44 ? 19.766 -11.297 -21.781 1 95.94 44 ARG B N 1
ATOM 2530 C CA . ARG B 1 44 ? 19.109 -12.539 -21.391 1 95.94 44 ARG B CA 1
ATOM 2531 C C . ARG B 1 44 ? 20.078 -13.719 -21.469 1 95.94 44 ARG B C 1
ATOM 2533 O O . ARG B 1 44 ? 19.688 -14.867 -21.266 1 95.94 44 ARG B O 1
ATOM 2540 N N . THR B 1 45 ? 21.344 -13.492 -21.703 1 97.38 45 THR B N 1
ATOM 2541 C CA . THR B 1 45 ? 22.344 -14.531 -21.859 1 97.38 45 THR B CA 1
ATOM 2542 C C . THR B 1 45 ? 22.484 -15.352 -20.578 1 97.38 45 THR B C 1
ATOM 2544 O O . THR B 1 45 ? 22.75 -16.547 -20.625 1 97.38 45 THR B O 1
ATOM 2547 N N . HIS B 1 46 ? 22.281 -14.727 -19.438 1 96.81 46 HIS B N 1
ATOM 2548 C CA . HIS B 1 46 ? 22.469 -15.383 -18.156 1 96.81 46 HIS B CA 1
ATOM 2549 C C . HIS B 1 46 ? 21.344 -16.391 -17.875 1 96.81 46 HIS B C 1
ATOM 2551 O O . HIS B 1 46 ? 21.438 -17.188 -16.953 1 96.81 46 HIS B O 1
ATOM 2557 N N . LEU B 1 47 ? 20.312 -16.406 -18.75 1 97.94 47 LEU B N 1
ATOM 2558 C CA . LEU B 1 47 ? 19.156 -17.266 -18.562 1 97.94 47 LEU B CA 1
ATOM 2559 C C . LEU B 1 47 ? 19.141 -18.391 -19.594 1 97.94 47 LEU B C 1
ATOM 2561 O O . LEU B 1 47 ? 18.172 -19.141 -19.688 1 97.94 47 LEU B O 1
ATOM 2565 N N . GLU B 1 48 ? 20.172 -18.484 -20.359 1 97.5 48 GLU B N 1
ATOM 2566 C CA . GLU B 1 48 ? 20.219 -19.516 -21.375 1 97.5 48 GLU B CA 1
ATOM 2567 C C . GLU B 1 48 ? 20.266 -20.906 -20.734 1 97.5 48 GLU B C 1
ATOM 2569 O O . GLU B 1 48 ? 21.219 -21.25 -20.047 1 97.5 48 GLU B O 1
ATOM 2574 N N . HIS B 1 49 ? 19.297 -21.641 -20.922 1 97.75 49 HIS B N 1
ATOM 2575 C CA . HIS B 1 49 ? 19.109 -23 -20.406 1 97.75 49 HIS B CA 1
ATOM 2576 C C . HIS B 1 49 ? 17.969 -23.703 -21.141 1 97.75 49 HIS B C 1
ATOM 2578 O O . HIS B 1 49 ? 16.969 -23.094 -21.484 1 97.75 49 HIS B O 1
ATOM 2584 N N . ALA B 1 50 ? 18 -25.047 -21.344 1 97.69 50 ALA B N 1
ATOM 2585 C CA . ALA B 1 50 ? 17.031 -25.828 -22.109 1 97.69 50 ALA B CA 1
ATOM 2586 C C . ALA B 1 50 ? 15.648 -25.781 -21.453 1 97.69 50 ALA B C 1
ATOM 2588 O O . ALA B 1 50 ? 14.625 -25.906 -22.141 1 97.69 50 ALA B O 1
ATOM 2589 N N . LYS B 1 51 ? 15.625 -25.562 -20.156 1 98.25 51 LYS B N 1
ATOM 2590 C CA . LYS B 1 51 ? 14.359 -25.625 -19.438 1 98.25 51 LYS B CA 1
ATOM 2591 C C . LYS B 1 51 ? 13.883 -24.234 -19.047 1 98.25 51 LYS B C 1
ATOM 2593 O O . LYS B 1 51 ? 13.016 -24.078 -18.188 1 98.25 51 LYS B O 1
ATOM 2598 N N . ILE B 1 52 ? 14.445 -23.141 -19.578 1 98.62 52 ILE B N 1
ATOM 2599 C CA . ILE B 1 52 ? 14.016 -21.781 -19.328 1 98.62 52 ILE B CA 1
ATOM 2600 C C . ILE B 1 52 ? 13.555 -21.125 -20.625 1 98.62 52 ILE B C 1
ATOM 2602 O O . ILE B 1 52 ? 14.32 -21.047 -21.594 1 98.62 52 ILE B O 1
ATOM 2606 N N . HIS B 1 53 ? 12.336 -20.719 -20.688 1 98.56 53 HIS B N 1
ATOM 2607 C CA . HIS B 1 53 ? 11.812 -19.859 -21.75 1 98.56 53 HIS B CA 1
ATOM 2608 C C . HIS B 1 53 ? 11.867 -18.391 -21.344 1 98.56 53 HIS B C 1
ATOM 2610 O O . HIS B 1 53 ? 11.266 -17.984 -20.344 1 98.56 53 HIS B O 1
ATOM 2616 N N . VAL B 1 54 ? 12.594 -17.609 -22.109 1 98.44 54 VAL B N 1
ATOM 2617 C CA . VAL B 1 54 ? 12.719 -16.203 -21.797 1 98.44 54 VAL B CA 1
ATOM 2618 C C . VAL B 1 54 ? 11.766 -15.383 -22.656 1 98.44 54 VAL B C 1
ATOM 2620 O O . VAL B 1 54 ? 11.797 -15.492 -23.891 1 98.44 54 VAL B O 1
ATOM 2623 N N . ILE B 1 55 ? 10.914 -14.609 -22.062 1 98.31 55 ILE B N 1
ATOM 2624 C CA . ILE B 1 55 ? 9.922 -13.82 -22.781 1 98.31 55 ILE B CA 1
ATOM 2625 C C . ILE B 1 55 ? 10.023 -12.359 -22.359 1 98.31 55 ILE B C 1
ATOM 2627 O O . ILE B 1 55 ? 10.148 -12.055 -21.172 1 98.31 55 ILE B O 1
ATOM 2631 N N . ASP B 1 56 ? 9.961 -11.438 -23.297 1 97.94 56 ASP B N 1
ATOM 2632 C CA . ASP B 1 56 ? 9.906 -10.008 -23.016 1 97.94 56 ASP B CA 1
ATOM 2633 C C . ASP B 1 56 ? 8.555 -9.625 -22.406 1 97.94 56 ASP B C 1
ATOM 2635 O O . ASP B 1 56 ? 7.504 -9.953 -22.969 1 97.94 56 ASP B O 1
ATOM 2639 N N . LEU B 1 57 ? 8.633 -8.945 -21.266 1 98.38 57 LEU B N 1
ATOM 2640 C CA . LEU B 1 57 ? 7.395 -8.469 -20.656 1 98.38 57 LEU B CA 1
ATOM 2641 C C . LEU B 1 57 ? 7.652 -7.242 -19.781 1 98.38 57 LEU B C 1
ATOM 2643 O O . LEU B 1 57 ? 8.586 -7.23 -18.984 1 98.38 57 LEU B O 1
ATOM 2647 N N . ASP B 1 58 ? 6.957 -6.234 -20.031 1 98.5 58 ASP B N 1
ATOM 2648 C CA . ASP B 1 58 ? 6.805 -5.109 -19.109 1 98.5 58 ASP B CA 1
ATOM 2649 C C . ASP B 1 58 ? 5.504 -5.219 -18.312 1 98.5 58 ASP B C 1
ATOM 2651 O O . ASP B 1 58 ? 4.418 -5 -18.859 1 98.5 58 ASP B O 1
ATOM 2655 N N . VAL B 1 59 ? 5.621 -5.527 -17.047 1 98.5 59 VAL B N 1
ATOM 2656 C CA . VAL B 1 59 ? 4.457 -5.867 -16.234 1 98.5 59 VAL B CA 1
ATOM 2657 C C . VAL B 1 59 ? 3.551 -4.645 -16.094 1 98.5 59 VAL B C 1
ATOM 2659 O O . VAL B 1 59 ? 2.414 -4.758 -15.633 1 98.5 59 VAL B O 1
ATOM 2662 N N . THR B 1 60 ? 4.035 -3.436 -16.516 1 98.25 60 THR B N 1
ATOM 2663 C CA . THR B 1 60 ? 3.232 -2.223 -16.406 1 98.25 60 THR B CA 1
ATOM 2664 C C . THR B 1 60 ? 2.352 -2.035 -17.625 1 98.25 60 THR B C 1
ATOM 2666 O O . THR B 1 60 ? 1.526 -1.122 -17.672 1 98.25 60 THR B O 1
ATOM 2669 N N . LYS B 1 61 ? 2.506 -2.879 -18.625 1 98.31 61 LYS B N 1
ATOM 2670 C CA . LYS B 1 61 ? 1.821 -2.668 -19.891 1 98.31 61 LYS B CA 1
ATOM 2671 C C . LYS B 1 61 ? 0.644 -3.625 -20.047 1 98.31 61 LYS B C 1
ATOM 2673 O O . LYS B 1 61 ? 0.83 -4.801 -20.375 1 98.31 61 LYS B O 1
ATOM 2678 N N . GLU B 1 62 ? -0.508 -3.082 -19.984 1 97.88 62 GLU B N 1
ATOM 2679 C CA . GLU B 1 62 ? -1.736 -3.863 -20.109 1 97.88 62 GLU B CA 1
ATOM 2680 C C . GLU B 1 62 ? -1.848 -4.512 -21.484 1 97.88 62 GLU B C 1
ATOM 2682 O O . GLU B 1 62 ? -2.311 -5.648 -21.609 1 97.88 62 GLU B O 1
ATOM 2687 N N . ASP B 1 63 ? -1.445 -3.854 -22.469 1 97.5 63 ASP B N 1
ATOM 2688 C CA . ASP B 1 63 ? -1.635 -4.312 -23.844 1 97.5 63 ASP B CA 1
ATOM 2689 C C . ASP B 1 63 ? -0.74 -5.512 -24.141 1 97.5 63 ASP B C 1
ATOM 2691 O O . ASP B 1 63 ? -0.947 -6.211 -25.141 1 97.5 63 ASP B O 1
ATOM 2695 N N . GLN B 1 64 ? 0.219 -5.832 -23.312 1 98 64 GLN B N 1
ATOM 2696 C CA . GLN B 1 64 ? 1.105 -6.973 -23.516 1 98 64 GLN B CA 1
ATOM 2697 C C . GLN B 1 64 ? 0.532 -8.234 -22.891 1 98 64 GLN B C 1
ATOM 2699 O O . GLN B 1 64 ? 0.995 -9.344 -23.172 1 98 64 GLN B O 1
ATOM 2704 N N . MET B 1 65 ? -0.523 -8.125 -22.094 1 98 65 MET B N 1
ATOM 2705 C CA . MET B 1 65 ? -0.95 -9.219 -21.234 1 98 65 MET B CA 1
ATOM 2706 C C . MET B 1 65 ? -1.644 -10.312 -22.047 1 98 65 MET B C 1
ATOM 2708 O O . MET B 1 65 ? -1.426 -11.5 -21.812 1 98 65 MET B O 1
ATOM 2712 N N . ILE B 1 66 ? -2.443 -9.945 -22.969 1 97.44 66 ILE B N 1
ATOM 2713 C CA . ILE B 1 66 ? -3.191 -10.938 -23.734 1 97.44 66 ILE B CA 1
ATOM 2714 C C . ILE B 1 66 ? -2.234 -11.742 -24.609 1 97.44 66 ILE B C 1
ATOM 2716 O O . ILE B 1 66 ? -2.229 -12.977 -24.547 1 97.44 66 ILE B O 1
ATOM 2720 N N . PRO B 1 67 ? -1.367 -11.0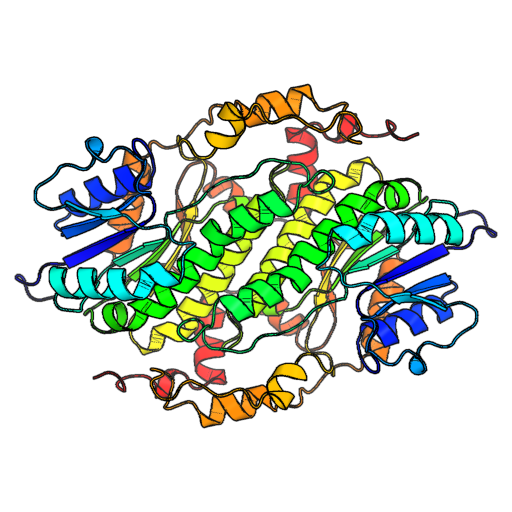62 -25.422 1 98.06 67 PRO B N 1
ATOM 2721 C CA . PRO B 1 67 ? -0.374 -11.844 -26.172 1 98.06 67 PRO B CA 1
ATOM 2722 C C . PRO B 1 67 ? 0.517 -12.688 -25.25 1 98.06 67 PRO B C 1
ATOM 2724 O O . PRO B 1 67 ? 0.869 -13.82 -25.609 1 98.06 67 PRO B O 1
ATOM 2727 N N . PHE B 1 68 ? 0.891 -12.195 -24.141 1 98.44 68 PHE B N 1
ATOM 2728 C CA . PHE B 1 68 ? 1.724 -12.914 -23.188 1 98.44 68 PHE B CA 1
ATOM 2729 C C . PHE B 1 68 ? 1.026 -14.18 -22.703 1 98.44 68 PHE B C 1
ATOM 2731 O O . PHE B 1 68 ? 1.622 -15.266 -22.703 1 98.44 68 PHE B O 1
ATOM 2738 N N . ARG B 1 69 ? -0.221 -14.047 -22.281 1 98.31 69 ARG B N 1
ATOM 2739 C CA . ARG B 1 69 ? -1.006 -15.195 -21.844 1 98.31 69 ARG B CA 1
ATOM 2740 C C . ARG B 1 69 ? -1.098 -16.25 -22.922 1 98.31 69 ARG B C 1
ATOM 2742 O O . ARG B 1 69 ? -0.979 -17.453 -22.656 1 98.31 69 ARG B O 1
ATOM 2749 N N . SER B 1 70 ? -1.329 -15.812 -24.125 1 98.19 70 SER B N 1
ATOM 2750 C CA . SER B 1 70 ? -1.406 -16.75 -25.25 1 98.19 70 SER B CA 1
ATOM 2751 C C . SER B 1 70 ? -0.107 -17.531 -25.406 1 98.19 70 SER B C 1
ATOM 2753 O O . SER B 1 70 ? -0.128 -18.75 -25.594 1 98.19 70 SER B O 1
ATOM 2755 N N . THR B 1 71 ? 0.99 -16.844 -25.312 1 98.25 71 THR B N 1
ATOM 2756 C CA . THR B 1 71 ? 2.295 -17.5 -25.391 1 98.25 71 THR B CA 1
ATOM 2757 C C . THR B 1 71 ? 2.469 -18.5 -24.266 1 98.25 71 THR B C 1
ATOM 2759 O O . THR B 1 71 ? 2.977 -19.609 -24.484 1 98.25 71 THR B O 1
ATOM 2762 N N . LEU B 1 72 ? 2.059 -18.156 -23.062 1 98.25 72 LEU B N 1
ATOM 2763 C CA . LEU B 1 72 ? 2.143 -19.047 -21.906 1 98.25 72 LEU B CA 1
ATOM 2764 C C . LEU B 1 72 ? 1.312 -20.312 -22.125 1 98.25 72 LEU B C 1
ATOM 2766 O O . LEU B 1 72 ? 1.75 -21.406 -21.797 1 98.25 72 LEU B O 1
ATOM 2770 N N . GLU B 1 73 ? 0.136 -20.078 -22.656 1 97.81 73 GLU B N 1
ATOM 2771 C CA . GLU B 1 73 ? -0.744 -21.203 -22.922 1 97.81 73 GLU B CA 1
ATOM 2772 C C . GLU B 1 73 ? -0.109 -22.172 -23.922 1 97.81 73 GLU B C 1
ATOM 2774 O O . GLU B 1 73 ? -0.235 -23.391 -23.781 1 97.81 73 GLU B O 1
ATOM 2779 N N . GLU B 1 74 ? 0.535 -21.625 -24.875 1 98 74 GLU B N 1
ATOM 2780 C CA . GLU B 1 74 ? 1.208 -22.469 -25.859 1 98 74 GLU B CA 1
ATOM 2781 C C . GLU B 1 74 ? 2.33 -23.281 -25.234 1 98 74 GLU B C 1
ATOM 2783 O O . GLU B 1 74 ? 2.518 -24.453 -25.562 1 98 74 GLU B O 1
ATOM 2788 N N . ILE B 1 75 ? 3.008 -22.688 -24.312 1 97.69 75 ILE B N 1
ATOM 2789 C CA . ILE B 1 75 ? 4.164 -23.328 -23.688 1 97.69 75 ILE B CA 1
ATOM 2790 C C . ILE B 1 75 ? 3.693 -24.359 -22.672 1 97.69 75 ILE B C 1
ATOM 2792 O O . ILE B 1 75 ? 4.238 -25.469 -22.594 1 97.69 75 ILE B O 1
ATOM 2796 N N . THR B 1 76 ? 2.611 -24.078 -21.875 1 97.5 76 THR B N 1
ATOM 2797 C CA . THR B 1 76 ? 2.312 -24.828 -20.656 1 97.5 76 THR B CA 1
ATOM 2798 C C . THR B 1 76 ? 1.107 -25.734 -20.875 1 97.5 76 THR B C 1
ATOM 2800 O O . THR B 1 76 ? 0.8 -26.578 -20.031 1 97.5 76 THR B O 1
ATOM 2803 N N . GLY B 1 77 ? 0.34 -25.547 -21.953 1 96.75 77 GLY B N 1
ATOM 2804 C CA . GLY B 1 77 ? -0.91 -26.266 -22.156 1 96.75 77 GLY B CA 1
ATOM 2805 C C . GLY B 1 77 ? -2.045 -25.734 -21.312 1 96.75 77 GLY B C 1
ATOM 2806 O O . GLY B 1 77 ? -3.027 -26.438 -21.062 1 96.75 77 GLY B O 1
ATOM 2807 N N . GLY B 1 78 ? -1.829 -24.547 -20.75 1 96.88 78 GLY B N 1
ATOM 2808 C CA . GLY B 1 78 ? -2.926 -23.875 -20.062 1 96.88 78 GLY B CA 1
ATOM 2809 C C . GLY B 1 78 ? -2.848 -24 -18.562 1 96.88 78 GLY B C 1
ATOM 2810 O O . GLY B 1 78 ? -3.756 -23.562 -17.844 1 96.88 78 GLY B O 1
ATOM 2811 N N . THR B 1 79 ? -1.729 -24.594 -18.078 1 97.31 79 THR B N 1
ATOM 2812 C CA . THR B 1 79 ? -1.571 -24.766 -16.625 1 97.31 79 THR B CA 1
ATOM 2813 C C . THR B 1 79 ? -0.306 -24.062 -16.141 1 97.31 79 THR B C 1
ATOM 2815 O O . THR B 1 79 ? 0.719 -24.078 -16.828 1 97.31 79 THR B O 1
ATOM 2818 N N . LEU B 1 80 ? -0.379 -23.422 -15.016 1 98.38 80 LEU B N 1
ATOM 2819 C CA . LEU B 1 80 ? 0.75 -22.781 -14.344 1 98.38 80 LEU B CA 1
ATOM 2820 C C . LEU B 1 80 ? 0.808 -23.188 -12.875 1 98.38 80 LEU B C 1
ATOM 2822 O O . LEU B 1 80 ? -0.141 -22.938 -12.125 1 98.38 80 LEU B O 1
ATOM 2826 N N . ASP B 1 81 ? 1.863 -23.797 -12.461 1 98.56 81 ASP B N 1
ATOM 2827 C CA . ASP B 1 81 ? 1.953 -24.312 -11.102 1 98.56 81 ASP B CA 1
ATOM 2828 C C . ASP B 1 81 ? 2.361 -23.219 -10.117 1 98.56 81 ASP B C 1
ATOM 2830 O O . ASP B 1 81 ? 1.889 -23.203 -8.977 1 98.56 81 ASP B O 1
ATOM 2834 N N . VAL B 1 82 ? 3.283 -22.328 -10.547 1 98.88 82 VAL B N 1
ATOM 2835 C CA . VAL B 1 82 ? 3.795 -21.297 -9.648 1 98.88 82 VAL B CA 1
ATOM 2836 C C . VAL B 1 82 ? 3.92 -19.969 -10.398 1 98.88 82 VAL B C 1
ATOM 2838 O O .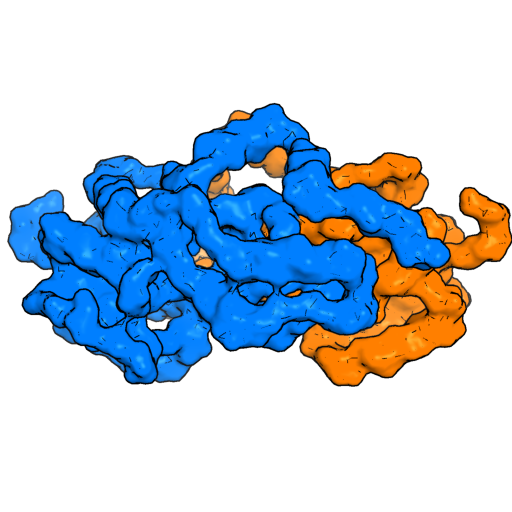 VAL B 1 82 ? 4.465 -19.922 -11.508 1 98.88 82 VAL B O 1
ATOM 2841 N N . LEU B 1 83 ? 3.371 -18.953 -9.914 1 98.94 83 LEU B N 1
ATOM 2842 C CA . LEU B 1 83 ? 3.619 -17.578 -10.32 1 98.94 83 LEU B CA 1
ATOM 2843 C C . LEU B 1 83 ? 4.422 -16.828 -9.258 1 98.94 83 LEU B C 1
ATOM 2845 O O . LEU B 1 83 ? 3.979 -16.703 -8.117 1 98.94 83 LEU B O 1
ATOM 2849 N N . VAL B 1 84 ? 5.609 -16.406 -9.586 1 98.94 84 VAL B N 1
ATOM 2850 C CA . VAL B 1 84 ? 6.426 -15.602 -8.688 1 98.94 84 VAL B CA 1
ATOM 2851 C C . VAL B 1 84 ? 6.43 -14.148 -9.156 1 98.94 84 VAL B C 1
ATOM 2853 O O . VAL B 1 84 ? 7.102 -13.805 -10.125 1 98.94 84 VAL B O 1
ATOM 2856 N N . ASN B 1 85 ? 5.672 -13.367 -8.461 1 98.81 85 ASN B N 1
ATOM 2857 C CA . ASN B 1 85 ? 5.742 -11.93 -8.656 1 98.81 85 ASN B CA 1
ATOM 2858 C C . ASN B 1 85 ? 7.012 -11.344 -8.047 1 98.81 85 ASN B C 1
ATOM 2860 O O . ASN B 1 85 ? 7.023 -10.953 -6.875 1 98.81 85 ASN B O 1
ATOM 2864 N N . ASN B 1 86 ? 8 -11.188 -8.898 1 98.25 86 ASN B N 1
ATOM 2865 C CA . ASN B 1 86 ? 9.336 -10.812 -8.438 1 98.25 86 ASN B CA 1
ATOM 2866 C C . ASN B 1 86 ? 9.742 -9.438 -8.969 1 98.25 86 ASN B C 1
ATOM 2868 O O . ASN B 1 86 ? 10.508 -8.719 -8.32 1 98.25 86 ASN B O 1
ATOM 2872 N N . ALA B 1 87 ? 9.219 -9.062 -10.164 1 97.38 87 ALA B N 1
ATOM 2873 C CA . ALA B 1 87 ? 9.586 -7.766 -10.727 1 97.38 87 ALA B CA 1
ATOM 2874 C C . ALA B 1 87 ? 9.344 -6.645 -9.719 1 97.38 87 ALA B C 1
ATOM 2876 O O . ALA B 1 87 ? 8.281 -6.586 -9.086 1 97.38 87 ALA B O 1
ATOM 2877 N N . GLY B 1 88 ? 10.305 -5.836 -9.523 1 95.38 88 GLY B N 1
ATOM 2878 C CA . GLY B 1 88 ? 10.203 -4.734 -8.578 1 95.38 88 GLY B CA 1
ATOM 2879 C C . GLY B 1 88 ? 11.312 -3.711 -8.734 1 95.38 88 GLY B C 1
ATOM 2880 O O . GLY B 1 88 ? 12.398 -4.031 -9.227 1 95.38 88 GLY B O 1
ATOM 2881 N N . ILE B 1 89 ? 11.047 -2.516 -8.367 1 94.88 89 ILE B N 1
ATOM 2882 C CA . ILE B 1 89 ? 12.031 -1.437 -8.367 1 94.88 89 ILE B CA 1
ATOM 2883 C C . ILE B 1 89 ? 11.922 -0.648 -7.062 1 94.88 89 ILE B C 1
ATOM 2885 O O . ILE B 1 89 ? 10.953 -0.806 -6.309 1 94.88 89 ILE B O 1
ATOM 2889 N N . CYS B 1 90 ? 12.945 0.088 -6.781 1 94.12 90 CYS B N 1
ATOM 2890 C CA . CYS B 1 90 ? 13.008 0.868 -5.551 1 94.12 90 CYS B CA 1
ATOM 2891 C C . CYS B 1 90 ? 13.266 2.34 -5.848 1 94.12 90 CYS B C 1
ATOM 2893 O O . CYS B 1 90 ? 14 2.668 -6.781 1 94.12 90 CYS B O 1
ATOM 2895 N N . TYR B 1 91 ? 12.633 3.209 -5.191 1 94.94 91 TYR B N 1
ATOM 2896 C CA . TYR B 1 91 ? 12.844 4.648 -5.141 1 94.94 91 TYR B CA 1
ATOM 2897 C C . TYR B 1 91 ? 13.102 5.113 -3.711 1 94.94 91 TYR B C 1
ATOM 2899 O O . TYR B 1 91 ? 12.195 5.102 -2.875 1 94.94 91 TYR B O 1
ATOM 2907 N N . THR B 1 92 ? 14.367 5.508 -3.416 1 94.94 92 THR B N 1
ATOM 2908 C CA . THR B 1 92 ? 14.766 5.941 -2.08 1 94.94 92 THR B CA 1
ATOM 2909 C C . THR B 1 92 ? 14.625 7.453 -1.939 1 94.94 92 THR B C 1
ATOM 2911 O O . THR B 1 92 ? 15.18 8.211 -2.742 1 94.94 92 THR B O 1
ATOM 2914 N N . MET B 1 93 ? 13.93 7.906 -0.979 1 97.56 93 MET B N 1
ATOM 2915 C CA . MET B 1 93 ? 13.734 9.32 -0.659 1 97.56 93 MET B CA 1
ATOM 2916 C C . MET B 1 93 ? 12.977 9.477 0.653 1 97.56 93 MET B C 1
ATOM 2918 O O . MET B 1 93 ? 12.25 8.578 1.068 1 97.56 93 MET B O 1
ATOM 2922 N N . THR B 1 94 ? 13.211 10.578 1.352 1 98 94 THR B N 1
ATOM 2923 C CA . THR B 1 94 ? 12.359 10.891 2.492 1 98 94 THR B CA 1
ATOM 2924 C C . THR B 1 94 ? 10.914 11.078 2.049 1 98 94 THR B C 1
ATOM 2926 O O . THR B 1 94 ? 10.656 11.438 0.899 1 98 94 THR B O 1
ATOM 2929 N N . ALA B 1 95 ? 9.984 10.844 2.947 1 98.38 95 ALA B N 1
ATOM 2930 C CA . ALA B 1 95 ? 8.57 10.977 2.615 1 98.38 95 ALA B CA 1
ATOM 2931 C C . ALA B 1 95 ? 8.25 12.398 2.162 1 98.38 95 ALA B C 1
ATOM 2933 O O . ALA B 1 95 ? 7.535 12.594 1.174 1 98.38 95 ALA B O 1
ATOM 2934 N N . ALA B 1 96 ? 8.812 13.359 2.809 1 98.19 96 ALA B N 1
ATOM 2935 C CA . ALA B 1 96 ? 8.477 14.758 2.551 1 98.19 96 ALA B CA 1
ATOM 2936 C C . ALA B 1 96 ? 9.109 15.242 1.245 1 98.19 96 ALA B C 1
ATOM 2938 O O . ALA B 1 96 ? 8.609 16.188 0.618 1 98.19 96 ALA B O 1
ATOM 2939 N N . ASP B 1 97 ? 10.188 14.609 0.8 1 98.19 97 ASP B N 1
ATOM 2940 C CA . ASP B 1 97 ? 10.898 15.055 -0.393 1 98.19 97 ASP B CA 1
ATOM 2941 C C . ASP B 1 97 ? 10.508 14.219 -1.611 1 98.19 97 ASP B C 1
ATOM 2943 O O . ASP B 1 97 ? 11.055 14.406 -2.701 1 98.19 97 ASP B O 1
ATOM 2947 N N . THR B 1 98 ? 9.555 13.477 -1.471 1 96.38 98 THR B N 1
ATOM 2948 C CA . THR B 1 98 ? 9.18 12.461 -2.451 1 96.38 98 THR B CA 1
ATOM 2949 C C . THR B 1 98 ? 8.758 13.109 -3.766 1 96.38 98 THR B C 1
ATOM 2951 O O . THR B 1 98 ? 8.023 14.102 -3.768 1 96.38 98 THR B O 1
ATOM 2954 N N . ASP B 1 99 ? 9.273 12.602 -4.867 1 96.06 99 ASP B N 1
ATOM 2955 C CA . ASP B 1 99 ? 8.727 12.859 -6.195 1 96.06 99 ASP B CA 1
ATOM 2956 C C . ASP B 1 99 ? 7.629 11.859 -6.543 1 96.06 99 ASP B C 1
ATOM 2958 O O . ASP B 1 99 ? 7.914 10.711 -6.887 1 96.06 99 ASP B O 1
ATOM 2962 N N . VAL B 1 100 ? 6.426 12.289 -6.594 1 97.62 100 VAL B N 1
ATOM 2963 C CA . VAL B 1 100 ? 5.27 11.398 -6.695 1 97.62 100 VAL B CA 1
ATOM 2964 C C . VAL B 1 100 ? 5.281 10.695 -8.055 1 97.62 100 VAL B C 1
ATOM 2966 O O . VAL B 1 100 ? 4.84 9.555 -8.164 1 97.62 100 VAL B O 1
ATOM 2969 N N . LYS B 1 101 ? 5.797 11.359 -9.062 1 97.06 101 LYS B N 1
ATOM 2970 C CA . LYS B 1 101 ? 5.867 10.719 -10.375 1 97.06 101 LYS B CA 1
ATOM 2971 C C . LYS B 1 101 ? 6.734 9.461 -10.32 1 97.06 101 LYS B C 1
ATOM 2973 O O . LYS B 1 101 ? 6.402 8.453 -10.938 1 97.06 101 LYS B O 1
ATOM 2978 N N . GLN B 1 102 ? 7.852 9.516 -9.609 1 96.88 102 GLN B N 1
ATOM 2979 C CA . GLN B 1 102 ? 8.711 8.352 -9.422 1 96.88 102 GLN B CA 1
ATOM 2980 C C . GLN B 1 102 ? 8 7.266 -8.617 1 96.88 102 GLN B C 1
ATOM 2982 O O . GLN B 1 102 ? 8.164 6.074 -8.883 1 96.88 102 GLN B O 1
ATOM 2987 N N . VAL B 1 103 ? 7.258 7.707 -7.688 1 98.25 103 VAL B N 1
ATOM 2988 C CA . VAL B 1 103 ? 6.508 6.781 -6.848 1 98.25 103 VAL B CA 1
ATOM 2989 C C . VAL B 1 103 ? 5.461 6.051 -7.688 1 98.25 103 VAL B C 1
ATOM 2991 O O . VAL B 1 103 ? 5.273 4.84 -7.539 1 98.25 103 VAL B O 1
ATOM 2994 N N . GLU B 1 104 ? 4.766 6.805 -8.516 1 98.5 104 GLU B N 1
ATOM 2995 C CA . GLU B 1 104 ? 3.771 6.199 -9.391 1 98.5 104 GLU B CA 1
ATOM 2996 C C . GLU B 1 104 ? 4.395 5.113 -10.266 1 98.5 104 GLU B C 1
ATOM 2998 O O . GLU B 1 104 ? 3.811 4.043 -10.445 1 98.5 104 GLU B O 1
ATOM 3003 N N . LYS B 1 105 ? 5.547 5.363 -10.805 1 97.81 105 LYS B N 1
ATOM 3004 C CA . LYS B 1 105 ? 6.254 4.363 -11.602 1 97.81 105 LYS B CA 1
ATOM 3005 C C . LYS B 1 105 ? 6.574 3.125 -10.766 1 97.81 105 LYS B C 1
ATOM 3007 O O . LYS B 1 105 ? 6.426 1.998 -11.242 1 97.81 105 LYS B O 1
ATOM 3012 N N . MET B 1 106 ? 7.027 3.332 -9.586 1 98.19 106 MET B N 1
ATOM 3013 C CA . MET B 1 106 ? 7.371 2.23 -8.688 1 98.19 106 MET B CA 1
ATOM 3014 C C . MET B 1 106 ? 6.145 1.386 -8.367 1 98.19 106 MET B C 1
ATOM 3016 O O . MET B 1 106 ? 6.207 0.156 -8.398 1 98.19 106 MET B O 1
ATOM 3020 N N . PHE B 1 107 ? 4.996 2.008 -8.086 1 98.81 107 PHE B N 1
ATOM 3021 C CA . PHE B 1 107 ? 3.766 1.28 -7.797 1 98.81 107 PHE B CA 1
ATOM 3022 C C . PHE B 1 107 ? 3.297 0.504 -9.023 1 98.81 107 PHE B C 1
ATOM 3024 O O . PHE B 1 107 ? 2.75 -0.593 -8.898 1 98.81 107 PHE B O 1
ATOM 3031 N N . ALA B 1 108 ? 3.471 1.1 -10.195 1 98.75 108 ALA B N 1
ATOM 3032 C CA . ALA B 1 108 ? 3.078 0.434 -11.43 1 98.75 108 ALA B CA 1
ATOM 3033 C C . ALA B 1 108 ? 3.754 -0.929 -11.562 1 98.75 108 ALA B C 1
ATOM 3035 O O . ALA B 1 108 ? 3.139 -1.893 -12.023 1 98.75 108 ALA B O 1
ATOM 3036 N N . VAL B 1 109 ? 4.934 -1.038 -11.109 1 98.38 109 VAL B N 1
ATOM 3037 C CA . VAL B 1 109 ? 5.695 -2.279 -11.203 1 98.38 109 VAL B CA 1
ATOM 3038 C C . VAL B 1 109 ? 5.414 -3.154 -9.984 1 98.38 109 VAL B C 1
ATOM 3040 O O . VAL B 1 109 ? 4.988 -4.305 -10.125 1 98.38 109 VAL B O 1
ATOM 3043 N N . ASN B 1 110 ? 5.574 -2.607 -8.781 1 98.62 110 ASN B N 1
ATOM 3044 C CA . ASN B 1 110 ? 5.637 -3.377 -7.547 1 98.62 110 ASN B CA 1
ATOM 3045 C C . ASN B 1 110 ? 4.258 -3.867 -7.121 1 98.62 110 ASN B C 1
ATOM 3047 O O . ASN B 1 110 ? 4.141 -4.863 -6.402 1 98.62 110 ASN B O 1
ATOM 3051 N N . VAL B 1 111 ? 3.24 -3.137 -7.523 1 98.88 111 VAL B N 1
ATOM 3052 C CA . VAL B 1 111 ? 1.92 -3.418 -6.973 1 98.88 111 VAL B CA 1
ATOM 3053 C C . VAL B 1 111 ? 0.946 -3.746 -8.102 1 98.88 111 VAL B C 1
ATOM 3055 O O . VAL B 1 111 ? 0.319 -4.809 -8.102 1 98.88 111 VAL B O 1
ATOM 3058 N N . PHE B 1 112 ? 0.895 -2.895 -9.117 1 98.88 112 PHE B N 1
ATOM 3059 C CA . PHE B 1 112 ? -0.084 -3.1 -10.172 1 98.88 112 PHE B CA 1
ATOM 3060 C C . PHE B 1 112 ? 0.356 -4.219 -11.109 1 98.88 112 PHE B C 1
ATOM 3062 O O . PHE B 1 112 ? -0.48 -4.895 -11.711 1 98.88 112 PHE B O 1
ATOM 3069 N N . GLY B 1 113 ? 1.664 -4.426 -11.25 1 98.75 113 GLY B N 1
ATOM 3070 C CA . GLY B 1 113 ? 2.178 -5.543 -12.023 1 98.75 113 GLY B CA 1
ATOM 3071 C C . GLY B 1 113 ? 1.624 -6.883 -11.578 1 98.75 113 GLY B C 1
ATOM 3072 O O . GLY B 1 113 ? 0.963 -7.578 -12.352 1 98.75 113 GLY B O 1
ATOM 3073 N N . PRO B 1 114 ? 1.854 -7.211 -10.32 1 98.88 114 PRO B N 1
ATOM 3074 C CA . PRO B 1 114 ? 1.284 -8.453 -9.781 1 98.88 114 PRO B CA 1
ATOM 3075 C C . PRO B 1 114 ? -0.228 -8.539 -9.977 1 98.88 114 PRO B C 1
ATOM 3077 O O . PRO B 1 114 ? -0.75 -9.609 -10.305 1 98.88 114 PRO B O 1
ATOM 3080 N N . MET B 1 115 ? -0.958 -7.457 -9.75 1 98.88 115 MET B N 1
ATOM 3081 C CA . MET B 1 115 ? -2.408 -7.457 -9.922 1 98.88 115 MET B CA 1
ATOM 3082 C C . MET B 1 115 ? -2.785 -7.812 -11.359 1 98.88 115 MET B C 1
ATOM 3084 O O . MET B 1 115 ? -3.709 -8.594 -11.586 1 98.88 115 MET B O 1
ATOM 3088 N N . ARG B 1 116 ? -2.059 -7.188 -12.281 1 98.62 116 ARG B N 1
ATOM 3089 C CA . ARG B 1 116 ? -2.318 -7.441 -13.695 1 98.62 116 ARG B CA 1
ATOM 3090 C C . ARG B 1 116 ? -2.066 -8.906 -14.039 1 98.62 116 ARG B C 1
ATOM 3092 O O . ARG B 1 116 ? -2.867 -9.531 -14.742 1 98.62 116 ARG B O 1
ATOM 3099 N N . LEU B 1 117 ? -0.997 -9.461 -13.562 1 98.81 117 LEU B N 1
ATOM 3100 C CA . LEU B 1 117 ? -0.645 -10.844 -13.852 1 98.81 117 LEU B CA 1
ATOM 3101 C C . LEU B 1 117 ? -1.696 -11.797 -13.289 1 98.81 117 LEU B C 1
ATOM 3103 O O . LEU B 1 117 ? -2.145 -12.711 -13.984 1 98.81 117 LEU B O 1
ATOM 3107 N N . VAL B 1 118 ? -2.129 -11.594 -12.062 1 98.75 118 VAL B N 1
ATOM 3108 C CA . VAL B 1 118 ? -3.129 -12.461 -11.445 1 98.75 118 VAL B CA 1
ATOM 3109 C C . VAL B 1 118 ? -4.445 -12.352 -12.211 1 98.75 118 VAL B C 1
ATOM 3111 O O . VAL B 1 118 ? -5.109 -13.359 -12.469 1 98.75 118 VAL B O 1
ATOM 3114 N N . HIS B 1 119 ? -4.805 -11.141 -12.578 1 98.44 119 HIS B N 1
ATOM 3115 C CA . HIS B 1 119 ? -6.043 -10.945 -13.32 1 98.44 119 HIS B CA 1
ATOM 3116 C C . HIS B 1 119 ? -6.059 -11.789 -14.594 1 98.44 119 HIS B C 1
ATOM 3118 O O . HIS B 1 119 ? -7.059 -12.438 -14.906 1 98.44 119 HIS B O 1
ATOM 3124 N N . HIS B 1 120 ? -4.98 -11.859 -15.281 1 98.38 120 HIS B N 1
ATOM 3125 C CA . HIS B 1 120 ? -4.949 -12.477 -16.594 1 98.38 120 HIS B CA 1
ATOM 3126 C C . HIS B 1 120 ? -4.609 -13.961 -16.5 1 98.38 120 HIS B C 1
ATOM 3128 O O . HIS B 1 120 ? -4.93 -14.742 -17.406 1 98.38 120 HIS B O 1
ATOM 3134 N N . LEU B 1 121 ? -4.008 -14.422 -15.352 1 98.69 121 LEU B N 1
ATOM 3135 C CA . LEU B 1 121 ? -3.43 -15.758 -15.359 1 98.69 121 LEU B CA 1
ATOM 3136 C C . LEU B 1 121 ? -4.082 -16.641 -14.305 1 98.69 121 LEU B C 1
ATOM 3138 O O . LEU B 1 121 ? -3.768 -17.828 -14.195 1 98.69 121 LEU B O 1
ATOM 3142 N N . HIS B 1 122 ? -5.016 -16.094 -13.484 1 98.44 122 HIS B N 1
ATOM 3143 C CA . HIS B 1 122 ? -5.523 -16.828 -12.328 1 98.44 122 HIS B CA 1
ATOM 3144 C C . HIS B 1 122 ? -6.172 -18.141 -12.75 1 98.44 122 HIS B C 1
ATOM 3146 O O . HIS B 1 122 ? -6.113 -19.125 -12.023 1 98.44 122 HIS B O 1
ATOM 3152 N N . ARG B 1 123 ? -6.719 -18.219 -13.969 1 97.94 123 ARG B N 1
ATOM 3153 C CA . ARG B 1 123 ? -7.371 -19.453 -14.398 1 97.94 123 ARG B CA 1
ATOM 3154 C C . ARG B 1 123 ? -6.344 -20.547 -14.656 1 97.94 123 ARG B C 1
ATOM 3156 O O . ARG B 1 123 ? -6.621 -21.734 -14.43 1 97.94 123 ARG B O 1
ATOM 3163 N N . MET B 1 124 ? -5.195 -20.203 -15.148 1 98.31 124 MET B N 1
ATOM 3164 C CA . MET B 1 124 ? -4.133 -21.188 -15.367 1 98.31 124 MET B CA 1
ATOM 3165 C C . MET B 1 124 ? -3.627 -21.734 -14.031 1 98.31 124 MET B C 1
ATOM 3167 O O . MET B 1 124 ? -3.217 -22.891 -13.953 1 98.31 124 MET B O 1
ATOM 3171 N N . LEU B 1 125 ? -3.645 -20.891 -12.992 1 98.5 125 LEU B N 1
ATOM 3172 C CA . LEU B 1 125 ? -3.238 -21.312 -11.656 1 98.5 125 LEU B CA 1
ATOM 3173 C C . LEU B 1 125 ? -4.285 -22.234 -11.039 1 98.5 125 LEU B C 1
ATOM 3175 O O . LEU B 1 125 ? -3.943 -23.203 -10.359 1 98.5 125 LEU B O 1
ATOM 3179 N N . ILE B 1 126 ? -5.531 -21.906 -11.266 1 98.06 126 ILE B N 1
ATOM 3180 C CA . ILE B 1 126 ? -6.633 -22.734 -10.766 1 98.06 126 ILE B CA 1
ATOM 3181 C C . ILE B 1 126 ? -6.598 -24.094 -11.445 1 98.06 126 ILE B C 1
ATOM 3183 O O . ILE B 1 126 ? -6.906 -25.109 -10.812 1 98.06 126 ILE B O 1
ATOM 3187 N N . ALA B 1 127 ? -6.172 -24.141 -12.711 1 97.06 127 ALA B N 1
ATOM 3188 C CA . ALA B 1 127 ? -6.152 -25.375 -13.492 1 97.06 127 ALA B CA 1
ATOM 3189 C C . ALA B 1 127 ? -5.043 -26.312 -13.016 1 97.06 127 ALA B C 1
ATOM 3191 O O . ALA B 1 127 ? -5.066 -27.516 -13.305 1 97.06 127 ALA B O 1
ATOM 3192 N N . ALA B 1 128 ? -4.047 -25.797 -12.32 1 96.25 128 ALA B N 1
ATOM 3193 C CA . ALA B 1 128 ? -2.961 -26.609 -11.789 1 96.25 128 ALA B CA 1
ATOM 3194 C C . ALA B 1 128 ? -3.428 -27.438 -10.594 1 96.25 128 ALA B C 1
ATOM 3196 O O . ALA B 1 128 ? -4.336 -27.031 -9.875 1 96.25 128 ALA B O 1
ATOM 3197 N N . PRO B 1 129 ? -2.863 -28.609 -10.414 1 93.31 129 PRO B N 1
ATOM 3198 C CA . PRO B 1 129 ? -3.24 -29.422 -9.25 1 93.31 129 PRO B CA 1
ATOM 3199 C C . PRO B 1 129 ? -3.053 -28.688 -7.93 1 93.31 129 PRO B C 1
ATOM 3201 O O . PRO B 1 129 ? -3.842 -28.859 -7 1 93.31 129 PRO B O 1
ATOM 3204 N N . ARG B 1 130 ? -2.02 -27.859 -7.914 1 94.38 130 ARG B N 1
ATOM 3205 C CA . ARG B 1 130 ? -1.711 -27.062 -6.742 1 94.38 130 ARG B CA 1
ATOM 3206 C C . ARG B 1 130 ? -1.087 -25.719 -7.141 1 94.38 130 ARG B C 1
ATOM 3208 O O . ARG B 1 130 ? 0.129 -25.547 -7.043 1 94.38 130 ARG B O 1
ATOM 3215 N N . GLY B 1 131 ? -1.924 -24.781 -7.547 1 97.69 131 GLY B N 1
ATOM 3216 C CA . GLY B 1 131 ? -1.399 -23.484 -7.941 1 97.69 131 GLY B CA 1
ATOM 3217 C C . GLY B 1 131 ? -0.852 -22.688 -6.777 1 97.69 131 GLY B C 1
ATOM 3218 O O . GLY B 1 131 ? -1.419 -22.703 -5.684 1 97.69 131 GLY B O 1
ATOM 3219 N N . VAL B 1 132 ? 0.333 -22.031 -6.945 1 98.81 132 VAL B N 1
ATOM 3220 C CA . VAL B 1 132 ? 0.962 -21.219 -5.906 1 98.81 132 VAL B CA 1
ATOM 3221 C C . VAL B 1 132 ? 1.335 -19.859 -6.473 1 98.81 132 VAL B C 1
ATOM 3223 O O . VAL B 1 132 ? 1.939 -19.766 -7.543 1 98.81 132 VAL B O 1
ATOM 3226 N N . ILE B 1 133 ? 0.895 -18.844 -5.832 1 98.88 133 ILE B N 1
ATOM 3227 C CA . ILE B 1 133 ? 1.33 -17.484 -6.121 1 98.88 133 ILE B CA 1
ATOM 3228 C C . ILE B 1 133 ? 2.283 -17 -5.031 1 98.88 133 ILE B C 1
ATOM 3230 O O . ILE B 1 133 ? 1.96 -17.062 -3.842 1 98.88 133 ILE B O 1
ATOM 3234 N N . VAL B 1 134 ? 3.453 -16.578 -5.418 1 98.94 134 VAL B N 1
ATOM 3235 C CA . VAL B 1 134 ? 4.469 -16.062 -4.504 1 98.94 134 VAL B CA 1
ATOM 3236 C C . VAL B 1 134 ? 4.695 -14.578 -4.773 1 98.94 134 VAL B C 1
ATOM 3238 O O . VAL B 1 134 ? 5.027 -14.188 -5.898 1 98.94 134 VAL B O 1
ATOM 3241 N N . ASN B 1 135 ? 4.465 -13.75 -3.809 1 98.81 135 ASN B N 1
ATOM 3242 C CA . ASN B 1 135 ? 4.805 -12.328 -3.873 1 98.81 135 ASN B CA 1
ATOM 3243 C C . ASN B 1 135 ? 6.121 -12.039 -3.16 1 98.81 135 ASN B C 1
ATOM 3245 O O . ASN B 1 135 ? 6.246 -12.273 -1.958 1 98.81 135 ASN B O 1
ATOM 3249 N N . ILE B 1 136 ? 7.074 -11.531 -3.877 1 97.94 136 ILE B N 1
ATOM 3250 C CA . ILE B 1 136 ? 8.336 -11.156 -3.25 1 97.94 136 ILE B CA 1
ATOM 3251 C C . ILE B 1 136 ? 8.188 -9.812 -2.541 1 97.94 136 ILE B C 1
ATOM 3253 O O . ILE B 1 136 ? 8.242 -8.758 -3.178 1 97.94 136 ILE B O 1
ATOM 3257 N N . GLY B 1 137 ? 8.016 -9.93 -1.277 1 96.88 137 GLY B N 1
ATOM 3258 C CA . GLY B 1 137 ? 7.859 -8.75 -0.446 1 96.88 137 GLY B CA 1
ATOM 3259 C C . GLY B 1 137 ? 9.148 -8.305 0.211 1 96.88 137 GLY B C 1
ATOM 3260 O O . GLY B 1 137 ? 10.227 -8.398 -0.387 1 96.88 137 GLY B O 1
ATOM 3261 N N . SER B 1 138 ? 9.031 -7.699 1.384 1 94.5 138 SER B N 1
ATOM 3262 C CA . SER B 1 138 ? 10.172 -7.117 2.092 1 94.5 138 SER B CA 1
ATOM 3263 C C . SER B 1 138 ? 9.836 -6.863 3.557 1 94.5 138 SER B C 1
ATOM 3265 O O . SER B 1 138 ? 8.664 -6.684 3.91 1 94.5 138 SER B O 1
ATOM 3267 N N . ILE B 1 139 ? 10.852 -6.809 4.332 1 93.44 139 ILE B N 1
ATOM 3268 C CA . ILE B 1 139 ? 10.695 -6.336 5.703 1 93.44 139 ILE B CA 1
ATOM 3269 C C . ILE B 1 139 ? 10.281 -4.863 5.699 1 93.44 139 ILE B C 1
ATOM 3271 O O . ILE B 1 139 ? 9.664 -4.383 6.648 1 93.44 139 ILE B O 1
ATOM 3275 N N . GLY B 1 140 ? 10.586 -4.184 4.602 1 94.12 140 GLY B N 1
ATOM 3276 C CA . GLY B 1 140 ? 10.164 -2.801 4.449 1 94.12 140 GLY B CA 1
ATOM 3277 C C . GLY B 1 140 ? 8.656 -2.639 4.418 1 94.12 140 GLY B C 1
ATOM 3278 O O . GLY B 1 140 ? 8.141 -1.531 4.594 1 94.12 140 GLY B O 1
ATOM 3279 N N . GLY B 1 141 ? 7.938 -3.686 4.188 1 96.19 141 GLY B N 1
ATOM 3280 C CA . GLY B 1 141 ? 6.484 -3.662 4.238 1 96.19 141 GLY B CA 1
ATOM 3281 C C . GLY B 1 141 ? 5.934 -3.896 5.633 1 96.19 141 GLY B C 1
ATOM 3282 O O . GLY B 1 141 ? 4.715 -3.898 5.832 1 96.19 141 GLY B O 1
ATOM 3283 N N . VAL B 1 142 ? 6.855 -4.102 6.582 1 94.75 142 VAL B N 1
ATOM 3284 C CA . VAL B 1 142 ? 6.465 -4.398 7.957 1 94.75 142 VAL B CA 1
ATOM 3285 C C . VAL B 1 142 ? 6.973 -3.297 8.891 1 94.75 142 VAL B C 1
ATOM 3287 O O . VAL B 1 142 ? 6.238 -2.828 9.758 1 94.75 142 VAL B O 1
ATOM 3290 N N . CYS B 1 143 ? 8.164 -2.834 8.664 1 94.75 143 CYS B N 1
ATOM 3291 C CA . CYS B 1 143 ? 8.734 -1.793 9.516 1 94.75 143 CYS B CA 1
ATOM 3292 C C . CYS B 1 143 ? 8.898 -0.49 8.742 1 94.75 143 CYS B C 1
ATOM 3294 O O . CYS B 1 143 ? 9.141 -0.507 7.531 1 94.75 143 CYS B O 1
ATOM 3296 N N . PRO B 1 144 ? 8.805 0.62 9.422 1 96.06 144 PRO B N 1
ATOM 3297 C CA . PRO B 1 144 ? 8.938 1.927 8.773 1 96.06 144 PRO B CA 1
ATOM 3298 C C . PRO B 1 144 ? 10.391 2.328 8.539 1 96.06 144 PRO B C 1
ATOM 3300 O O . PRO B 1 144 ? 10.852 3.34 9.07 1 96.06 144 PRO B O 1
ATOM 3303 N N . TYR B 1 145 ? 11.031 1.661 7.656 1 94 145 TYR B N 1
ATOM 3304 C CA . TYR B 1 145 ? 12.438 1.917 7.363 1 94 145 TYR B CA 1
ATOM 3305 C C . TYR B 1 145 ? 12.625 3.309 6.77 1 94 145 TYR B C 1
ATOM 3307 O O . TYR B 1 145 ? 11.984 3.66 5.777 1 94 145 TYR B O 1
ATOM 3315 N N . VAL B 1 146 ? 13.523 4.082 7.355 1 96.25 146 VAL B N 1
ATOM 3316 C CA . VAL B 1 146 ? 13.734 5.484 7.023 1 96.25 146 VAL B CA 1
ATOM 3317 C C . VAL B 1 146 ? 14.344 5.602 5.629 1 96.25 146 VAL B C 1
ATOM 3319 O O . VAL B 1 146 ? 15.07 4.711 5.184 1 96.25 146 VAL B O 1
ATOM 3322 N N . PHE B 1 147 ? 14.008 6.652 4.855 1 95.94 147 PHE B N 1
ATOM 3323 C CA . PHE B 1 147 ? 14.453 6.988 3.512 1 95.94 147 PHE B CA 1
ATOM 3324 C C . PHE B 1 147 ? 13.766 6.113 2.473 1 95.94 147 PHE B C 1
ATOM 3326 O O . PHE B 1 147 ? 14.078 6.188 1.282 1 95.94 147 PHE B O 1
ATOM 3333 N N . GLY B 1 148 ? 12.812 5.301 2.879 1 96.06 148 GLY B N 1
ATOM 3334 C CA . GLY B 1 148 ? 12.125 4.398 1.972 1 96.06 148 GLY B CA 1
ATOM 3335 C C . GLY B 1 148 ? 10.617 4.414 2.143 1 96.06 148 GLY B C 1
ATOM 3336 O O . GLY B 1 148 ? 9.953 3.389 1.972 1 96.06 148 GLY B O 1
ATOM 3337 N N . ALA B 1 149 ? 10.086 5.535 2.516 1 98 149 ALA B N 1
ATOM 3338 C CA . ALA B 1 149 ? 8.68 5.629 2.889 1 98 149 ALA B CA 1
ATOM 3339 C C . ALA B 1 149 ? 7.777 5.109 1.773 1 98 149 ALA B C 1
ATOM 3341 O O . ALA B 1 149 ? 6.887 4.293 2.016 1 98 149 ALA B O 1
ATOM 3342 N N . SER B 1 150 ? 8.008 5.605 0.544 1 98.25 150 SER B N 1
ATOM 3343 C CA . SER B 1 150 ? 7.141 5.203 -0.562 1 98.25 150 SER B CA 1
ATOM 3344 C C . SER B 1 150 ? 7.391 3.75 -0.956 1 98.25 150 SER B C 1
ATOM 3346 O O . SER B 1 150 ? 6.461 3.031 -1.319 1 98.25 150 SER B O 1
ATOM 3348 N N . TYR B 1 151 ? 8.625 3.271 -0.911 1 97.5 151 TYR B N 1
ATOM 3349 C CA . TYR B 1 151 ? 8.93 1.866 -1.161 1 97.5 151 TYR B CA 1
ATOM 3350 C C . TYR B 1 151 ? 8.258 0.97 -0.129 1 97.5 151 TYR B C 1
ATOM 3352 O O . TYR B 1 151 ? 7.637 -0.034 -0.481 1 97.5 151 TYR B O 1
ATOM 3360 N N . ASN B 1 152 ? 8.398 1.353 1.152 1 98.12 152 ASN B N 1
ATOM 3361 C CA . ASN B 1 152 ? 7.715 0.632 2.221 1 98.12 152 ASN B CA 1
ATOM 3362 C C . ASN B 1 152 ? 6.223 0.499 1.94 1 98.12 152 ASN B C 1
ATOM 3364 O O . ASN B 1 152 ? 5.633 -0.56 2.172 1 98.12 152 ASN B O 1
ATOM 3368 N N . ALA B 1 153 ? 5.68 1.565 1.458 1 98.75 153 ALA B N 1
ATOM 3369 C CA . ALA B 1 153 ? 4.254 1.588 1.148 1 98.75 153 ALA B CA 1
ATOM 3370 C C . ALA B 1 153 ? 3.912 0.573 0.062 1 98.75 153 ALA B C 1
ATOM 3372 O O . ALA B 1 153 ? 2.885 -0.104 0.137 1 98.75 153 ALA B O 1
ATOM 3373 N N . THR B 1 154 ? 4.715 0.444 -0.991 1 98.69 154 THR B N 1
ATOM 3374 C CA . THR B 1 154 ? 4.461 -0.52 -2.057 1 98.69 154 THR B CA 1
ATOM 3375 C C . THR B 1 154 ? 4.461 -1.944 -1.509 1 98.69 154 THR B C 1
ATOM 3377 O O . THR B 1 154 ? 3.607 -2.756 -1.877 1 98.69 154 THR B O 1
ATOM 3380 N N . LYS B 1 155 ? 5.41 -2.221 -0.682 1 98.56 155 LYS B N 1
ATOM 3381 C CA . LYS B 1 155 ? 5.543 -3.582 -0.169 1 98.56 155 LYS B CA 1
ATOM 3382 C C . LYS B 1 155 ? 4.426 -3.908 0.816 1 98.56 155 LYS B C 1
ATOM 3384 O O . LYS B 1 155 ? 3.924 -5.035 0.842 1 98.56 155 LYS B O 1
ATOM 3389 N N . ALA B 1 156 ? 4.035 -2.916 1.595 1 98.69 156 ALA B N 1
ATOM 3390 C CA . ALA B 1 156 ? 2.867 -3.113 2.449 1 98.69 156 ALA B CA 1
ATOM 3391 C C . ALA B 1 156 ? 1.617 -3.377 1.614 1 98.69 156 ALA B C 1
ATOM 3393 O O . ALA B 1 156 ? 0.812 -4.246 1.95 1 98.69 156 ALA B O 1
ATOM 3394 N N . ALA B 1 157 ? 1.458 -2.582 0.58 1 98.88 157 ALA B N 1
ATOM 3395 C CA . ALA B 1 157 ? 0.325 -2.766 -0.323 1 98.88 157 ALA B CA 1
ATOM 3396 C C . ALA B 1 157 ? 0.329 -4.164 -0.929 1 98.88 157 ALA B C 1
ATOM 3398 O O . ALA B 1 157 ? -0.702 -4.844 -0.953 1 98.88 157 ALA B O 1
ATOM 3399 N N . LEU B 1 158 ? 1.455 -4.605 -1.366 1 98.81 158 LEU B N 1
ATOM 3400 C CA . LEU B 1 158 ? 1.593 -5.926 -1.975 1 98.81 158 LEU B CA 1
ATOM 3401 C C . LEU B 1 158 ? 1.243 -7.023 -0.975 1 98.81 158 LEU B C 1
ATOM 3403 O O . LEU B 1 158 ? 0.51 -7.957 -1.305 1 98.81 158 LEU B O 1
ATOM 3407 N N . HIS B 1 159 ? 1.811 -6.918 0.258 1 98.62 159 HIS B N 1
ATOM 3408 C CA . HIS B 1 159 ? 1.509 -7.895 1.3 1 98.62 159 HIS B CA 1
ATOM 3409 C C . HIS B 1 159 ? 0.007 -7.996 1.541 1 98.62 159 HIS B C 1
ATOM 3411 O O . HIS B 1 159 ? -0.545 -9.102 1.585 1 98.62 159 HIS B O 1
ATOM 3417 N N . HIS B 1 160 ? -0.56 -6.844 1.688 1 98.62 160 HIS B N 1
ATOM 3418 C CA . HIS B 1 160 ? -1.959 -6.844 2.102 1 98.62 160 HIS B CA 1
ATOM 3419 C C . HIS B 1 160 ? -2.871 -7.277 0.959 1 98.62 160 HIS B C 1
ATOM 3421 O O . HIS B 1 160 ? -3.873 -7.957 1.185 1 98.62 160 HIS B O 1
ATOM 3427 N N . TRP B 1 161 ? -2.594 -6.828 -0.258 1 98.81 161 TRP B N 1
ATOM 3428 C CA . TRP B 1 161 ? -3.289 -7.359 -1.425 1 98.81 161 TRP B CA 1
ATOM 3429 C C . TRP B 1 161 ? -3.16 -8.875 -1.491 1 98.81 161 TRP B C 1
ATOM 3431 O O . TRP B 1 161 ? -4.148 -9.586 -1.693 1 98.81 161 TRP B O 1
ATOM 3441 N N . GLY B 1 162 ? -1.972 -9.391 -1.277 1 98.75 162 GLY B N 1
ATOM 3442 C CA . GLY B 1 162 ? -1.715 -10.82 -1.253 1 98.75 162 GLY B CA 1
ATOM 3443 C C . GLY B 1 162 ? -2.512 -11.555 -0.189 1 98.75 162 GLY B C 1
ATOM 3444 O O . GLY B 1 162 ? -2.99 -12.664 -0.419 1 98.75 162 GLY B O 1
ATOM 3445 N N . ASN B 1 163 ? -2.646 -10.953 0.972 1 98.38 163 ASN B N 1
ATOM 3446 C CA . ASN B 1 163 ? -3.451 -11.547 2.033 1 98.38 163 ASN B CA 1
ATOM 3447 C C . ASN B 1 163 ? -4.898 -11.75 1.592 1 98.38 163 ASN B C 1
ATOM 3449 O O . ASN B 1 163 ? -5.488 -12.805 1.85 1 98.38 163 ASN B O 1
ATOM 3453 N N . THR B 1 164 ? -5.484 -10.719 1.001 1 98.44 164 THR B N 1
ATOM 3454 C CA . THR B 1 164 ? -6.867 -10.836 0.557 1 98.44 164 THR B CA 1
ATOM 3455 C C . THR B 1 164 ? -6.988 -11.828 -0.593 1 98.44 164 THR B C 1
ATOM 3457 O O . THR B 1 164 ? -7.93 -12.625 -0.636 1 98.44 164 THR B O 1
ATOM 3460 N N . LEU B 1 165 ? -6.043 -11.766 -1.49 1 98.69 165 LEU B N 1
ATOM 3461 C CA . LEU B 1 165 ? -6 -12.727 -2.586 1 98.69 165 LEU B CA 1
ATOM 3462 C C . LEU B 1 165 ? -5.977 -14.156 -2.053 1 98.69 165 LEU B C 1
ATOM 3464 O O . LEU B 1 165 ? -6.66 -15.031 -2.588 1 98.69 165 LEU B O 1
ATOM 3468 N N . ARG B 1 166 ? -5.199 -14.422 -1.032 1 98.44 166 ARG B N 1
ATOM 3469 C CA . ARG B 1 166 ? -5.094 -15.734 -0.417 1 98.44 166 ARG B CA 1
ATOM 3470 C C . ARG B 1 166 ? -6.461 -16.25 0.034 1 98.44 166 ARG B C 1
ATOM 3472 O O . ARG B 1 166 ? -6.836 -17.375 -0.266 1 98.44 166 ARG B O 1
ATOM 3479 N N . VAL B 1 167 ? -7.184 -15.359 0.706 1 98 167 VAL B N 1
ATOM 3480 C CA . VAL B 1 167 ? -8.508 -15.719 1.207 1 98 167 VAL B CA 1
ATOM 3481 C C . VAL B 1 167 ? -9.438 -16.016 0.036 1 98 167 VAL B C 1
ATOM 3483 O O . VAL B 1 167 ? -10.141 -17.031 0.035 1 98 167 VAL B O 1
ATOM 3486 N N . GLU B 1 168 ? -9.406 -15.242 -0.979 1 98.25 168 GLU B N 1
ATOM 3487 C CA . GLU B 1 168 ? -10.352 -15.312 -2.09 1 98.25 168 GLU B CA 1
ATOM 3488 C C . GLU B 1 168 ? -10.047 -16.5 -3 1 98.25 168 GLU B C 1
ATOM 3490 O O . GLU B 1 168 ? -10.945 -17.047 -3.637 1 98.25 168 GLU B O 1
ATOM 3495 N N . MET B 1 169 ? -8.805 -16.938 -3.043 1 97.81 169 MET B N 1
ATOM 3496 C CA . MET B 1 169 ? -8.414 -17.984 -3.99 1 97.81 169 MET B CA 1
ATOM 3497 C C . MET B 1 169 ? -8.414 -19.344 -3.326 1 97.81 169 MET B C 1
ATOM 3499 O O . MET B 1 169 ? -8.367 -20.375 -4.008 1 97.81 169 MET B O 1
ATOM 3503 N N . LYS B 1 170 ? -8.5 -19.359 -2.059 1 96.69 170 LYS B N 1
ATOM 3504 C CA . LYS B 1 170 ? -8.398 -20.594 -1.28 1 96.69 170 LYS B CA 1
ATOM 3505 C C . LYS B 1 170 ? -9.43 -21.625 -1.742 1 96.69 170 LYS B C 1
ATOM 3507 O O . LYS B 1 170 ? -9.109 -22.797 -1.919 1 96.69 170 LYS B O 1
ATOM 3512 N N . PRO B 1 171 ? -10.648 -21.219 -2.041 1 96.5 171 PRO B N 1
ATOM 3513 C CA . PRO B 1 171 ? -11.648 -22.203 -2.436 1 96.5 171 PRO B CA 1
ATOM 3514 C C . PRO B 1 171 ? -11.305 -22.906 -3.752 1 96.5 171 PRO B C 1
ATOM 3516 O O . PRO B 1 171 ? -11.852 -23.969 -4.051 1 96.5 171 PRO B O 1
ATOM 3519 N N . PHE B 1 172 ? -10.453 -22.328 -4.516 1 97.19 172 PHE B N 1
ATOM 3520 C CA . PHE B 1 172 ? -10.109 -22.875 -5.82 1 97.19 172 PHE B CA 1
ATOM 3521 C C . PHE B 1 172 ? -8.836 -23.719 -5.73 1 97.19 172 PHE B C 1
ATOM 3523 O O . PHE B 1 172 ? -8.305 -24.141 -6.754 1 97.19 172 PHE B O 1
ATOM 3530 N N . GLY B 1 173 ? -8.266 -23.797 -4.527 1 95.81 173 GLY B N 1
ATOM 3531 C CA . GLY B 1 173 ? -7.09 -24.625 -4.32 1 95.81 173 GLY B CA 1
ATOM 3532 C C . GLY B 1 173 ? -5.793 -23.906 -4.645 1 95.81 173 GLY B C 1
ATOM 3533 O O . GLY B 1 173 ? -4.746 -24.547 -4.789 1 95.81 173 GLY B O 1
ATOM 3534 N N . VAL B 1 174 ? -5.848 -22.641 -4.84 1 97.88 174 VAL B N 1
ATOM 3535 C CA . VAL B 1 174 ? -4.648 -21.859 -5.141 1 97.88 174 VAL B CA 1
ATOM 3536 C C . VAL B 1 174 ? -4.078 -21.281 -3.85 1 97.88 174 VAL B C 1
ATOM 3538 O O . VAL B 1 174 ? -4.812 -20.703 -3.045 1 97.88 174 VAL B O 1
ATOM 3541 N N . HIS B 1 175 ? -2.807 -21.438 -3.617 1 98.25 175 HIS B N 1
ATOM 3542 C CA . HIS B 1 175 ? -2.109 -20.922 -2.449 1 98.25 175 HIS B CA 1
ATOM 3543 C C . HIS B 1 175 ? -1.429 -19.594 -2.768 1 98.25 175 HIS B C 1
ATOM 3545 O O . HIS B 1 175 ? -0.934 -19.391 -3.879 1 98.25 175 HIS B O 1
ATOM 3551 N N . VAL B 1 176 ? -1.475 -18.688 -1.836 1 98.62 176 VAL B N 1
ATOM 3552 C CA . VAL B 1 176 ? -0.798 -17.406 -1.969 1 98.62 176 VAL B CA 1
ATOM 3553 C C . VAL B 1 176 ? 0.135 -17.188 -0.78 1 98.62 176 VAL B C 1
ATOM 3555 O O . VAL B 1 176 ? -0.288 -17.281 0.375 1 98.62 176 VAL B O 1
ATOM 3558 N N . VAL B 1 177 ? 1.399 -16.906 -1.072 1 98.69 177 VAL B N 1
ATOM 3559 C CA . VAL B 1 177 ? 2.398 -16.703 -0.029 1 98.69 177 VAL B CA 1
ATOM 3560 C C . VAL B 1 177 ? 3.082 -15.352 -0.226 1 98.69 177 VAL B C 1
ATOM 3562 O O . VAL B 1 177 ? 3.537 -15.031 -1.327 1 98.69 177 VAL B O 1
ATOM 3565 N N . ASN B 1 178 ? 3.084 -14.547 0.794 1 98.44 178 ASN B N 1
ATOM 3566 C CA . ASN B 1 178 ? 3.934 -13.367 0.842 1 98.44 178 ASN B CA 1
ATOM 3567 C C . ASN B 1 178 ? 5.301 -13.68 1.444 1 98.44 178 ASN B C 1
ATOM 3569 O O . ASN B 1 178 ? 5.391 -14.156 2.576 1 98.44 178 ASN B O 1
ATOM 3573 N N . ILE B 1 179 ? 6.34 -13.438 0.69 1 98.31 179 ILE B N 1
ATOM 3574 C CA . ILE B 1 179 ? 7.676 -13.531 1.261 1 98.31 179 ILE B CA 1
ATOM 3575 C C . ILE B 1 179 ? 8.031 -12.219 1.958 1 98.31 179 ILE B C 1
ATOM 3577 O O . ILE B 1 179 ? 7.992 -11.148 1.343 1 98.31 179 ILE B O 1
ATOM 3581 N N . ILE B 1 180 ? 8.273 -12.258 3.197 1 97.19 180 ILE B N 1
ATOM 3582 C CA . ILE B 1 180 ? 8.82 -11.117 3.916 1 97.19 180 ILE B CA 1
ATOM 3583 C C . ILE B 1 180 ? 10.344 -11.164 3.877 1 97.19 180 ILE B C 1
ATOM 3585 O O . ILE B 1 180 ? 10.984 -11.727 4.773 1 97.19 180 ILE B O 1
ATOM 3589 N N . SER B 1 181 ? 10.812 -10.586 2.83 1 93.38 181 SER B N 1
ATOM 3590 C CA . SER B 1 181 ? 12.227 -10.695 2.484 1 93.38 181 SER B CA 1
ATOM 3591 C C . SER B 1 181 ? 13.078 -9.758 3.334 1 93.38 181 SER B C 1
ATOM 3593 O O . SER B 1 181 ? 12.742 -8.578 3.484 1 93.38 181 SER B O 1
ATOM 3595 N N . GLY B 1 182 ? 14.086 -10.25 3.84 1 89.5 182 GLY B N 1
ATOM 3596 C CA . GLY B 1 182 ? 15.125 -9.414 4.422 1 89.5 182 GLY B CA 1
ATOM 3597 C C . GLY B 1 182 ? 16.062 -8.828 3.391 1 89.5 182 GLY B C 1
ATOM 3598 O O . GLY B 1 182 ? 15.719 -8.703 2.217 1 89.5 182 GLY B O 1
ATOM 3599 N N . GLU B 1 183 ? 17.219 -8.391 3.848 1 80.44 183 GLU B N 1
ATOM 3600 C CA . GLU B 1 183 ? 18.203 -7.801 2.934 1 80.44 183 GLU B CA 1
ATOM 3601 C C . GLU B 1 183 ? 18.891 -8.875 2.094 1 80.44 183 GLU B C 1
ATOM 3603 O O . GLU B 1 183 ? 19.391 -9.859 2.633 1 80.44 183 GLU B O 1
ATOM 3608 N N . VAL B 1 184 ? 18.641 -8.75 0.857 1 75.38 184 VAL B N 1
ATOM 3609 C CA . VAL B 1 184 ? 19.297 -9.625 -0.102 1 75.38 184 VAL B CA 1
ATOM 3610 C C . VAL B 1 184 ? 20.281 -8.82 -0.958 1 75.38 184 VAL B C 1
ATOM 3612 O O . VAL B 1 184 ? 19.984 -7.68 -1.325 1 75.38 184 VAL B O 1
ATOM 3615 N N . ALA B 1 185 ? 21.453 -9.367 -1.154 1 71.81 185 ALA B N 1
ATOM 3616 C CA . ALA B 1 185 ? 22.484 -8.703 -1.959 1 71.81 185 ALA B CA 1
ATOM 3617 C C . ALA B 1 185 ? 22.062 -8.633 -3.424 1 71.81 185 ALA B C 1
ATOM 3619 O O . ALA B 1 185 ? 22.344 -9.539 -4.207 1 71.81 185 ALA B O 1
ATOM 3620 N N . THR B 1 186 ? 21.281 -7.648 -3.652 1 68.62 186 THR B N 1
ATOM 3621 C CA . THR B 1 186 ? 20.781 -7.512 -5.02 1 68.62 186 THR B CA 1
ATOM 3622 C C . THR B 1 186 ? 20.984 -6.082 -5.52 1 68.62 186 THR B C 1
ATOM 3624 O O . THR B 1 186 ? 21.453 -5.215 -4.777 1 68.62 186 THR B O 1
ATOM 3627 N N . ASN B 1 187 ? 20.625 -6.004 -6.746 1 65.88 187 ASN B N 1
ATOM 3628 C CA . ASN B 1 187 ? 20.75 -4.715 -7.422 1 65.88 187 ASN B CA 1
ATOM 3629 C C . ASN B 1 187 ? 19.469 -3.891 -7.285 1 65.88 187 ASN B C 1
ATOM 3631 O O . ASN B 1 187 ? 19.094 -3.172 -8.211 1 65.88 187 ASN B O 1
ATOM 3635 N N . ILE B 1 188 ? 18.812 -3.971 -6.18 1 72.12 188 ILE B N 1
ATOM 3636 C CA . ILE B 1 188 ? 17.531 -3.291 -6.082 1 72.12 188 ILE B CA 1
ATOM 3637 C C . ILE B 1 188 ? 17.75 -1.781 -6.031 1 72.12 188 ILE B C 1
ATOM 3639 O O . ILE B 1 188 ? 16.891 -1.011 -6.465 1 72.12 188 ILE B O 1
ATOM 3643 N N . LEU B 1 189 ? 18.891 -1.411 -5.555 1 71.38 189 LEU B N 1
ATOM 3644 C CA . LEU B 1 189 ? 19.188 0.012 -5.453 1 71.38 189 LEU B CA 1
ATOM 3645 C C . LEU B 1 189 ? 19.969 0.494 -6.668 1 71.38 189 LEU B C 1
ATOM 3647 O O . LEU B 1 189 ? 20.453 1.625 -6.688 1 71.38 189 LEU B O 1
ATOM 3651 N N . LYS B 1 190 ? 20.094 -0.301 -7.672 1 74.12 190 LYS B N 1
ATOM 3652 C CA . LYS B 1 190 ? 20.938 -0.004 -8.836 1 74.12 190 LYS B CA 1
ATOM 3653 C C . LYS B 1 190 ? 20.531 1.326 -9.469 1 74.12 190 LYS B C 1
ATOM 3655 O O . LYS B 1 190 ? 21.391 2.127 -9.836 1 74.12 190 LYS B O 1
ATOM 3660 N N . SER B 1 191 ? 19.234 1.466 -9.609 1 76.38 191 SER B N 1
ATOM 3661 C CA . SER B 1 191 ? 18.781 2.707 -10.227 1 76.38 191 SER B CA 1
ATOM 3662 C C . SER B 1 191 ? 19.109 3.912 -9.344 1 76.38 191 SER B C 1
ATOM 3664 O O . SER B 1 191 ? 19.469 4.977 -9.852 1 76.38 191 SER B O 1
ATOM 3666 N N . ASP B 1 192 ? 18.984 3.838 -8.055 1 84.38 192 ASP B N 1
ATOM 3667 C CA . ASP B 1 192 ? 19.328 4.926 -7.145 1 84.38 192 ASP B CA 1
ATOM 3668 C C . ASP B 1 192 ? 20.812 5.281 -7.234 1 84.38 192 ASP B C 1
ATOM 3670 O O . ASP B 1 192 ? 21.172 6.461 -7.242 1 84.38 192 ASP B O 1
ATOM 3674 N N . VAL B 1 193 ? 21.641 4.234 -7.348 1 83.5 193 VAL B N 1
ATOM 3675 C CA . VAL B 1 193 ? 23.094 4.43 -7.465 1 83.5 193 VAL B CA 1
ATOM 3676 C C . VAL B 1 193 ? 23.422 5.062 -8.812 1 83.5 193 VAL B C 1
ATOM 3678 O O . VAL B 1 193 ? 24.156 6.047 -8.875 1 83.5 193 VAL B O 1
ATOM 3681 N N . ARG B 1 194 ? 22.844 4.523 -9.828 1 83.06 194 ARG B N 1
ATOM 3682 C CA . ARG B 1 194 ? 23.094 5.004 -11.18 1 83.06 194 ARG B CA 1
ATOM 3683 C C . ARG B 1 194 ? 22.703 6.469 -11.32 1 83.06 194 ARG B C 1
ATOM 3685 O O . ARG B 1 194 ? 23.422 7.258 -11.938 1 83.06 194 ARG B O 1
ATOM 3692 N N . ASP B 1 195 ? 21.562 6.809 -10.711 1 86.25 195 ASP B N 1
ATOM 3693 C CA . ASP B 1 195 ? 21.047 8.164 -10.844 1 86.25 195 ASP B CA 1
ATOM 3694 C C . ASP B 1 195 ? 21.672 9.102 -9.82 1 86.25 195 ASP B C 1
ATOM 3696 O O . ASP B 1 195 ? 21.375 10.297 -9.797 1 86.25 195 ASP B O 1
ATOM 3700 N N . ASN B 1 196 ? 22.562 8.602 -9.008 1 88.62 196 ASN B N 1
ATOM 3701 C CA . ASN B 1 196 ? 23.172 9.398 -7.953 1 88.62 196 ASN B CA 1
ATOM 3702 C C . ASN B 1 196 ? 22.125 10.172 -7.152 1 88.62 196 ASN B C 1
ATOM 3704 O O . ASN B 1 196 ? 22.219 11.391 -7.016 1 88.62 196 ASN B O 1
ATOM 3708 N N . ARG B 1 197 ? 21.234 9.438 -6.629 1 92.38 197 ARG B N 1
ATOM 3709 C CA . ARG B 1 197 ? 20.125 10.039 -5.883 1 92.38 197 ARG B CA 1
ATOM 3710 C C . ARG B 1 197 ? 20.641 10.836 -4.691 1 92.38 197 ARG B C 1
ATOM 3712 O O . ARG B 1 197 ? 21.453 10.336 -3.902 1 92.38 197 ARG B O 1
ATOM 3719 N N . THR B 1 198 ? 20.188 12.062 -4.625 1 94.81 198 THR B N 1
ATOM 3720 C CA . THR B 1 198 ? 20.531 12.938 -3.508 1 94.81 198 THR B CA 1
ATOM 3721 C C . THR B 1 198 ? 19.281 13.664 -2.998 1 94.81 198 THR B C 1
ATOM 3723 O O . THR B 1 198 ? 18.266 13.727 -3.693 1 94.81 198 THR B O 1
ATOM 3726 N N . LEU B 1 199 ? 19.359 14.086 -1.792 1 96.31 199 LEU B N 1
ATOM 3727 C CA . LEU B 1 199 ? 18.312 14.953 -1.284 1 96.31 199 LEU B CA 1
ATOM 3728 C C . LEU B 1 199 ? 18.25 16.266 -2.055 1 96.31 199 LEU B C 1
ATOM 3730 O O . LEU B 1 199 ? 19.297 16.766 -2.502 1 96.31 199 LEU B O 1
ATOM 3734 N N . PRO B 1 200 ? 17.016 16.781 -2.215 1 95.5 200 PRO B N 1
ATOM 3735 C CA . PRO B 1 200 ? 16.953 18.125 -2.795 1 95.5 200 PRO B CA 1
ATOM 3736 C C . PRO B 1 200 ? 17.734 19.156 -1.977 1 95.5 200 PRO B C 1
ATOM 3738 O O . PRO B 1 200 ? 17.875 19 -0.76 1 95.5 200 PRO B O 1
ATOM 3741 N N . GLU B 1 201 ? 18.172 20.203 -2.617 1 92.5 201 GLU B N 1
ATOM 3742 C CA . GLU B 1 201 ? 18.984 21.219 -1.977 1 92.5 201 GLU B CA 1
ATOM 3743 C C . GLU B 1 201 ? 18.234 21.906 -0.84 1 92.5 201 GLU B C 1
ATOM 3745 O O . GLU B 1 201 ? 18.812 22.25 0.187 1 92.5 201 GLU B O 1
ATOM 3750 N N . ASP B 1 202 ? 17 22.094 -0.993 1 94.25 202 ASP B N 1
ATOM 3751 C CA . ASP B 1 202 ? 16.219 22.828 -0.005 1 94.25 202 ASP B CA 1
ATOM 3752 C C . ASP B 1 202 ? 15.5 21.859 0.941 1 94.25 202 ASP B C 1
ATOM 3754 O O . ASP B 1 202 ? 14.555 22.266 1.633 1 94.25 202 ASP B O 1
ATOM 3758 N N . SER B 1 203 ? 15.977 20.641 1.036 1 97.44 203 SER B N 1
ATOM 3759 C CA . SER B 1 203 ? 15.328 19.656 1.896 1 97.44 203 SER B CA 1
ATOM 3760 C C . SER B 1 203 ? 15.5 20.016 3.369 1 97.44 203 SER B C 1
ATOM 3762 O O . SER B 1 203 ? 16.578 20.453 3.791 1 97.44 203 SER B O 1
ATOM 3764 N N . VAL B 1 204 ? 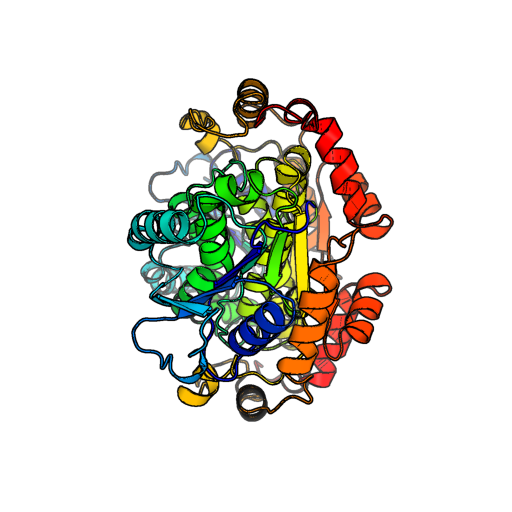14.484 19.781 4.152 1 97.44 204 VAL B N 1
ATOM 3765 C CA . VAL B 1 204 ? 14.578 19.969 5.594 1 97.44 204 VAL B CA 1
ATOM 3766 C C . VAL B 1 204 ? 15.5 18.922 6.199 1 97.44 204 VAL B C 1
ATOM 3768 O O . VAL B 1 204 ? 15.945 19.047 7.344 1 97.44 204 VAL B O 1
ATOM 3771 N N . TYR B 1 205 ? 15.852 17.906 5.414 1 97.56 205 TYR B N 1
ATOM 3772 C CA . TYR B 1 205 ? 16.734 16.828 5.859 1 97.56 205 TYR B CA 1
ATOM 3773 C C . TYR B 1 205 ? 18.172 17.094 5.422 1 97.56 205 TYR B C 1
ATOM 3775 O O . TYR B 1 205 ? 19.031 16.219 5.5 1 97.56 205 TYR B O 1
ATOM 3783 N N . ALA B 1 206 ? 18.5 18.25 4.992 1 95.81 206 ALA B N 1
ATOM 3784 C CA . ALA B 1 206 ? 19.797 18.609 4.43 1 95.81 206 ALA B CA 1
ATOM 3785 C C . ALA B 1 206 ? 20.922 18.234 5.379 1 95.81 206 ALA B C 1
ATOM 3787 O O . ALA B 1 206 ? 22 17.812 4.938 1 95.81 206 ALA B O 1
ATOM 3788 N N . PRO B 1 207 ? 20.75 18.344 6.66 1 95.62 207 PRO B N 1
ATOM 3789 C CA . PRO B 1 207 ? 21.812 17.953 7.578 1 95.62 207 PRO B CA 1
ATOM 3790 C C . PRO B 1 207 ? 22.172 16.469 7.496 1 95.62 207 PRO B C 1
ATOM 3792 O O . PRO B 1 207 ? 23.234 16.062 7.949 1 95.62 207 PRO B O 1
ATOM 3795 N N . LEU B 1 208 ? 21.312 15.695 6.938 1 96.38 208 LEU B N 1
ATOM 3796 C CA . LEU B 1 208 ? 21.531 14.258 6.824 1 96.38 208 LEU B CA 1
ATOM 3797 C C . LEU B 1 208 ? 21.922 13.883 5.398 1 96.38 208 LEU B C 1
ATOM 3799 O O . LEU B 1 208 ? 21.844 12.711 5.02 1 96.38 208 LEU B O 1
ATOM 3803 N N . ALA B 1 209 ? 22.328 14.836 4.602 1 95.81 209 ALA B N 1
ATOM 3804 C CA . ALA B 1 209 ? 22.578 14.617 3.178 1 95.81 209 ALA B CA 1
ATOM 3805 C C . ALA B 1 209 ? 23.641 13.531 2.971 1 95.81 209 ALA B C 1
ATOM 3807 O O . ALA B 1 209 ? 23.484 12.672 2.102 1 95.81 209 ALA B O 1
ATOM 3808 N N . GLN B 1 210 ? 24.719 13.57 3.746 1 95.06 210 GLN B N 1
ATOM 3809 C CA . GLN B 1 210 ? 25.766 12.57 3.586 1 95.06 210 GLN B CA 1
ATOM 3810 C C . GLN B 1 210 ? 25.281 11.188 4.004 1 95.06 210 GLN B C 1
ATOM 3812 O O . GLN B 1 210 ? 25.594 10.188 3.348 1 95.06 210 GLN B O 1
ATOM 3817 N N . LEU B 1 211 ? 24.594 11.164 5.043 1 94.56 211 LEU B N 1
ATOM 3818 C CA . LEU B 1 211 ? 24.031 9.891 5.496 1 94.56 211 LEU B CA 1
ATOM 3819 C C . LEU B 1 211 ? 23.109 9.297 4.438 1 94.56 211 LEU B C 1
ATOM 3821 O O . LEU B 1 211 ? 23.125 8.094 4.199 1 94.56 211 LEU B O 1
ATOM 3825 N N . PHE B 1 212 ? 22.281 10.133 3.893 1 95.44 212 PHE B N 1
ATOM 3826 C CA . PHE B 1 212 ? 21.391 9.703 2.82 1 95.44 212 PHE B CA 1
ATOM 3827 C C . PHE B 1 212 ? 22.188 9.148 1.646 1 95.44 212 PHE B C 1
ATOM 3829 O O . PHE B 1 212 ? 21.859 8.078 1.124 1 95.44 212 PHE B O 1
ATOM 3836 N N . LYS B 1 213 ? 23.203 9.844 1.282 1 93.25 213 LYS B N 1
ATOM 3837 C CA . LYS B 1 213 ? 24.047 9.414 0.176 1 93.25 213 LYS B CA 1
ATOM 3838 C C . LYS B 1 213 ? 24.703 8.07 0.485 1 93.25 213 LYS B C 1
ATOM 3840 O O . LYS B 1 213 ? 24.797 7.199 -0.381 1 93.25 213 LYS B O 1
ATOM 3845 N N . ASP B 1 214 ? 25.156 7.93 1.657 1 91.19 214 ASP B N 1
ATOM 3846 C CA . ASP B 1 214 ? 25.766 6.672 2.076 1 91.19 214 ASP B CA 1
ATOM 3847 C C . ASP B 1 214 ? 24.766 5.527 2.035 1 91.19 214 ASP B C 1
ATOM 3849 O O . ASP B 1 214 ? 25.109 4.395 1.688 1 91.19 214 ASP B O 1
ATOM 3853 N N . HIS B 1 215 ? 23.562 5.852 2.422 1 89.5 215 HIS B N 1
ATOM 3854 C CA . HIS B 1 215 ? 22.5 4.855 2.414 1 89.5 215 HIS B CA 1
ATOM 3855 C C . HIS B 1 215 ? 22.203 4.371 0.998 1 89.5 215 HIS B C 1
ATOM 3857 O O . HIS B 1 215 ? 22.031 3.17 0.771 1 89.5 215 HIS B O 1
ATOM 3863 N N . VAL B 1 216 ? 22.125 5.23 0.087 1 87.69 216 VAL B N 1
ATOM 3864 C CA . VAL B 1 216 ? 21.859 4.93 -1.315 1 87.69 216 VAL B CA 1
ATOM 3865 C C . VAL B 1 216 ? 22.984 4.066 -1.884 1 87.69 216 VAL B C 1
ATOM 3867 O O . VAL B 1 216 ? 22.734 3.195 -2.723 1 87.69 216 VAL B O 1
ATOM 3870 N N . ASN B 1 217 ? 24.156 4.18 -1.367 1 83.81 217 ASN B N 1
ATOM 3871 C CA . ASN B 1 217 ? 25.312 3.508 -1.931 1 83.81 217 ASN B CA 1
ATOM 3872 C C . ASN B 1 217 ? 25.75 2.328 -1.067 1 83.81 217 ASN B C 1
ATOM 3874 O O . ASN B 1 217 ? 26.812 1.751 -1.292 1 83.81 217 ASN B O 1
ATOM 3878 N N . ARG B 1 218 ? 24.906 1.998 -0.191 1 79.06 218 ARG B N 1
ATOM 3879 C CA . ARG B 1 218 ? 25.297 0.962 0.759 1 79.06 218 ARG B CA 1
ATOM 3880 C C . ARG B 1 218 ? 25.328 -0.409 0.092 1 79.06 218 ARG B C 1
ATOM 3882 O O . ARG B 1 218 ? 24.641 -0.64 -0.898 1 79.06 218 ARG B O 1
ATOM 3889 N N . THR B 1 219 ? 26.25 -1.218 0.648 1 68.31 219 THR B N 1
ATOM 3890 C CA . THR B 1 219 ? 26.234 -2.643 0.334 1 68.31 219 THR B CA 1
ATOM 3891 C C . THR B 1 219 ? 25.734 -3.455 1.523 1 68.31 219 THR B C 1
ATOM 3893 O O . THR B 1 219 ? 26.391 -3.531 2.557 1 68.31 219 THR B O 1
ATOM 3896 N N . PRO B 1 220 ? 24.547 -3.865 1.479 1 61.78 220 PRO B N 1
ATOM 3897 C CA . PRO B 1 220 ? 24.031 -4.566 2.652 1 61.78 220 PRO B CA 1
ATOM 3898 C C . PRO B 1 220 ? 24.75 -5.887 2.922 1 61.78 220 PRO B C 1
ATOM 3900 O O . PRO B 1 220 ? 25.328 -6.48 2.004 1 61.78 220 PRO B O 1
ATOM 3903 N N . ASP B 1 221 ? 24.953 -6.188 4.266 1 65.75 221 ASP B N 1
ATOM 3904 C CA . ASP B 1 221 ? 25.219 -7.566 4.648 1 65.75 221 ASP B CA 1
ATOM 3905 C C . ASP B 1 221 ? 24.031 -8.469 4.359 1 65.75 221 ASP B C 1
ATOM 3907 O O . ASP B 1 221 ? 23.047 -8.453 5.098 1 65.75 221 ASP B O 1
ATOM 3911 N N . ALA B 1 222 ? 24.094 -9.164 3.189 1 78.25 222 ALA B N 1
ATOM 3912 C CA . ALA B 1 222 ? 22.859 -9.711 2.605 1 78.25 222 ALA B CA 1
ATOM 3913 C C . ALA B 1 222 ? 23.031 -11.188 2.254 1 78.25 222 ALA B C 1
ATOM 3915 O O . ALA B 1 222 ? 24.156 -11.656 2.031 1 78.25 222 ALA B O 1
ATOM 3916 N N . MET B 1 223 ? 22.031 -11.977 2.557 1 85.69 223 MET B N 1
ATOM 3917 C CA . MET B 1 223 ? 21.906 -13.328 2.014 1 85.69 223 MET B CA 1
ATOM 3918 C C . MET B 1 223 ? 22.141 -13.328 0.507 1 85.69 223 MET B C 1
ATOM 3920 O O . MET B 1 223 ? 21.719 -12.414 -0.194 1 85.69 223 MET B O 1
ATOM 3924 N N . SER B 1 224 ? 22.938 -14.328 0.058 1 89.81 224 SER B N 1
ATOM 3925 C CA . SER B 1 224 ? 23.141 -14.398 -1.383 1 89.81 224 SER B CA 1
ATOM 3926 C C . SER B 1 224 ? 21.844 -14.688 -2.121 1 89.81 224 SER B C 1
ATOM 3928 O O . SER B 1 224 ? 20.969 -15.391 -1.604 1 89.81 224 SER B O 1
ATOM 3930 N N . PRO B 1 225 ? 21.75 -14.219 -3.303 1 92.25 225 PRO B N 1
ATOM 3931 C CA . PRO B 1 225 ? 20.547 -14.508 -4.086 1 92.25 225 PRO B CA 1
ATOM 3932 C C . PRO B 1 225 ? 20.281 -16 -4.238 1 92.25 225 PRO B C 1
ATOM 3934 O O . PRO B 1 225 ? 19.141 -16.438 -4.184 1 92.25 225 PRO B O 1
ATOM 3937 N N . ASP B 1 226 ? 21.344 -16.766 -4.355 1 94.31 226 ASP B N 1
ATOM 3938 C CA . ASP B 1 226 ? 21.203 -18.219 -4.523 1 94.31 226 ASP B CA 1
ATOM 3939 C C . ASP B 1 226 ? 20.641 -18.859 -3.256 1 94.31 226 ASP B C 1
ATOM 3941 O O . ASP B 1 226 ? 19.734 -19.688 -3.322 1 94.31 226 ASP B O 1
ATOM 3945 N N . ASP B 1 227 ? 21.219 -18.484 -2.131 1 94.88 227 ASP B N 1
ATOM 3946 C CA . ASP B 1 227 ? 20.703 -19 -0.866 1 94.88 227 ASP B CA 1
ATOM 3947 C C . ASP B 1 227 ? 19.25 -18.578 -0.645 1 94.88 227 ASP B C 1
ATOM 3949 O O . ASP B 1 227 ? 18.438 -19.359 -0.172 1 94.88 227 ASP B O 1
ATOM 3953 N N . TYR B 1 228 ? 18.984 -17.359 -0.968 1 95.44 228 TYR B N 1
ATOM 3954 C CA . TYR B 1 228 ? 17.625 -16.844 -0.871 1 95.44 228 TYR B CA 1
ATOM 3955 C C . TYR B 1 228 ? 16.672 -17.656 -1.729 1 95.44 228 TYR B C 1
ATOM 3957 O O . TYR B 1 228 ? 15.625 -18.109 -1.251 1 95.44 228 TYR B O 1
ATOM 3965 N N . ALA B 1 229 ? 17.078 -17.906 -2.941 1 97.5 229 ALA B N 1
ATOM 3966 C CA . ALA B 1 229 ? 16.234 -18.625 -3.9 1 97.5 229 ALA B CA 1
ATOM 3967 C C . ALA B 1 229 ? 16.016 -20.062 -3.451 1 97.5 229 ALA B C 1
ATOM 3969 O O . ALA B 1 229 ? 14.906 -20.594 -3.576 1 97.5 229 ALA B O 1
ATOM 3970 N N . ARG B 1 230 ? 17.031 -20.719 -2.914 1 97.81 230 ARG B N 1
ATOM 3971 C CA . ARG B 1 230 ? 16.906 -22.078 -2.428 1 97.81 230 ARG B CA 1
ATOM 3972 C C . ARG B 1 230 ? 15.836 -22.203 -1.354 1 97.81 230 ARG B C 1
ATOM 3974 O O . ARG B 1 230 ? 15.047 -23.156 -1.352 1 97.81 230 ARG B O 1
ATOM 3981 N N . GLY B 1 231 ? 15.867 -21.234 -0.466 1 97.69 231 GLY B N 1
ATOM 3982 C CA . GLY B 1 231 ? 14.867 -21.219 0.587 1 97.69 231 GLY B CA 1
ATOM 3983 C C . GLY B 1 231 ? 13.453 -21.031 0.065 1 97.69 231 GLY B C 1
ATOM 3984 O O . GLY B 1 231 ? 12.531 -21.734 0.494 1 97.69 231 GLY B O 1
ATOM 3985 N N . VAL B 1 232 ? 13.25 -20.141 -0.87 1 98.12 232 VAL B N 1
ATOM 3986 C CA . VAL B 1 232 ? 11.93 -19.844 -1.422 1 98.12 232 VAL B CA 1
ATOM 3987 C C . VAL B 1 232 ? 11.406 -21.062 -2.191 1 98.12 232 VAL B C 1
ATOM 3989 O O . VAL B 1 232 ? 10.258 -21.469 -2.018 1 98.12 232 VAL B O 1
ATOM 3992 N N . VAL B 1 233 ? 12.242 -21.688 -3.021 1 98.62 233 VAL B N 1
ATOM 3993 C CA . VAL B 1 233 ? 11.828 -22.828 -3.84 1 98.62 233 VAL B CA 1
ATOM 3994 C C . VAL B 1 233 ? 11.5 -24.016 -2.943 1 98.62 233 VAL B C 1
ATOM 3996 O O . VAL B 1 233 ? 10.523 -24.734 -3.18 1 98.62 233 VAL B O 1
ATOM 3999 N N . ALA B 1 234 ? 12.305 -24.219 -1.894 1 98.44 234 ALA B N 1
ATOM 4000 C CA . ALA B 1 234 ? 12.008 -25.281 -0.938 1 98.44 234 ALA B CA 1
ATOM 4001 C C . ALA B 1 234 ? 10.656 -25.062 -0.27 1 98.44 234 ALA B C 1
ATOM 4003 O O . ALA B 1 234 ? 9.875 -26 -0.114 1 98.44 234 ALA B O 1
ATOM 4004 N N . MET B 1 235 ? 10.383 -23.844 0.103 1 98.06 235 MET B N 1
ATOM 4005 C CA . MET B 1 235 ? 9.117 -23.5 0.751 1 98.06 235 MET B CA 1
ATOM 4006 C C . MET B 1 235 ? 7.938 -23.781 -0.174 1 98.06 235 MET B C 1
ATOM 4008 O O . MET B 1 235 ? 6.922 -24.328 0.255 1 98.06 235 MET B O 1
ATOM 4012 N N . VAL B 1 236 ? 8.062 -23.469 -1.439 1 97.94 236 VAL B N 1
ATOM 4013 C CA . VAL B 1 236 ? 7 -23.625 -2.426 1 97.94 236 VAL B CA 1
ATOM 4014 C C . VAL B 1 236 ? 6.629 -25.094 -2.561 1 97.94 236 VAL B C 1
ATOM 4016 O O . VAL B 1 236 ? 5.48 -25.438 -2.869 1 97.94 236 VAL B O 1
ATOM 4019 N N . GLN B 1 237 ? 7.508 -25.984 -2.283 1 96.75 237 GLN B N 1
ATOM 4020 C CA . GLN B 1 237 ? 7.309 -27.406 -2.512 1 96.75 237 GLN B CA 1
ATOM 4021 C C . GLN B 1 237 ? 6.785 -28.109 -1.256 1 96.75 237 GLN B C 1
ATOM 4023 O O . GLN B 1 237 ? 6.5 -29.297 -1.273 1 96.75 237 GLN B O 1
ATOM 4028 N N . ARG B 1 238 ? 6.664 -27.328 -0.214 1 96.56 238 ARG B N 1
ATOM 4029 C CA . ARG B 1 238 ? 6.121 -27.906 1.012 1 96.56 238 ARG B CA 1
ATOM 4030 C C . ARG B 1 238 ? 4.648 -28.266 0.843 1 96.56 238 ARG B C 1
ATOM 4032 O O . ARG B 1 238 ? 3.955 -27.688 0.001 1 96.56 238 ARG B O 1
ATOM 4039 N N . ARG B 1 239 ? 4.195 -29.219 1.601 1 93.31 239 ARG B N 1
ATOM 4040 C CA . ARG B 1 239 ? 2.797 -29.641 1.578 1 93.31 239 ARG B CA 1
ATOM 4041 C C . ARG B 1 239 ? 1.887 -28.531 2.113 1 93.31 239 ARG B C 1
ATOM 4043 O O . ARG B 1 239 ? 0.826 -28.266 1.544 1 93.31 239 ARG B O 1
ATOM 4050 N N . SER B 1 240 ? 2.363 -27.922 3.199 1 94.44 240 SER B N 1
ATOM 4051 C CA . SER B 1 240 ? 1.653 -26.797 3.797 1 94.44 240 SER B CA 1
ATOM 4052 C C . SER B 1 240 ? 2.441 -25.5 3.641 1 94.44 240 SER B C 1
ATOM 4054 O O . SER B 1 240 ? 3.617 -25.438 4 1 94.44 240 SER B O 1
ATOM 4056 N N . LEU B 1 241 ? 1.789 -24.562 3.102 1 96.81 241 LEU B N 1
ATOM 4057 C CA . LEU B 1 241 ? 2.457 -23.297 2.84 1 96.81 241 LEU B CA 1
ATOM 4058 C C . LEU B 1 241 ? 2.02 -22.234 3.844 1 96.81 241 LEU B C 1
ATOM 4060 O O . LEU B 1 24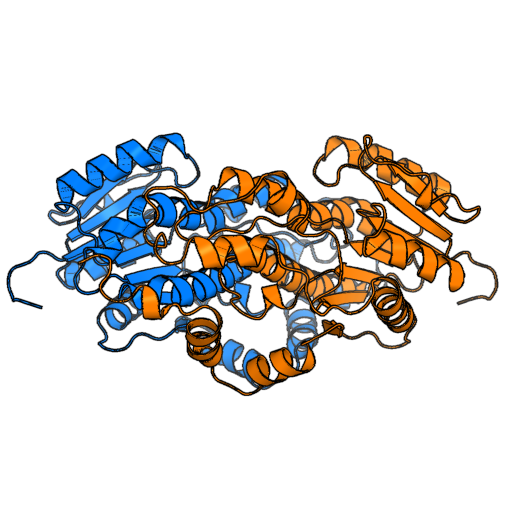1 ? 0.848 -22.172 4.227 1 96.81 241 LEU B O 1
ATOM 4064 N N . PRO B 1 242 ? 2.891 -21.422 4.309 1 96.19 242 PRO B N 1
ATOM 4065 C CA . PRO B 1 242 ? 2.531 -20.312 5.207 1 96.19 242 PRO B CA 1
ATOM 4066 C C . PRO B 1 242 ? 1.913 -19.125 4.469 1 96.19 242 PRO B C 1
ATOM 4068 O O . PRO B 1 242 ? 2.127 -18.969 3.266 1 96.19 242 PRO B O 1
ATOM 4071 N N . ALA B 1 243 ? 1.145 -18.344 5.184 1 96.44 243 ALA B N 1
ATOM 4072 C CA . ALA B 1 243 ? 0.656 -17.094 4.605 1 96.44 243 ALA B CA 1
ATOM 4073 C C . ALA B 1 243 ? 1.801 -16.109 4.375 1 96.44 243 ALA B C 1
ATOM 4075 O O . ALA B 1 243 ? 1.863 -15.453 3.334 1 96.44 243 ALA B O 1
ATOM 4076 N N . TRP B 1 244 ? 2.629 -15.969 5.375 1 96.88 244 TRP B N 1
ATOM 4077 C CA . TRP B 1 244 ? 3.854 -15.18 5.316 1 96.88 244 TRP B CA 1
ATOM 4078 C C . TRP B 1 244 ? 5.082 -16.062 5.551 1 96.88 244 TRP B C 1
ATOM 4080 O O . TRP B 1 244 ? 5.102 -16.875 6.477 1 96.88 244 TRP B O 1
ATOM 4090 N N . PHE B 1 245 ? 6.02 -15.969 4.688 1 97.69 245 PHE B N 1
ATOM 4091 C CA . PHE B 1 245 ? 7.293 -16.656 4.836 1 97.69 245 PHE B CA 1
ATOM 4092 C C . PHE B 1 245 ? 8.422 -15.672 5.09 1 97.69 245 PHE B C 1
ATOM 4094 O O . PHE B 1 245 ? 8.852 -14.961 4.172 1 97.69 245 PHE B O 1
ATOM 4101 N N . TRP B 1 246 ? 8.891 -15.586 6.301 1 95.88 246 TRP B N 1
ATOM 4102 C CA . TRP B 1 246 ? 10 -14.703 6.672 1 95.88 246 TRP B CA 1
ATOM 4103 C C . TRP B 1 246 ? 11.336 -15.32 6.266 1 95.88 246 TRP B C 1
ATOM 4105 O O . TRP B 1 246 ? 11.688 -16.406 6.719 1 95.88 246 TRP B O 1
ATOM 4115 N N . HIS B 1 247 ? 11.992 -14.633 5.406 1 94.12 247 HIS B N 1
ATOM 4116 C CA . HIS B 1 247 ? 13.203 -15.219 4.828 1 94.12 247 HIS B CA 1
ATOM 4117 C C . HIS B 1 247 ? 14.242 -14.141 4.516 1 94.12 247 HIS B C 1
ATOM 4119 O O . HIS B 1 247 ? 13.898 -13.07 4.008 1 94.12 247 HIS B O 1
ATOM 4125 N N . GLY B 1 248 ? 15.5 -14.391 4.793 1 90.06 248 GLY B N 1
ATOM 4126 C CA . GLY B 1 248 ? 16.594 -13.453 4.57 1 90.06 248 GLY B CA 1
ATOM 4127 C C . GLY B 1 248 ? 17.109 -12.82 5.852 1 90.06 248 GLY B C 1
ATOM 4128 O O . GLY B 1 248 ? 16.578 -13.094 6.934 1 90.06 248 GLY B O 1
ATOM 4129 N N . ASN B 1 249 ? 18.078 -11.945 5.758 1 86.19 249 ASN B N 1
ATOM 4130 C CA . ASN B 1 249 ? 18.75 -11.344 6.91 1 86.19 249 ASN B CA 1
ATOM 4131 C C . ASN B 1 249 ? 17.812 -10.422 7.684 1 86.19 249 ASN B C 1
ATOM 4133 O O . ASN B 1 249 ? 16.969 -9.75 7.09 1 86.19 249 ASN B O 1
ATOM 4137 N N . ALA B 1 250 ? 17.891 -10.375 8.938 1 86.5 250 ALA B N 1
ATOM 4138 C CA . ALA B 1 250 ? 17.266 -9.445 9.867 1 86.5 250 ALA B CA 1
ATOM 4139 C C . ALA B 1 250 ? 15.781 -9.758 10.039 1 86.5 250 ALA B C 1
ATOM 4141 O O . ALA B 1 250 ? 15.07 -9.062 10.773 1 86.5 250 ALA B O 1
ATOM 4142 N N . THR B 1 251 ? 15.305 -10.828 9.398 1 88.44 251 THR B N 1
ATOM 4143 C CA . THR B 1 251 ? 13.867 -11.094 9.445 1 88.44 251 THR B CA 1
ATOM 4144 C C . THR B 1 251 ? 13.445 -11.523 10.844 1 88.44 251 THR B C 1
ATOM 4146 O O . THR B 1 251 ? 12.375 -11.148 11.32 1 88.44 251 THR B O 1
ATOM 4149 N N . GLY B 1 252 ? 14.305 -12.352 11.477 1 87.25 252 GLY B N 1
ATOM 4150 C CA . GLY B 1 252 ? 13.977 -12.75 12.836 1 87.25 252 GLY B CA 1
ATOM 4151 C C . GLY B 1 252 ? 13.883 -11.578 13.797 1 87.25 252 GLY B C 1
ATOM 4152 O O . GLY B 1 252 ? 12.961 -11.508 14.609 1 87.25 252 GLY B O 1
ATOM 4153 N N . PHE B 1 253 ? 14.797 -10.664 13.664 1 88.94 253 PHE B N 1
ATOM 4154 C CA . PHE B 1 253 ? 14.844 -9.461 14.484 1 88.94 253 PHE B CA 1
ATOM 4155 C C . PHE B 1 253 ? 13.609 -8.602 14.25 1 88.94 253 PHE B C 1
ATOM 4157 O O . PHE B 1 253 ? 12.961 -8.164 15.195 1 88.94 253 PHE B O 1
ATOM 4164 N N . ILE B 1 254 ? 13.242 -8.438 13.031 1 89.56 254 ILE B N 1
ATOM 4165 C CA . ILE B 1 254 ? 12.109 -7.59 12.68 1 89.56 254 ILE B CA 1
ATOM 4166 C C . ILE B 1 254 ? 10.812 -8.266 13.102 1 89.56 254 ILE B C 1
ATOM 4168 O O . ILE B 1 254 ? 9.906 -7.613 13.617 1 89.56 254 ILE B O 1
ATOM 4172 N N . TRP B 1 255 ? 10.742 -9.508 12.906 1 88.81 255 TRP B N 1
ATOM 4173 C CA . TRP B 1 255 ? 9.555 -10.258 13.328 1 88.81 255 TRP B CA 1
ATOM 4174 C C . TRP B 1 255 ? 9.328 -10.125 14.828 1 88.81 255 TRP B C 1
ATOM 4176 O O . TRP B 1 255 ? 8.195 -9.922 15.273 1 88.81 255 TRP B O 1
ATOM 4186 N N . THR B 1 256 ? 10.375 -10.242 15.609 1 89.94 256 THR B N 1
ATOM 4187 C CA . THR B 1 256 ? 10.281 -10.156 17.062 1 89.94 256 THR B CA 1
ATOM 4188 C C . THR B 1 256 ? 9.766 -8.789 17.484 1 89.94 256 THR B C 1
ATOM 4190 O O . THR B 1 256 ? 8.836 -8.695 18.297 1 89.94 256 THR B O 1
ATOM 4193 N N . LEU B 1 257 ? 10.352 -7.789 16.906 1 89.56 257 LEU B N 1
ATOM 4194 C CA . LEU B 1 257 ? 9.945 -6.438 17.266 1 89.56 257 LEU B CA 1
ATOM 4195 C C . LEU B 1 257 ? 8.508 -6.168 16.844 1 89.56 257 LEU B C 1
ATOM 4197 O O . LEU B 1 257 ? 7.727 -5.598 17.609 1 89.56 257 LEU B O 1
ATOM 4201 N N . ASP B 1 258 ? 8.172 -6.594 15.688 1 87.56 258 ASP B N 1
ATOM 4202 C CA . ASP B 1 258 ? 6.836 -6.355 15.148 1 87.56 258 ASP B CA 1
ATOM 4203 C C . ASP B 1 258 ? 5.777 -7.121 15.938 1 87.56 258 ASP B C 1
ATOM 4205 O O . ASP B 1 258 ? 4.664 -6.629 16.141 1 87.56 258 ASP B O 1
ATOM 4209 N N . SER B 1 259 ? 6.129 -8.312 16.422 1 85.5 259 SER B N 1
ATOM 4210 C CA . SER B 1 259 ? 5.164 -9.211 17.047 1 85.5 259 SER B CA 1
ATOM 4211 C C . SER B 1 259 ? 5.004 -8.898 18.531 1 85.5 259 SER B C 1
ATOM 4213 O O . SER B 1 259 ? 3.918 -9.062 19.094 1 85.5 259 SER B O 1
ATOM 4215 N N . PHE B 1 260 ? 6.062 -8.328 19.141 1 87.94 260 PHE B N 1
ATOM 4216 C CA . PHE B 1 260 ? 6.012 -8.367 20.594 1 87.94 260 PHE B CA 1
ATOM 4217 C C . PHE B 1 260 ? 6.164 -6.965 21.172 1 87.94 260 PHE B C 1
ATOM 4219 O O . PHE B 1 260 ? 5.98 -6.766 22.375 1 87.94 260 PHE B O 1
ATOM 4226 N N . PHE B 1 261 ? 6.492 -5.973 20.406 1 89.19 261 PHE B N 1
ATOM 4227 C CA . PHE B 1 261 ? 6.699 -4.629 20.922 1 89.19 261 PHE B CA 1
ATOM 4228 C C . PHE B 1 261 ? 5.684 -3.656 20.344 1 89.19 261 PHE B C 1
ATOM 4230 O O . PHE B 1 261 ? 5.09 -3.924 19.297 1 89.19 261 PHE B O 1
ATOM 4237 N N . PRO B 1 262 ? 5.52 -2.566 21.047 1 88.5 262 PRO B N 1
ATOM 4238 C CA . PRO B 1 262 ? 4.621 -1.549 20.5 1 88.5 262 PRO B CA 1
ATOM 4239 C C . PRO B 1 262 ? 5.117 -0.969 19.172 1 88.5 262 PRO B C 1
ATOM 4241 O O . PRO B 1 262 ? 6.32 -0.986 18.906 1 88.5 262 PRO B O 1
ATOM 4244 N N . ARG B 1 263 ? 4.203 -0.494 18.438 1 86.06 263 ARG B N 1
ATOM 4245 C CA . ARG B 1 263 ? 4.492 0.043 17.109 1 86.06 263 ARG B CA 1
ATOM 4246 C C . ARG B 1 263 ? 5.551 1.14 17.188 1 86.06 263 ARG B C 1
ATOM 4248 O O . ARG B 1 263 ? 6.312 1.335 16.234 1 86.06 263 ARG B O 1
ATOM 4255 N N . THR B 1 264 ? 5.68 1.82 18.281 1 90.5 264 THR B N 1
ATOM 4256 C CA . THR B 1 264 ? 6.57 2.967 18.406 1 90.5 264 THR B CA 1
ATOM 4257 C C . THR B 1 264 ? 7.992 2.514 18.719 1 90.5 264 THR B C 1
ATOM 4259 O O . THR B 1 264 ? 8.906 3.336 18.812 1 90.5 264 THR B O 1
ATOM 4262 N N . ILE B 1 265 ? 8.172 1.207 18.781 1 91.81 265 ILE B N 1
ATOM 4263 C CA . ILE B 1 265 ? 9.531 0.699 18.969 1 91.81 265 ILE B CA 1
ATOM 4264 C C . ILE B 1 265 ? 10.383 1.096 17.766 1 91.81 265 ILE B C 1
ATOM 4266 O O . ILE B 1 265 ? 11.578 1.366 17.906 1 91.81 265 ILE B O 1
ATOM 4270 N N . TRP B 1 266 ? 9.781 1.112 16.688 1 91.94 266 TRP B N 1
ATOM 4271 C CA . TRP B 1 266 ? 10.477 1.467 15.453 1 91.94 266 TRP B CA 1
ATOM 4272 C C . TRP B 1 266 ? 10.93 2.922 15.477 1 91.94 266 TRP B C 1
ATOM 4274 O O . TRP B 1 266 ? 11.977 3.264 14.93 1 91.94 266 TRP B O 1
ATOM 4284 N N . ASP B 1 267 ? 10.07 3.777 16.109 1 93.31 267 ASP B N 1
ATOM 4285 C CA . ASP B 1 267 ? 10.406 5.191 16.203 1 93.31 267 ASP B CA 1
ATOM 4286 C C . ASP B 1 267 ? 11.734 5.387 16.938 1 93.31 267 ASP B C 1
ATOM 4288 O O . ASP B 1 267 ? 12.602 6.137 16.484 1 93.31 267 ASP B O 1
ATOM 4292 N N . TRP B 1 268 ? 11.805 4.684 17.953 1 92.25 268 TRP B N 1
ATOM 4293 C CA . TRP B 1 268 ? 13.023 4.766 18.75 1 92.25 268 TRP B CA 1
ATOM 4294 C C . TRP B 1 268 ? 14.211 4.195 17.984 1 92.25 268 TRP B C 1
ATOM 4296 O O . TRP B 1 268 ? 15.258 4.844 17.875 1 92.25 268 TRP B O 1
ATOM 4306 N N . LEU B 1 269 ? 14.086 3.029 17.453 1 93.5 269 LEU B N 1
ATOM 4307 C CA . LEU B 1 269 ? 15.164 2.301 16.797 1 93.5 269 LEU B CA 1
ATOM 4308 C C . LEU B 1 269 ? 15.672 3.066 15.578 1 93.5 269 LEU B C 1
ATOM 4310 O O . LEU B 1 269 ? 16.875 3.283 15.438 1 93.5 269 LEU B O 1
ATOM 4314 N N . PHE B 1 270 ? 14.797 3.541 14.742 1 93.75 270 PHE B N 1
ATOM 4315 C CA . PHE B 1 270 ? 15.219 4.133 13.484 1 93.75 270 PHE B CA 1
ATOM 4316 C C . PHE B 1 270 ? 15.68 5.574 13.688 1 93.75 270 PHE B C 1
ATOM 4318 O O . PHE B 1 270 ? 16.516 6.074 12.93 1 93.75 270 PHE B O 1
ATOM 4325 N N . THR B 1 271 ? 15.156 6.25 14.734 1 93.94 271 THR B N 1
ATOM 4326 C CA . THR B 1 271 ? 15.711 7.547 15.094 1 93.94 271 THR B CA 1
ATOM 4327 C C . THR B 1 271 ? 17.188 7.43 15.43 1 93.94 271 THR B C 1
ATOM 4329 O O . THR B 1 271 ? 18 8.258 15 1 93.94 271 THR B O 1
ATOM 4332 N N . ARG B 1 272 ? 17.516 6.379 16.141 1 93.19 272 ARG B N 1
ATOM 4333 C CA . ARG B 1 272 ? 18.906 6.152 16.547 1 93.19 272 ARG B CA 1
ATOM 4334 C C . ARG B 1 272 ? 19.75 5.691 15.375 1 93.19 272 ARG B C 1
ATOM 4336 O O . ARG B 1 272 ? 20.844 6.223 15.141 1 93.19 272 ARG B O 1
ATOM 4343 N N . TRP B 1 273 ? 19.281 4.75 14.586 1 92 273 TRP B N 1
ATOM 4344 C CA . TRP B 1 273 ? 20.047 4.145 13.492 1 92 273 TRP B CA 1
ATOM 4345 C C . TRP B 1 273 ? 20.328 5.164 12.398 1 92 273 TRP B C 1
ATOM 4347 O O . TRP B 1 273 ? 21.359 5.105 11.742 1 92 273 TRP B O 1
ATOM 4357 N N . PHE B 1 274 ? 19.391 6.113 12.242 1 94.62 274 PHE B N 1
ATOM 4358 C CA . PHE B 1 274 ? 19.531 7.043 11.133 1 94.62 274 PHE B CA 1
ATOM 4359 C C . PHE B 1 274 ? 19.891 8.438 11.633 1 94.62 274 PHE B C 1
ATOM 4361 O O . PHE B 1 274 ? 19.828 9.414 10.875 1 94.62 274 PHE B O 1
ATOM 4368 N N . LYS B 1 275 ? 20.172 8.57 12.93 1 95.06 275 LYS B N 1
ATOM 4369 C CA . LYS B 1 275 ? 20.656 9.797 13.562 1 95.06 275 LYS B CA 1
ATOM 4370 C C . LYS B 1 275 ? 19.703 10.961 13.289 1 95.06 275 LYS B C 1
ATOM 4372 O O . LYS B 1 275 ? 20.141 12.047 12.922 1 95.06 275 LYS B O 1
ATOM 4377 N N . LEU B 1 276 ? 18.438 10.656 13.375 1 95.81 276 LEU B N 1
ATOM 4378 C CA . LEU B 1 276 ? 17.422 11.672 13.094 1 95.81 276 LEU B CA 1
ATOM 4379 C C . LEU B 1 276 ? 17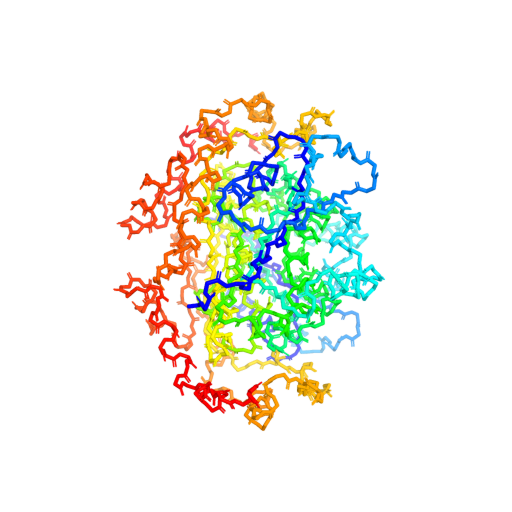.484 12.797 14.125 1 95.81 276 LEU B C 1
ATOM 4381 O O . LEU B 1 276 ? 16.969 13.883 13.891 1 95.81 276 LEU B O 1
ATOM 4385 N N . GLU B 1 277 ? 18.062 12.562 15.227 1 93.69 277 GLU B N 1
ATOM 4386 C CA . GLU B 1 277 ? 18.219 13.57 16.266 1 93.69 277 GLU B CA 1
ATOM 4387 C C . GLU B 1 277 ? 19 14.773 15.766 1 93.69 277 GLU B C 1
ATOM 4389 O O . GLU B 1 277 ? 18.859 15.883 16.281 1 93.69 277 GLU B O 1
ATOM 4394 N N . ASN B 1 278 ? 19.844 14.547 14.766 1 93.81 278 ASN B N 1
ATOM 4395 C CA . ASN B 1 278 ? 20.641 15.625 14.195 1 93.81 278 ASN B CA 1
ATOM 4396 C C . ASN B 1 278 ? 19.766 16.672 13.5 1 93.81 278 ASN B C 1
ATOM 4398 O O . ASN B 1 278 ? 20.219 17.75 13.164 1 93.81 278 ASN B O 1
ATOM 4402 N N . LEU B 1 279 ? 18.5 16.359 13.344 1 95.19 279 LEU B N 1
ATOM 4403 C CA . LEU B 1 279 ? 17.578 17.281 12.688 1 95.19 279 LEU B CA 1
ATOM 4404 C C . LEU B 1 279 ? 16.891 18.188 13.695 1 95.19 279 LEU B C 1
ATOM 4406 O O . LEU B 1 279 ? 16.297 19.203 13.328 1 95.19 279 LEU B O 1
ATOM 4410 N N . VAL B 1 280 ? 16.938 17.844 14.93 1 93.88 280 VAL B N 1
ATOM 4411 C CA . VAL B 1 280 ? 16.25 18.594 15.969 1 93.88 280 VAL B CA 1
ATOM 4412 C C . VAL B 1 280 ? 16.828 20 16.062 1 93.88 280 VAL B C 1
ATOM 4414 O O . VAL B 1 280 ? 18.047 20.172 16.156 1 93.88 280 VAL B O 1
ATOM 4417 N N . GLY B 1 281 ? 16 21.047 15.914 1 88.75 281 GLY B N 1
ATOM 4418 C CA . GLY B 1 281 ? 16.422 22.422 16.094 1 88.75 281 GLY B CA 1
ATOM 4419 C C . GLY B 1 281 ? 16.984 23.047 14.828 1 88.75 281 GLY B C 1
ATOM 4420 O O . GLY B 1 281 ? 17.469 24.188 14.844 1 88.75 281 GLY B O 1
ATOM 4421 N N . THR B 1 282 ? 16.984 22.312 13.734 1 85.88 282 THR B N 1
ATOM 4422 C CA . THR B 1 282 ? 17.562 22.828 12.5 1 85.88 282 THR B CA 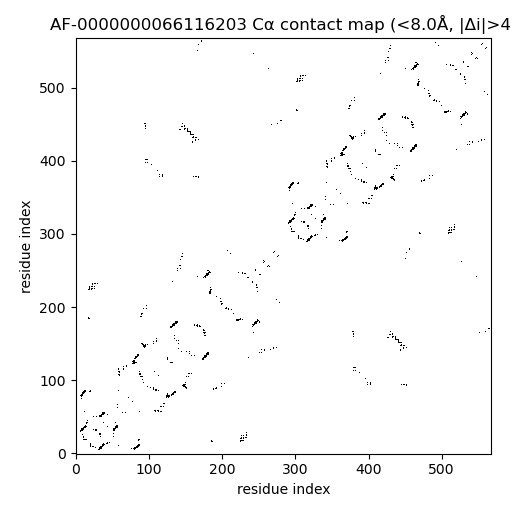1
ATOM 4423 C C . THR B 1 282 ? 16.594 23.766 11.789 1 85.88 282 THR B C 1
ATOM 4425 O O . THR B 1 282 ? 16.984 24.484 10.875 1 85.88 282 THR B O 1
ATOM 4428 N N . GLN B 1 283 ? 15.227 23.719 12 1 76.19 283 GLN B N 1
ATOM 4429 C CA . GLN B 1 283 ? 14.258 24.547 11.289 1 76.19 283 GLN B CA 1
ATOM 4430 C C . GLN B 1 283 ? 13.891 25.781 12.109 1 76.19 283 GLN B C 1
ATOM 4432 O O . GLN B 1 283 ? 13.07 26.594 11.68 1 76.19 283 GLN B O 1
ATOM 4437 N N . GLY B 1 284 ? 14.617 26 13.164 1 58.91 284 GLY B N 1
ATOM 4438 C CA . GLY B 1 284 ? 14.414 27.203 13.945 1 58.91 284 GLY B CA 1
ATOM 4439 C C . GLY B 1 284 ? 15.242 28.375 13.461 1 58.91 284 GLY B C 1
ATOM 4440 O O . GLY B 1 284 ? 16.219 28.203 12.719 1 58.91 284 GLY B O 1
#

Nearest PDB structures (foldseek):
  1ae1-assembly1_B  TM=8.237E-01  e=2.206E-15  Datura stramonium
  2ae2-assembly1_A  TM=8.083E-01  e=1.132E-15  Datura stramonium
  2ae1-assembly1_A  TM=7.916E-01  e=1.278E-15  Datura stramonium
  1ae1-assembly1_A  TM=8.352E-01  e=1.364E-14  Datura stramonium
  3q6i-assembly2_D  TM=8.290E-01  e=7.930E-14  Mycobacterium tuberculosis H37Rv

InterPro domains:
  IPR002347 Short-chain dehydrogenase/reductase SDR [PF00106] (7-194)
  IPR002347 Short-chain dehydrogenase/reductase SDR [PR00080] (78-89)
  IPR002347 Short-chain dehydrogenase/reductase SDR [PR00080] (131-139)
  IPR002347 Short-chain dehydrogenase/reductase SDR [PR00080] (151-170)
  IPR002347 Short-chain dehydrogenase/reductase SDR [PR00081] (9-26)
  IPR002347 Short-chain dehydrogenase/reductase SDR [PR00081] (78-89)
  IPR002347 Short-chain dehydrogenase/reductase SDR [PR00081] (125-141)
  IPR002347 Short-chain dehydrogenase/reductase SDR [PR00081] (151-170)
  IPR002347 Short-chain dehydrogenase/reductase SDR [PR00081] (172-189)
  IPR020904 Short-chain dehydrogenase/reductase, conserved site [PS00061] (138-166)
  IPR036291 NAD(P)-binding domain superfamily [SSF51735] (5-281)

Secondary structure (DSSP, 8-state):
--TT--EEEEES---TTSHHHHHHHHHHHTTEEEEEEE-TTS--GGG--TTEEEEE--TT-GGGHHHHHHHHHHHHSS--SEEEE-------B-STT--HHHHHHHHIIIIIHHHHHHHHHHHHHHHSTT-EEEEE--GGGTS--TTBHHHHHHHHHHHHHHHHHHHHHGGGT-EEEEEEE-BB-SSTTHHHHHTT----TT-TTGGGHHHHHHHHT-----B-HHHHHHHHHHHHTSSS--SEEEESBTHHHHHHHHHHS-TTHHHHHHHHHTTGGGGTTS--/--TTPPEEEEES---TTSHHHHHHHHHHHTTEEEEEEE-TTS--GGG--TTEEEEE--TT-GGGHHHHHHHHHHHHSS--SEEEE-------B-STT--HHHHHHHHIIIIIHHHHHHHHHHHHHHHSTT-EEEEE--GGGTS--TTBHHHHHHHHHHHHHHHHHHHHHGGGT-EEEEEEE-BB-SSTTHHHHHTT----TT-TTGGGHHHHHHHHT-----B-HHHHHHHHHHHHTSSS--SEEEESBTHHHHHHHHHHS-TTHHHHHHHHHTTGGGGTTS--

Solvent-accessible surface area (backbone atoms only — not comparable to full-atom values): 29502 Å² total; per-residue (Å²): 124,76,92,84,68,85,41,34,33,39,36,32,42,34,44,80,75,25,56,32,36,27,34,50,54,44,39,43,76,70,66,29,36,29,39,36,21,28,48,81,88,54,79,60,73,90,56,72,49,98,52,40,46,78,43,74,49,59,64,68,42,73,84,53,47,62,64,48,49,53,53,48,30,70,75,52,74,48,40,32,31,30,40,33,44,48,39,65,63,59,60,77,36,45,51,56,71,48,57,64,71,61,47,52,55,36,37,36,36,44,37,48,13,49,46,50,51,40,36,74,40,45,66,24,23,45,64,21,94,59,8,35,39,36,38,66,44,28,45,43,36,75,42,58,48,82,45,24,15,63,43,19,12,35,29,19,16,37,48,42,26,44,51,16,38,25,52,72,32,41,45,57,52,26,46,38,28,33,29,30,25,29,45,54,53,49,63,57,47,45,62,38,47,73,66,59,58,68,74,59,87,85,40,91,58,47,89,44,41,65,58,51,41,49,59,52,63,55,77,72,89,36,39,48,33,56,62,49,20,48,53,53,54,55,49,70,70,41,93,72,70,55,62,65,44,75,40,56,40,65,28,70,60,50,49,50,46,68,73,72,44,60,83,62,52,53,44,56,52,50,35,61,78,65,51,41,67,74,44,46,76,67,90,109,124,74,95,83,67,84,41,35,32,39,36,32,43,34,43,82,75,24,56,32,34,27,33,48,53,43,39,41,76,70,66,28,36,28,39,37,22,29,49,81,88,54,78,59,74,89,56,71,48,98,53,40,47,78,44,75,50,58,64,68,43,72,85,51,47,63,64,46,49,52,53,48,32,68,74,51,75,48,39,31,31,29,41,34,43,47,40,65,64,58,61,79,36,45,50,56,71,48,57,62,71,60,49,52,56,35,35,35,36,43,36,47,13,49,46,50,49,38,36,74,41,46,65,24,22,46,64,21,95,58,9,35,38,36,38,67,43,29,46,43,34,76,43,58,49,81,46,24,16,64,43,20,12,34,28,19,16,37,47,43,26,44,49,15,38,26,52,71,32,42,45,58,52,27,46,39,28,31,31,32,26,31,44,54,53,50,63,56,47,45,64,40,47,74,66,59,56,67,74,59,88,85,39,92,58,47,89,45,42,64,59,52,40,49,59,53,63,56,77,71,88,36,40,49,33,57,62,50,20,48,55,53,54,53,48,70,69,42,93,73,70,55,62,66,45,76,41,55,39,65,29,69,60,49,48,49,46,67,74,73,43,61,82,62,53,54,44,56,53,49,35,62,76,65,51,40,67,74,45,46,75,66,90,108

Organism: Pyricularia oryzae (strain 70-15 / ATCC MYA-4617 / FGSC 8958) (NCBI:txid242507)

Foldseek 3Di:
DDPDAAAEEEAEACAPQALNVLLLVLCVVVRHQYEYEDAPVGDCPSVDDPRYHYDYDDLLDLVVLVVVQVVVCVVRVLAHAEYELDFFAADFAAPVQDDVVVLVVRLSRLPVSVVSNCVRRVRNQLVDPAREYEREAELLCQAVAGRGNSVVVSRVNRLVVQLVVQVVCVVSRYHYEYEHEYAAQRCRLVVCVVVQDFGDPPDLCVVLGVVSSCVSVDGDPWDYSNNQSNVVSVQSPDPDHDNYHYDIPCSVVSCCCSVPHDSCVSVVVNCVVSVVVSSPPSVD/DPPDAAAEEEFEACAPQALNVLLLVLCVVVRHQYEYEDAPVGDCVSVDDPRYHYDYDDLLDLVVLVVVQVVVCVVRVLAHAEYELDFFAADFAAPVQDDVVVLVVRLSRLPVSVVSNCVRRVRNQLVDPAREYEREAELLCQAVAGRGNSVVVSRVNRLVVQLVVQVVCVVSRYHYEYEHEYAAQRCRLVVCVVVQDFGDPPDLCVVLGVVSSCVSVDGDPWDYSNNQSNVVSVQSPDPDHDNYHYDMPCSVVSCCCSVPHDSCVSVVVNCVVSVVVSSPPSVD